Protein AF-J3DP74-F1 (afdb_monomer_lite)

Sequence (461 aa):
MRAFARVVVLDDQKKHLDIIVRALGKAGFGAISYLVEDGAVTPEVREPCNGLRLIFSDIHLTPTSGISGIDNIGILGPFLRSITSDGPYGLIFWSKFAEDEAEIVQTLKDRADDLGIQLPVFFGFIDKKAVLTDLDDEAEEVEETTPDNFKNLILAEVAKCPTLRAVMEWEERAFLAANSVSNSLFKISANPQGDISTADSWLNLISYLAQEAVGRENAKNDPLRAIDNALLPILEDQFRYSLLGNASDAFDQIKEKLSGGKLSLPVGVSAAKLHSYYLVENLTDTANTHHLRGTISAINEQEFDEFFSRCFASKWRNLMLDEFIVQGPDRSTFQEARKTPDLPSRISPCLISLSPECDDVQGKVVTQRYLLGVILNPEDSRFCESEGKLARDALHSIGTVEHQGAEKLIIVSCRRFLAIPTVAIRNMPLTPILRLRRTMIDELSHQYTTYTRRPGVMRFS

Structure (mmCIF, N/CA/C/O backbone):
data_AF-J3DP74-F1
#
_entry.id   AF-J3DP74-F1
#
loop_
_atom_site.group_PDB
_atom_site.id
_atom_site.type_symbol
_atom_site.label_atom_id
_atom_site.label_alt_id
_atom_site.label_comp_id
_atom_site.label_asym_id
_atom_site.label_entity_id
_atom_site.label_seq_id
_atom_site.pdbx_PDB_ins_code
_atom_site.Cartn_x
_atom_site.Cartn_y
_atom_site.Cartn_z
_atom_site.occupancy
_atom_site.B_iso_or_equiv
_atom_site.auth_seq_id
_atom_site.auth_comp_id
_atom_site.auth_asym_id
_atom_site.auth_atom_id
_atom_site.pdbx_PDB_model_num
ATOM 1 N N . MET A 1 1 ? -6.287 16.942 7.601 1.00 59.28 1 MET A N 1
ATOM 2 C CA . MET A 1 1 ? -6.084 15.512 7.918 1.00 59.28 1 MET A CA 1
ATOM 3 C C . MET A 1 1 ? -7.454 14.853 7.824 1.00 59.28 1 MET A C 1
ATOM 5 O O . MET A 1 1 ? -8.393 15.455 8.331 1.00 59.28 1 MET A O 1
ATOM 9 N N . ARG A 1 2 ? -7.611 13.729 7.111 1.00 72.50 2 ARG A N 1
ATOM 10 C CA . ARG A 1 2 ? -8.888 12.985 7.111 1.00 72.50 2 ARG A CA 1
ATOM 11 C C . ARG A 1 2 ? -9.106 12.342 8.485 1.00 72.50 2 ARG A C 1
ATOM 13 O O . ARG A 1 2 ? -8.131 12.154 9.213 1.00 72.50 2 ARG A O 1
ATOM 20 N N . ALA A 1 3 ? -10.349 12.008 8.830 1.00 75.75 3 ALA A N 1
ATOM 21 C CA . ALA A 1 3 ? -10.630 11.276 10.062 1.00 75.75 3 ALA A CA 1
ATOM 22 C C . ALA A 1 3 ? -9.880 9.930 10.060 1.00 75.75 3 ALA A C 1
ATOM 24 O O . ALA A 1 3 ? -9.873 9.215 9.050 1.00 75.75 3 ALA A O 1
ATOM 25 N N . PHE A 1 4 ? -9.224 9.622 11.179 1.00 85.25 4 PHE A N 1
ATOM 26 C CA . PHE A 1 4 ? -8.460 8.397 11.391 1.00 85.25 4 PHE A CA 1
ATOM 27 C C . PHE A 1 4 ? -8.837 7.811 12.748 1.00 85.25 4 PHE A C 1
ATOM 29 O O . PHE A 1 4 ? -8.645 8.465 13.773 1.00 85.25 4 PHE A O 1
ATOM 36 N N . ALA A 1 5 ? -9.352 6.586 12.753 1.00 90.56 5 ALA A N 1
ATOM 37 C CA . ALA A 1 5 ? -9.591 5.824 13.968 1.00 90.56 5 ALA A CA 1
ATOM 38 C C . ALA A 1 5 ? -9.525 4.331 13.672 1.00 90.56 5 ALA A C 1
ATOM 40 O O . ALA A 1 5 ? -9.989 3.863 12.636 1.00 90.56 5 ALA A O 1
ATOM 41 N N . ARG A 1 6 ? -8.962 3.576 14.618 1.00 92.69 6 ARG A N 1
ATOM 42 C CA . ARG A 1 6 ? -8.921 2.109 14.545 1.00 92.69 6 ARG A CA 1
ATOM 43 C C . ARG A 1 6 ? -10.200 1.462 15.056 1.00 92.69 6 ARG A C 1
ATOM 45 O O . ARG A 1 6 ? -10.494 0.332 14.669 1.00 92.69 6 ARG A O 1
ATOM 52 N N . VAL A 1 7 ? -10.925 2.171 15.920 1.00 95.75 7 VAL A N 1
ATOM 53 C CA . VAL A 1 7 ? -12.113 1.681 16.611 1.00 95.75 7 VAL A CA 1
ATOM 54 C C . VAL A 1 7 ? -13.266 2.656 16.421 1.00 95.75 7 VAL A C 1
ATOM 56 O O . VAL A 1 7 ? -13.104 3.867 16.593 1.00 95.75 7 VAL A O 1
ATOM 59 N N . VAL A 1 8 ? -14.429 2.112 16.085 1.00 95.88 8 VAL A N 1
ATOM 60 C CA . VAL A 1 8 ? -15.693 2.841 15.986 1.00 95.88 8 VAL A CA 1
ATOM 61 C C . VAL A 1 8 ? -16.748 2.150 16.845 1.00 95.88 8 VAL A C 1
ATOM 63 O O . VAL A 1 8 ? -16.698 0.937 17.023 1.00 95.88 8 VAL A O 1
ATOM 66 N N . VAL A 1 9 ? -17.670 2.931 17.399 1.00 95.75 9 VAL A N 1
ATOM 67 C CA . VAL A 1 9 ? -18.686 2.518 18.375 1.00 95.75 9 VAL A CA 1
ATOM 68 C C . VAL A 1 9 ? -20.045 3.039 17.897 1.00 95.75 9 VAL A C 1
ATOM 70 O O . VAL A 1 9 ? -20.157 4.234 17.629 1.00 95.75 9 VAL A O 1
ATOM 73 N N . LEU A 1 10 ? -21.050 2.168 17.785 1.00 95.31 10 LEU A N 1
ATOM 74 C CA . LEU A 1 10 ? -22.412 2.493 17.351 1.00 95.31 10 LEU A CA 1
ATOM 75 C C . LEU A 1 10 ? -23.444 1.966 18.357 1.00 95.31 10 LEU A C 1
ATOM 77 O O . LEU A 1 10 ? -23.550 0.759 18.553 1.00 95.31 10 LEU A O 1
ATOM 81 N N . ASP A 1 11 ? -24.222 2.852 18.967 1.00 93.06 11 ASP A N 1
ATOM 82 C CA . ASP A 1 11 ? -25.281 2.493 19.923 1.00 93.06 11 ASP A CA 1
ATOM 83 C C . ASP A 1 11 ? -26.470 3.448 19.741 1.00 93.06 11 ASP A C 1
ATOM 85 O O . ASP A 1 11 ? -26.291 4.558 19.232 1.00 93.06 11 ASP A O 1
ATOM 89 N N . ASP A 1 12 ? -27.673 3.037 20.129 1.00 91.19 12 ASP A N 1
ATOM 90 C CA . ASP A 1 12 ? -28.878 3.876 20.112 1.00 91.19 12 ASP A CA 1
ATOM 91 C C . ASP A 1 12 ? -29.065 4.669 21.416 1.00 91.19 12 ASP A C 1
ATOM 93 O O . ASP A 1 12 ? -29.806 5.650 21.456 1.00 91.19 12 ASP A O 1
ATOM 97 N N . GLN A 1 13 ? -28.344 4.310 22.482 1.00 90.12 13 GLN A N 1
ATOM 98 C CA . GLN A 1 13 ? -28.440 4.974 23.774 1.00 90.12 13 GLN A CA 1
ATOM 99 C C . GLN A 1 13 ? -27.186 5.779 24.094 1.00 90.12 13 GLN A C 1
ATOM 101 O O . GLN A 1 13 ? -26.093 5.256 24.332 1.00 90.12 13 GLN A O 1
ATOM 106 N N . LYS A 1 14 ? -27.358 7.100 24.211 1.00 91.62 14 LYS A N 1
ATOM 107 C CA . LYS A 1 14 ? -26.258 8.033 24.494 1.00 91.62 14 LYS A CA 1
ATOM 108 C C . LYS A 1 14 ? -25.487 7.679 25.769 1.00 91.62 14 LYS A C 1
ATOM 110 O O . LYS A 1 14 ? -24.259 7.761 25.785 1.00 91.62 14 LYS A O 1
ATOM 115 N N . LYS A 1 15 ? -26.190 7.257 26.824 1.00 90.50 15 LYS A N 1
ATOM 116 C CA . LYS A 1 15 ? -25.566 6.888 28.102 1.00 90.50 15 LYS A CA 1
ATOM 117 C C . LYS A 1 15 ? -24.682 5.644 27.964 1.00 90.50 15 LYS A C 1
ATOM 119 O O . LYS A 1 15 ? -23.534 5.673 28.405 1.00 90.50 15 LYS A O 1
ATOM 124 N N . HIS A 1 16 ? -25.180 4.594 27.305 1.00 89.88 16 HIS A N 1
ATOM 125 C CA . HIS A 1 16 ? -24.398 3.390 27.006 1.00 89.88 16 HIS A CA 1
ATOM 126 C C . HIS A 1 16 ? -23.171 3.728 26.166 1.00 89.88 16 HIS A C 1
ATOM 128 O O . HIS A 1 16 ? -22.054 3.366 26.532 1.00 89.88 16 HIS A O 1
ATOM 134 N N . LEU A 1 17 ? -23.373 4.495 25.093 1.00 91.75 17 LEU A N 1
ATOM 135 C CA . LEU A 1 17 ? -22.315 4.941 24.198 1.00 91.75 17 LEU A CA 1
ATOM 136 C C . LEU A 1 17 ? -21.174 5.634 24.960 1.00 91.75 17 LEU A C 1
ATOM 138 O O . LEU A 1 17 ? -20.005 5.298 24.770 1.00 91.75 17 LEU A O 1
ATOM 142 N N . ASP A 1 18 ? -21.498 6.567 25.859 1.00 92.00 18 ASP A N 1
ATOM 143 C CA . ASP A 1 18 ? -20.504 7.322 26.630 1.00 92.00 18 ASP A CA 1
ATOM 144 C C . ASP A 1 18 ? -19.737 6.444 27.634 1.00 92.00 18 ASP A C 1
ATOM 146 O O . ASP A 1 18 ? -18.523 6.613 27.802 1.00 92.00 18 ASP A O 1
ATOM 150 N N . ILE A 1 19 ? -20.416 5.490 28.281 1.00 91.25 19 ILE A N 1
ATOM 151 C CA . ILE A 1 19 ? -19.782 4.533 29.200 1.00 91.25 19 ILE A CA 1
ATOM 152 C C . ILE A 1 19 ? -18.838 3.606 28.430 1.00 91.25 19 ILE A C 1
ATOM 154 O O . ILE A 1 19 ? -17.681 3.441 28.819 1.00 91.25 19 ILE A O 1
ATOM 158 N N . ILE A 1 20 ? -19.284 3.058 27.299 1.00 90.56 20 ILE A N 1
ATOM 159 C CA . ILE A 1 20 ? -18.484 2.121 26.509 1.00 90.56 20 ILE A CA 1
ATOM 160 C C . ILE A 1 20 ? -17.254 2.808 25.906 1.00 90.56 20 ILE A C 1
ATOM 162 O O . ILE A 1 20 ? -16.153 2.262 25.967 1.00 90.56 20 ILE A O 1
ATOM 166 N N . VAL A 1 21 ? -17.392 4.031 25.383 1.00 93.19 21 VAL A N 1
ATOM 167 C CA . VAL A 1 21 ? -16.247 4.815 24.883 1.00 93.19 21 VAL A CA 1
ATOM 168 C C . VAL A 1 21 ? -15.221 5.054 25.987 1.00 93.19 21 VAL A C 1
ATOM 170 O O . VAL A 1 21 ? -14.016 4.948 25.749 1.00 93.19 21 VAL A O 1
ATOM 173 N N . ARG A 1 22 ? -15.675 5.345 27.211 1.00 91.38 22 ARG A N 1
ATOM 174 C CA . ARG A 1 22 ? -14.781 5.514 28.359 1.00 91.38 22 ARG A CA 1
ATOM 175 C C . ARG A 1 22 ? -14.080 4.208 28.728 1.00 91.38 22 ARG A C 1
ATOM 177 O O . ARG A 1 22 ? -12.869 4.233 28.949 1.00 91.38 22 ARG A O 1
ATOM 184 N N . ALA A 1 23 ? -14.804 3.092 28.753 1.00 90.56 23 ALA A N 1
ATOM 185 C CA . ALA A 1 23 ? -14.240 1.773 29.025 1.00 90.56 23 ALA A CA 1
ATOM 186 C C . ALA A 1 23 ? -13.193 1.378 27.967 1.00 90.56 23 ALA A C 1
ATOM 188 O O . ALA A 1 23 ? -12.097 0.935 28.308 1.00 90.56 23 ALA A O 1
ATOM 189 N N . LEU A 1 24 ? -13.472 1.636 26.684 1.00 92.50 24 LEU A N 1
ATOM 190 C CA . LEU A 1 24 ? -12.516 1.456 25.587 1.00 92.50 24 LEU A CA 1
ATOM 191 C C . LEU A 1 24 ? -11.269 2.325 25.779 1.00 92.50 24 LEU A C 1
ATOM 193 O O . LEU A 1 24 ? -10.151 1.828 25.648 1.00 92.50 24 LEU A O 1
ATOM 197 N N . GLY A 1 25 ? -11.450 3.592 26.163 1.00 91.94 25 GLY A N 1
ATOM 198 C CA . GLY A 1 25 ? -10.349 4.501 26.476 1.00 91.94 25 GLY A CA 1
ATOM 199 C C . GLY A 1 25 ? -9.458 3.984 27.609 1.00 91.94 25 GLY A C 1
ATOM 200 O O . GLY A 1 25 ? -8.235 3.995 27.470 1.00 91.94 25 GLY A O 1
ATOM 201 N N . LYS A 1 26 ? -10.052 3.463 28.694 1.00 89.75 26 LYS A N 1
ATOM 202 C CA . LYS A 1 26 ? -9.320 2.812 29.799 1.00 89.75 26 LYS A CA 1
ATOM 203 C C . LYS A 1 26 ? -8.569 1.559 29.335 1.00 89.75 26 LYS A C 1
ATOM 205 O O . LYS A 1 26 ? -7.434 1.349 29.747 1.00 89.75 26 LYS A O 1
ATOM 210 N N . ALA A 1 27 ? -9.158 0.787 28.422 1.00 89.56 27 ALA A N 1
ATOM 211 C CA . ALA A 1 27 ? -8.535 -0.382 27.802 1.00 89.56 27 ALA A CA 1
ATOM 212 C C . ALA A 1 27 ? -7.434 -0.039 26.770 1.00 89.56 27 ALA A C 1
ATOM 214 O O . ALA A 1 27 ? -6.776 -0.943 26.250 1.00 89.56 27 ALA A O 1
ATOM 215 N N . GLY A 1 28 ? -7.204 1.249 26.478 1.00 89.56 28 GLY A N 1
ATOM 216 C CA . GLY A 1 28 ? -6.173 1.723 25.548 1.00 89.56 28 GLY A CA 1
ATOM 217 C C . GLY A 1 28 ? -6.641 1.893 24.099 1.00 89.56 28 GLY A C 1
ATOM 218 O O . GLY A 1 28 ? -5.814 2.090 23.209 1.00 89.56 28 GLY A O 1
ATOM 219 N N . PHE A 1 29 ? -7.950 1.843 23.843 1.00 91.38 29 PHE A N 1
ATOM 220 C CA . PHE A 1 29 ? -8.540 2.015 22.518 1.00 91.38 29 PHE A CA 1
ATOM 221 C C . PHE A 1 29 ? -9.163 3.408 22.368 1.00 91.38 29 PHE A C 1
ATOM 223 O O . PHE A 1 29 ? -10.151 3.743 23.016 1.00 91.38 29 PHE A O 1
ATOM 230 N N . GLY A 1 30 ? -8.609 4.222 21.466 1.00 91.12 30 GLY A N 1
ATOM 231 C CA . GLY A 1 30 ? -9.244 5.471 21.039 1.00 91.12 30 GLY A CA 1
ATOM 232 C C . GLY A 1 30 ? -10.381 5.188 20.056 1.00 91.12 30 GLY A C 1
ATOM 233 O O . GLY A 1 30 ? -10.117 4.717 18.947 1.00 91.12 30 GLY A O 1
ATOM 234 N N . ALA A 1 31 ? -11.621 5.473 20.459 1.00 93.44 31 ALA A N 1
ATOM 235 C CA . ALA A 1 31 ? -12.819 5.191 19.673 1.00 93.44 31 ALA A CA 1
ATOM 236 C C . ALA A 1 31 ? -13.547 6.466 19.221 1.00 93.44 31 ALA A C 1
ATOM 238 O O . ALA A 1 31 ? -13.650 7.432 19.978 1.00 93.44 31 ALA A O 1
ATOM 239 N N . ILE A 1 32 ? -14.083 6.445 17.997 1.00 93.75 32 ILE A N 1
ATOM 240 C CA . ILE A 1 32 ? -15.074 7.425 17.527 1.00 93.75 32 ILE A CA 1
ATOM 241 C C . ILE A 1 32 ? -16.464 6.829 17.743 1.00 93.75 32 ILE A C 1
ATOM 243 O O . ILE A 1 32 ? -16.716 5.695 17.334 1.00 93.75 32 ILE A O 1
ATOM 247 N N . SER A 1 33 ? -17.360 7.588 18.367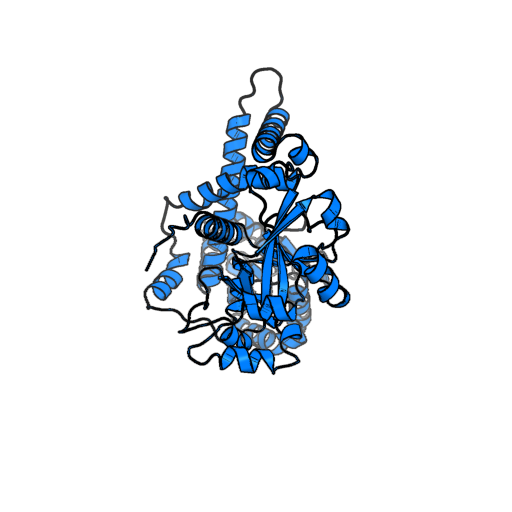 1.00 94.69 33 SER A N 1
ATOM 248 C CA . SER A 1 33 ? -18.722 7.148 18.648 1.00 94.69 33 SER A CA 1
ATOM 249 C C . SER A 1 33 ? -19.757 7.768 17.720 1.00 94.69 33 SER A C 1
ATOM 251 O O . SER A 1 33 ? -19.646 8.925 17.310 1.00 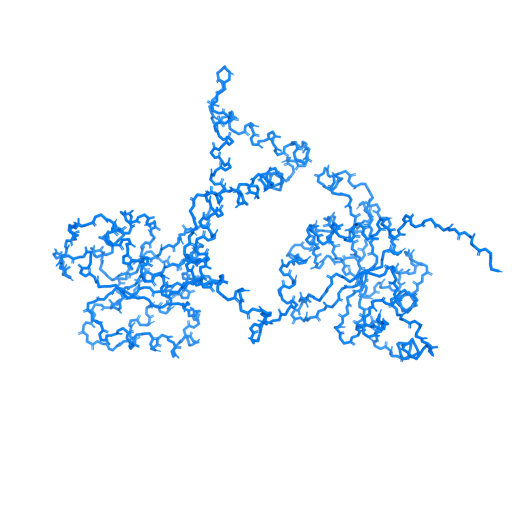94.69 33 SER A O 1
ATOM 253 N N . TYR A 1 34 ? -20.774 6.970 17.424 1.00 95.31 34 TYR A N 1
ATOM 254 C CA . TYR A 1 34 ? -21.931 7.320 16.625 1.00 95.31 34 TYR A CA 1
ATOM 255 C C . TYR A 1 34 ? -23.187 6.899 17.379 1.00 95.31 34 TYR A C 1
ATOM 257 O O . TYR A 1 34 ? -23.286 5.769 17.853 1.00 95.31 34 TYR A O 1
ATOM 265 N N . LEU A 1 35 ? -24.121 7.831 17.507 1.00 94.94 35 LEU A N 1
ATOM 266 C CA . LEU A 1 35 ? -25.402 7.621 18.159 1.00 94.94 35 LEU A CA 1
ATOM 267 C C . LEU A 1 35 ? -26.480 7.392 17.103 1.00 94.94 35 LEU A C 1
ATOM 269 O O . LEU A 1 35 ? -26.520 8.121 16.109 1.00 94.94 35 LEU A O 1
ATOM 273 N N . VAL A 1 36 ? -27.349 6.413 17.323 1.00 92.75 36 VAL A N 1
ATOM 274 C CA . VAL A 1 36 ? -28.555 6.218 16.517 1.00 92.75 36 VAL A CA 1
ATOM 275 C C . VAL A 1 36 ? -29.743 6.868 17.218 1.00 92.75 36 VAL A C 1
ATOM 277 O O . VAL A 1 36 ? -30.159 6.423 18.277 1.00 92.75 36 VAL A O 1
ATOM 280 N N . GLU A 1 37 ? -30.308 7.907 16.612 1.00 88.12 37 GLU A N 1
ATOM 281 C CA . GLU A 1 37 ? -31.512 8.594 17.094 1.00 88.12 37 GLU A CA 1
ATOM 282 C C . GLU A 1 37 ? -32.534 8.644 15.959 1.00 88.12 37 GLU A C 1
ATOM 284 O O . GLU A 1 37 ? -32.212 9.061 14.846 1.00 88.12 37 GLU A O 1
ATOM 289 N N . ASP A 1 38 ? -33.759 8.177 16.216 1.00 83.25 38 ASP A N 1
ATOM 290 C CA . ASP A 1 38 ? -34.857 8.154 15.236 1.00 83.25 38 ASP A CA 1
ATOM 291 C C . ASP A 1 38 ? -34.479 7.509 13.883 1.00 83.25 38 ASP A C 1
ATOM 293 O O . ASP A 1 38 ? -34.921 7.927 12.811 1.00 83.25 38 ASP A O 1
ATOM 297 N N . GLY A 1 39 ? -33.631 6.475 13.926 1.00 81.19 39 GLY A N 1
ATOM 298 C CA . GLY A 1 39 ? -33.142 5.760 12.742 1.00 81.19 39 GLY A CA 1
ATOM 299 C C . GLY A 1 39 ? -32.032 6.477 11.963 1.00 81.19 39 GLY A C 1
ATOM 300 O O . GLY A 1 39 ? -31.591 5.971 10.929 1.00 81.19 39 GLY A O 1
ATOM 301 N N . ALA A 1 40 ? -31.559 7.630 12.441 1.00 87.19 40 ALA A N 1
ATOM 302 C CA . ALA A 1 40 ? -30.460 8.386 11.856 1.00 87.19 40 ALA A CA 1
ATOM 303 C C . ALA A 1 40 ? -29.180 8.258 12.693 1.00 87.19 40 ALA A C 1
ATOM 305 O O . ALA A 1 40 ? -29.215 8.244 13.920 1.00 87.19 40 ALA A O 1
ATOM 306 N N . VAL A 1 41 ? -28.031 8.198 12.015 1.00 92.38 41 VAL A N 1
ATOM 307 C CA . VAL A 1 41 ? -26.713 8.123 12.659 1.00 92.38 41 VAL A CA 1
ATOM 308 C C . VAL A 1 41 ? -26.128 9.527 12.830 1.00 92.38 41 VAL A C 1
ATOM 310 O O . VAL A 1 41 ? -25.949 10.246 11.844 1.00 92.38 41 VAL A O 1
ATOM 313 N N . THR A 1 42 ? -25.769 9.885 14.064 1.00 91.94 42 THR A N 1
ATOM 314 C CA . THR A 1 42 ? -25.201 11.187 14.436 1.00 91.94 42 THR A CA 1
ATOM 315 C C . THR A 1 42 ? -23.833 11.025 15.122 1.00 91.94 42 THR A C 1
ATOM 317 O O . THR A 1 42 ? -23.726 10.291 16.104 1.00 91.94 42 THR A O 1
ATOM 320 N N . PRO A 1 43 ? -22.778 11.737 14.677 1.00 91.31 43 PRO A N 1
ATOM 321 C CA . PRO A 1 43 ? -22.744 12.604 13.499 1.00 91.31 43 PRO A CA 1
ATOM 322 C C . PRO A 1 43 ? -22.872 11.807 12.191 1.00 91.31 43 PRO A C 1
ATOM 324 O O . PRO A 1 43 ? -22.490 10.643 12.122 1.00 91.31 43 PRO A O 1
ATOM 327 N N . GLU A 1 44 ? -23.366 12.456 11.136 1.00 90.44 44 GLU A N 1
ATOM 328 C CA . GLU A 1 44 ? -23.470 11.836 9.811 1.00 90.44 44 GLU A CA 1
ATOM 329 C C . GLU A 1 44 ? -22.092 11.371 9.301 1.00 90.44 44 GLU A C 1
ATOM 331 O O . GLU A 1 44 ? -21.103 12.116 9.338 1.00 90.44 44 GLU A O 1
ATOM 336 N N . VAL A 1 45 ? -22.030 10.143 8.779 1.00 90.56 45 VAL A N 1
ATOM 337 C CA . VAL A 1 45 ? -20.817 9.584 8.170 1.00 90.56 45 VAL A CA 1
ATOM 338 C C . VAL A 1 45 ? -20.664 10.124 6.749 1.00 90.56 45 VAL A C 1
ATOM 340 O O . VAL A 1 45 ? -21.298 9.641 5.816 1.00 90.56 45 VAL A O 1
ATOM 343 N N . ARG A 1 46 ? -19.811 11.140 6.584 1.00 87.88 46 ARG A N 1
ATOM 344 C CA . ARG A 1 46 ? -19.562 11.780 5.277 1.00 87.88 46 ARG A CA 1
ATOM 345 C C . ARG A 1 46 ? -18.526 11.059 4.423 1.00 87.88 46 ARG A C 1
ATOM 347 O O . ARG A 1 46 ? -18.597 11.112 3.201 1.00 87.88 46 ARG A O 1
ATOM 354 N N . GLU A 1 47 ? -17.544 10.441 5.067 1.00 89.00 47 GLU A N 1
ATOM 355 C CA . GLU A 1 47 ? -16.451 9.716 4.422 1.00 89.00 47 GLU A CA 1
ATOM 356 C C . GLU A 1 47 ? -16.080 8.490 5.271 1.00 89.00 47 GLU A C 1
ATOM 358 O O . GLU A 1 47 ? -16.205 8.554 6.502 1.00 89.00 47 GLU A O 1
ATOM 363 N N . PRO A 1 48 ? -15.564 7.413 4.650 1.00 90.88 48 PRO A N 1
ATOM 364 C CA . PRO A 1 48 ? -15.026 6.269 5.371 1.00 90.88 48 PRO A CA 1
ATOM 365 C C . PRO A 1 48 ? -13.941 6.648 6.380 1.00 90.88 48 PRO A C 1
ATOM 367 O O . PRO A 1 48 ? -13.109 7.533 6.144 1.00 90.88 48 PRO A O 1
ATOM 370 N N . CYS A 1 49 ? -13.907 5.928 7.499 1.00 90.31 49 CYS A N 1
ATOM 371 C CA . CYS A 1 49 ? -12.898 6.125 8.527 1.00 90.31 49 CYS A CA 1
ATOM 372 C C . CYS A 1 49 ? -11.576 5.456 8.120 1.00 90.31 49 CYS A C 1
ATOM 374 O O . CYS A 1 49 ? -11.514 4.248 7.883 1.00 90.31 49 CYS A O 1
ATOM 376 N N . ASN A 1 50 ? -10.485 6.226 8.058 1.00 88.25 50 ASN A N 1
ATOM 377 C CA . ASN A 1 50 ? -9.184 5.662 7.702 1.00 88.25 50 ASN A CA 1
ATOM 378 C C . ASN A 1 50 ? -8.595 4.873 8.878 1.00 88.25 50 ASN A C 1
ATOM 380 O O . ASN A 1 50 ? -8.581 5.354 10.009 1.00 88.25 50 ASN A O 1
ATOM 384 N N . GLY A 1 51 ? -8.041 3.692 8.590 1.00 89.00 51 GLY A N 1
ATOM 385 C CA . GLY A 1 51 ? -7.382 2.849 9.592 1.00 89.00 51 GLY A CA 1
ATOM 386 C C . GLY A 1 51 ? -8.326 2.002 10.451 1.00 89.00 51 GLY A C 1
ATOM 387 O O . GLY A 1 51 ? -7.852 1.387 11.403 1.00 89.00 51 GLY A O 1
ATOM 388 N N . LEU A 1 52 ? -9.620 1.945 10.120 1.00 94.12 52 LEU A N 1
ATOM 389 C CA . LEU A 1 52 ? -10.627 1.181 10.857 1.00 94.12 52 LEU A CA 1
ATOM 390 C C . LEU A 1 52 ? -10.305 -0.320 10.883 1.00 94.12 52 LEU A C 1
ATOM 392 O O . LEU A 1 52 ? -10.061 -0.935 9.845 1.00 94.12 52 LEU A O 1
ATOM 396 N N . ARG A 1 53 ? -10.316 -0.920 12.077 1.00 95.12 53 ARG A N 1
ATOM 397 C CA . ARG A 1 53 ? -10.072 -2.358 12.284 1.00 95.12 53 ARG A CA 1
ATOM 398 C C . ARG A 1 53 ? -11.153 -3.028 13.112 1.00 95.12 53 ARG A C 1
ATOM 400 O O . ARG A 1 53 ? -11.413 -4.203 12.880 1.00 95.12 53 ARG A O 1
ATOM 407 N N . LEU A 1 54 ? -11.782 -2.301 14.032 1.00 96.50 54 LEU A N 1
ATOM 408 C CA . LEU A 1 54 ? -12.854 -2.816 14.876 1.00 96.50 54 LEU A CA 1
ATOM 409 C C . LEU A 1 54 ? -14.044 -1.863 14.858 1.00 96.50 54 LEU A C 1
ATOM 411 O O . LEU A 1 54 ? -13.896 -0.659 15.062 1.00 96.50 54 LEU A O 1
ATOM 415 N N . ILE A 1 55 ? -15.222 -2.426 14.651 1.00 96.50 55 ILE A N 1
ATOM 416 C CA . ILE A 1 55 ? -16.495 -1.747 14.852 1.00 96.50 55 ILE A CA 1
ATOM 417 C C . ILE A 1 55 ? -17.171 -2.454 16.006 1.00 96.50 55 ILE A C 1
ATOM 419 O O . ILE A 1 55 ? -17.298 -3.675 15.978 1.00 96.50 55 ILE A O 1
ATOM 423 N N . PHE A 1 56 ? -17.602 -1.694 16.998 1.00 95.50 56 PHE A N 1
ATOM 424 C CA . PHE A 1 56 ? -18.486 -2.187 18.027 1.00 95.50 56 PHE A CA 1
ATOM 425 C C . PHE A 1 56 ? -19.892 -1.648 17.787 1.00 95.50 56 PHE A C 1
ATOM 427 O O . PHE A 1 56 ? -20.042 -0.454 17.526 1.00 95.50 56 PHE A O 1
ATOM 434 N N . SER A 1 57 ? -20.900 -2.512 17.843 1.00 93.94 57 SER A N 1
ATOM 435 C CA . SER A 1 57 ? -22.288 -2.136 17.565 1.00 93.94 57 SER A CA 1
ATOM 436 C C . SER A 1 57 ? -23.241 -2.783 18.552 1.00 93.94 57 SER A C 1
ATOM 438 O O . SER A 1 57 ? -23.067 -3.955 18.893 1.00 93.94 57 SER A O 1
ATOM 440 N N . ASP A 1 58 ? -24.304 -2.069 18.915 1.00 89.81 58 ASP A N 1
ATOM 441 C CA . ASP A 1 58 ? -25.484 -2.734 19.461 1.00 89.81 58 ASP A CA 1
ATOM 442 C C . ASP A 1 58 ? -26.145 -3.590 18.378 1.00 89.81 58 ASP A C 1
ATOM 444 O O . ASP A 1 58 ? -26.057 -3.288 17.181 1.00 89.81 58 ASP A O 1
ATOM 448 N N . ILE A 1 59 ? -26.795 -4.669 18.805 1.00 85.06 59 ILE A N 1
ATOM 449 C CA . ILE A 1 59 ? -27.698 -5.452 17.962 1.00 85.06 59 ILE A CA 1
ATOM 450 C C . ILE A 1 59 ? -29.019 -4.694 17.786 1.00 85.06 59 ILE A C 1
ATOM 452 O O . ILE A 1 59 ? -29.584 -4.706 16.692 1.00 85.06 59 ILE A O 1
ATOM 456 N N . HIS A 1 60 ? -29.501 -4.011 18.829 1.00 84.31 60 HIS A N 1
ATOM 457 C CA . HIS A 1 60 ? -30.787 -3.311 18.813 1.00 84.31 60 HIS A CA 1
ATOM 458 C C . HIS A 1 60 ? -30.597 -1.811 18.594 1.00 84.31 60 HIS A C 1
ATOM 460 O O . HIS A 1 60 ? -30.559 -1.037 19.533 1.00 84.31 60 HIS A O 1
ATOM 466 N N . LEU A 1 61 ? -30.507 -1.393 17.333 1.00 84.25 61 LEU A N 1
ATOM 467 C CA . LEU A 1 61 ? -30.311 0.017 16.969 1.00 84.25 61 LEU A CA 1
ATOM 468 C C . LEU A 1 61 ? -31.630 0.796 16.828 1.00 84.25 61 LEU A C 1
ATOM 470 O O . LEU A 1 61 ? -31.632 1.933 16.361 1.00 84.25 61 LEU A O 1
ATOM 474 N N . THR A 1 62 ? -32.764 0.178 17.166 1.00 73.50 62 THR A N 1
ATOM 475 C CA . THR A 1 62 ? -34.087 0.803 17.096 1.00 73.50 62 THR A CA 1
ATOM 476 C C . THR A 1 62 ? -34.834 0.664 18.428 1.00 73.50 62 THR A C 1
ATOM 478 O O . THR A 1 62 ? -34.960 -0.451 18.937 1.00 73.50 62 THR A O 1
ATOM 481 N N . PRO A 1 63 ? -35.433 1.750 18.964 1.00 55.25 63 PRO A N 1
ATOM 482 C CA . PRO A 1 63 ? -36.141 1.719 20.251 1.00 55.25 63 PRO A CA 1
ATOM 483 C C . PRO A 1 63 ? -37.419 0.862 20.265 1.00 55.25 63 PRO A C 1
ATOM 485 O O . PRO A 1 63 ? -38.029 0.655 21.317 1.00 55.25 63 PRO A O 1
ATOM 488 N N . THR A 1 64 ? -37.884 0.387 19.103 1.00 53.62 64 THR A N 1
ATOM 489 C CA . THR A 1 64 ? -39.178 -0.299 18.994 1.00 53.62 64 THR A CA 1
ATOM 490 C C . THR A 1 64 ? -38.999 -1.781 19.293 1.00 53.62 64 THR A C 1
ATOM 492 O O . THR A 1 64 ? -38.835 -2.616 18.406 1.00 53.62 64 THR A O 1
ATOM 495 N N . SER A 1 65 ? -39.032 -2.092 20.586 1.00 42.81 65 SER A N 1
ATOM 496 C CA . SER A 1 65 ? -39.084 -3.439 21.152 1.00 42.81 65 SER A CA 1
ATOM 497 C C . SER A 1 65 ? -40.260 -4.240 20.569 1.00 42.81 65 SER A C 1
ATOM 499 O O . SER A 1 65 ? -41.374 -4.223 21.084 1.00 42.81 65 SER A O 1
ATOM 501 N N . GLY A 1 66 ? -40.024 -4.933 19.453 1.00 45.44 66 GLY A N 1
ATOM 502 C CA . GLY A 1 66 ? -41.011 -5.829 18.844 1.00 45.44 66 GLY A CA 1
ATOM 503 C C . GLY A 1 66 ? -40.926 -6.013 17.330 1.00 45.44 66 GLY A C 1
ATOM 504 O O . GLY A 1 66 ? -41.664 -6.847 16.808 1.00 45.44 66 GLY A O 1
ATOM 505 N N . ILE A 1 67 ? -40.065 -5.282 16.614 1.00 42.84 67 ILE A N 1
ATOM 506 C CA . ILE A 1 67 ? -39.944 -5.422 15.156 1.00 42.84 67 ILE A CA 1
ATOM 507 C C . ILE A 1 67 ? -38.679 -6.222 14.817 1.00 42.84 67 ILE A C 1
ATOM 509 O O . ILE A 1 67 ? -37.596 -5.951 15.322 1.00 42.84 67 ILE A O 1
ATOM 513 N N . SER A 1 68 ? -38.875 -7.269 14.012 1.00 50.44 68 SER A N 1
ATOM 514 C CA . SER A 1 68 ? -37.900 -8.260 13.525 1.00 50.44 68 SER A CA 1
ATOM 515 C C . SER A 1 68 ? -36.507 -7.704 13.195 1.00 50.44 68 SER A C 1
ATOM 517 O O . SER A 1 68 ? -36.402 -6.567 12.739 1.00 50.44 68 SER A O 1
ATOM 519 N N . GLY A 1 69 ? -35.460 -8.543 13.260 1.00 53.41 69 GLY A N 1
ATOM 520 C CA . GLY A 1 69 ? -34.053 -8.198 12.960 1.00 53.41 69 GLY A CA 1
ATOM 521 C C . GLY A 1 69 ? -33.763 -7.524 11.601 1.00 53.41 69 GLY A C 1
ATOM 522 O O . GLY A 1 69 ? -32.652 -7.054 11.363 1.00 53.41 69 GLY A O 1
ATOM 523 N N . ILE A 1 70 ? -34.765 -7.411 10.725 1.00 56.66 70 ILE A N 1
ATOM 524 C CA . ILE A 1 70 ? -34.741 -6.674 9.456 1.00 56.66 70 ILE A CA 1
ATOM 525 C C . ILE A 1 70 ? -34.495 -5.166 9.660 1.00 56.66 70 ILE A C 1
ATOM 527 O O . ILE A 1 70 ? -33.745 -4.586 8.868 1.00 56.66 70 ILE A O 1
ATOM 531 N N . ASP A 1 71 ? -35.061 -4.547 10.705 1.00 63.41 71 ASP A N 1
ATOM 532 C CA . ASP A 1 71 ? -34.968 -3.089 10.918 1.00 63.41 71 ASP A CA 1
ATOM 533 C C . ASP A 1 71 ? -33.586 -2.663 11.440 1.00 63.41 71 ASP A C 1
ATOM 535 O O . ASP A 1 71 ? -33.017 -1.681 10.959 1.00 63.41 71 ASP A O 1
ATOM 539 N N . ASN A 1 72 ? -32.967 -3.458 12.322 1.00 75.69 72 ASN A N 1
ATOM 540 C CA . ASN A 1 72 ? -31.610 -3.194 12.824 1.00 75.69 72 ASN A CA 1
ATOM 541 C C . ASN A 1 72 ? -30.561 -3.254 11.701 1.00 75.69 72 ASN A C 1
ATOM 543 O O . ASN A 1 72 ? -29.643 -2.434 11.637 1.00 75.69 72 ASN A O 1
ATOM 547 N N . ILE A 1 73 ? -30.735 -4.175 10.750 1.00 82.62 73 ILE A N 1
ATOM 548 C CA . ILE A 1 73 ? -29.872 -4.286 9.564 1.00 82.62 73 ILE A CA 1
ATOM 549 C C . ILE A 1 73 ? -30.094 -3.121 8.596 1.00 82.62 73 ILE A C 1
ATOM 551 O O . ILE A 1 73 ? -29.156 -2.707 7.911 1.00 82.62 73 ILE A O 1
ATOM 555 N N . GLY A 1 74 ? -31.306 -2.561 8.569 1.00 83.81 74 GLY A N 1
ATOM 556 C CA . GLY A 1 74 ? -31.632 -1.351 7.817 1.00 83.81 74 GLY A CA 1
ATOM 557 C C . GLY A 1 74 ? -30.803 -0.132 8.230 1.00 83.81 74 GLY A C 1
ATOM 558 O O . GLY A 1 74 ? -30.571 0.733 7.392 1.00 83.81 74 GLY A O 1
ATOM 559 N N . ILE A 1 75 ? -30.301 -0.093 9.468 1.00 89.62 75 ILE A N 1
ATOM 560 C CA . ILE A 1 75 ? -29.419 0.970 9.976 1.00 89.62 75 ILE A CA 1
ATOM 561 C C . ILE A 1 75 ? -27.950 0.542 9.897 1.00 89.62 75 ILE A C 1
ATOM 563 O O . ILE A 1 75 ? -27.116 1.265 9.345 1.00 89.62 75 ILE A O 1
ATOM 567 N N . LEU A 1 76 ? -27.634 -0.658 10.395 1.00 92.12 76 LEU A N 1
ATOM 568 C CA . LEU A 1 76 ? -26.264 -1.163 10.453 1.00 92.12 76 LEU A CA 1
ATOM 569 C C . LEU A 1 76 ? -25.645 -1.324 9.059 1.00 92.12 76 LEU A C 1
ATOM 571 O O . LEU A 1 76 ? -24.501 -0.939 8.854 1.00 92.12 76 LEU A O 1
ATOM 575 N N . GLY A 1 77 ? -26.390 -1.839 8.077 1.00 92.19 77 GLY A N 1
ATOM 576 C CA . GLY A 1 77 ? -25.900 -2.021 6.708 1.00 92.19 77 GLY A CA 1
ATOM 577 C C . GLY A 1 77 ? -25.431 -0.709 6.064 1.00 92.19 77 GLY A C 1
ATOM 578 O O . GLY A 1 77 ? -24.264 -0.604 5.678 1.00 92.19 77 GLY A O 1
ATOM 579 N N . PRO A 1 78 ? -26.292 0.324 5.972 1.00 91.88 78 PRO A N 1
ATOM 580 C CA . PRO A 1 78 ? -25.887 1.645 5.500 1.00 91.88 78 PRO A CA 1
ATOM 581 C C . PRO A 1 78 ? -24.739 2.265 6.290 1.00 91.88 78 PRO A C 1
ATOM 583 O O . PRO A 1 78 ? -23.865 2.880 5.682 1.00 91.88 78 PRO A O 1
ATOM 586 N N . PHE A 1 79 ? -24.708 2.081 7.612 1.00 94.38 79 PHE A N 1
ATOM 587 C CA . PHE A 1 79 ? -23.597 2.548 8.431 1.00 94.38 79 PHE A CA 1
ATOM 588 C C . PHE A 1 79 ? -22.276 1.875 8.038 1.00 94.38 79 PHE A C 1
ATOM 590 O O . PHE A 1 79 ? -21.310 2.575 7.738 1.00 94.38 79 PHE A O 1
ATOM 597 N N . LEU A 1 80 ? -22.247 0.538 7.964 1.00 95.12 80 LEU A N 1
ATOM 598 C CA . LEU A 1 80 ? -21.072 -0.238 7.559 1.00 95.12 80 LEU A CA 1
ATOM 599 C C . LEU A 1 80 ? -20.578 0.189 6.175 1.00 95.12 80 LEU A C 1
ATOM 601 O O . LEU A 1 80 ? -19.388 0.449 6.009 1.00 95.12 80 LEU A O 1
ATOM 605 N N . ARG A 1 81 ? -21.486 0.341 5.204 1.00 93.12 81 ARG A N 1
ATOM 606 C CA . ARG A 1 81 ? -21.150 0.802 3.847 1.00 93.12 81 ARG A CA 1
ATOM 607 C C . ARG A 1 81 ? -20.471 2.173 3.846 1.00 93.12 81 ARG A C 1
ATOM 609 O O . ARG A 1 81 ? -19.564 2.396 3.054 1.00 93.12 81 ARG A O 1
ATOM 616 N N . SER A 1 82 ? -20.921 3.091 4.697 1.00 92.94 82 SER A N 1
ATOM 617 C CA . SER A 1 82 ? -20.402 4.462 4.733 1.00 92.94 82 SER A CA 1
ATOM 618 C C . SER A 1 82 ? -19.116 4.599 5.550 1.00 92.94 82 SER A C 1
ATOM 620 O O . SER A 1 82 ? -18.275 5.432 5.219 1.00 92.94 82 SER A O 1
ATOM 622 N N . ILE A 1 83 ? -18.964 3.824 6.631 1.00 93.81 83 ILE A N 1
ATOM 623 C CA . ILE A 1 83 ? -17.840 3.967 7.569 1.00 93.81 83 ILE A CA 1
ATOM 624 C C . ILE A 1 83 ? -16.618 3.137 7.172 1.00 93.81 83 ILE A C 1
ATOM 626 O O . ILE A 1 83 ? -15.494 3.511 7.514 1.00 93.81 83 ILE A O 1
ATOM 630 N N . THR A 1 84 ? -16.820 2.020 6.470 1.00 92.44 84 THR A N 1
ATOM 631 C CA . THR A 1 84 ? -15.738 1.113 6.070 1.00 92.44 84 THR A CA 1
ATOM 632 C C . THR A 1 84 ? -15.110 1.539 4.746 1.00 92.44 84 THR A C 1
ATOM 634 O O . THR A 1 84 ? -15.759 2.106 3.870 1.00 92.44 84 THR A O 1
ATOM 637 N N . SER A 1 85 ? -13.809 1.290 4.618 1.00 85.50 85 SER A N 1
ATOM 638 C CA . SER A 1 85 ? -13.069 1.361 3.358 1.00 85.50 85 SER A CA 1
ATOM 639 C C . SER A 1 85 ? -12.641 -0.044 2.931 1.00 85.50 85 SER A C 1
ATOM 641 O O . SER A 1 85 ? -12.831 -1.001 3.682 1.00 85.50 85 SER A O 1
ATOM 643 N N . ASP A 1 86 ? -12.026 -0.165 1.753 1.00 84.12 86 ASP A N 1
ATOM 644 C CA . ASP A 1 86 ? -11.480 -1.434 1.270 1.00 84.12 86 ASP A CA 1
ATOM 645 C C . ASP A 1 86 ? -10.414 -1.969 2.246 1.00 84.12 86 ASP A C 1
ATOM 647 O O . ASP A 1 86 ? -9.284 -1.471 2.313 1.00 84.12 86 ASP A O 1
ATOM 651 N N . GLY A 1 87 ? -10.765 -2.983 3.040 1.00 87.50 87 GLY A N 1
ATOM 652 C CA . GLY A 1 87 ? -9.838 -3.564 4.008 1.00 87.50 87 GLY A CA 1
ATOM 653 C C . GLY A 1 87 ? -10.484 -4.504 5.027 1.00 87.50 87 GLY A C 1
ATOM 654 O O . GLY A 1 87 ? -11.702 -4.526 5.186 1.00 87.50 87 GLY A O 1
ATOM 655 N N . PRO A 1 88 ? -9.677 -5.320 5.728 1.00 93.31 88 PRO A N 1
ATOM 656 C CA . PRO A 1 88 ? -10.191 -6.220 6.749 1.00 93.31 88 PRO A CA 1
ATOM 657 C C . PRO A 1 88 ? -10.580 -5.445 8.014 1.00 93.31 88 PRO A C 1
ATOM 659 O O . PRO A 1 88 ? -9.794 -4.658 8.545 1.00 93.31 88 PRO A O 1
ATOM 662 N N . TYR A 1 89 ? -11.773 -5.726 8.530 1.00 96.06 89 TYR A N 1
ATOM 663 C CA . TYR A 1 89 ? -12.246 -5.240 9.824 1.00 96.06 89 TYR A CA 1
ATOM 664 C C . TYR A 1 89 ? -13.033 -6.335 10.554 1.00 96.06 89 TYR A C 1
ATOM 666 O O . TYR A 1 89 ? -13.546 -7.267 9.929 1.00 96.06 89 TYR A O 1
ATOM 674 N N . GLY A 1 90 ? -13.098 -6.238 11.879 1.00 96.38 90 GLY A N 1
ATOM 675 C CA . GLY A 1 90 ? -13.961 -7.051 12.730 1.00 96.38 90 GLY A CA 1
ATOM 676 C C . GLY A 1 90 ? -15.188 -6.262 13.181 1.00 96.38 90 GLY A C 1
ATOM 677 O O . GLY A 1 90 ? -15.084 -5.063 13.446 1.00 96.38 90 GLY A O 1
ATOM 678 N N . LEU A 1 91 ? -16.329 -6.939 13.289 1.00 96.44 91 LEU A N 1
ATOM 679 C CA . LEU A 1 91 ? -17.550 -6.397 13.883 1.00 96.44 91 LEU A CA 1
ATOM 680 C C . LEU A 1 91 ? -17.812 -7.115 15.206 1.00 96.44 91 LEU A C 1
ATOM 682 O O . LEU A 1 91 ? -18.049 -8.318 15.216 1.00 96.44 91 LEU A O 1
ATOM 686 N N . ILE A 1 92 ? -17.738 -6.393 16.316 1.00 95.06 92 ILE A N 1
ATOM 687 C CA . ILE A 1 92 ? -18.012 -6.911 17.652 1.00 95.06 92 ILE A CA 1
ATOM 688 C C . ILE A 1 92 ? -19.379 -6.391 18.075 1.00 95.06 92 ILE A C 1
ATOM 690 O O . ILE A 1 92 ? -19.571 -5.192 18.256 1.00 95.06 92 ILE A O 1
ATOM 694 N N . PHE A 1 93 ? -20.338 -7.287 18.233 1.00 92.81 93 PHE A N 1
ATOM 695 C CA . PHE A 1 93 ? -21.610 -6.925 18.823 1.00 92.81 93 PHE A CA 1
ATOM 696 C C . PHE A 1 93 ? -21.476 -6.878 20.335 1.00 92.81 93 PHE A C 1
ATOM 698 O O . PHE A 1 93 ? -20.888 -7.777 20.942 1.00 92.81 93 PHE A O 1
ATOM 705 N N . TRP A 1 94 ? -22.047 -5.850 20.949 1.00 86.75 94 TRP A N 1
ATOM 706 C CA . TRP A 1 94 ? -22.395 -5.930 22.357 1.00 86.75 94 TRP A CA 1
ATOM 707 C C . TRP A 1 94 ? -23.874 -6.265 22.484 1.00 86.75 94 TRP A C 1
ATOM 709 O O . TRP A 1 94 ? -24.715 -5.674 21.816 1.00 86.75 94 TRP A O 1
ATOM 719 N N . SER A 1 95 ? -24.217 -7.257 23.294 1.00 77.56 95 SER A N 1
ATOM 720 C CA . SER A 1 95 ? -25.616 -7.660 23.448 1.00 77.56 95 SER A CA 1
ATOM 721 C C . SER A 1 95 ? -25.873 -8.265 24.816 1.00 77.56 95 SER A C 1
ATOM 723 O O . SER A 1 95 ? -24.957 -8.727 25.492 1.00 77.56 95 SER A O 1
ATOM 725 N N . LYS A 1 96 ? -27.147 -8.248 25.211 1.00 68.44 96 LYS A N 1
ATOM 726 C CA . LYS A 1 96 ? -27.682 -8.985 26.363 1.00 68.44 96 LYS A CA 1
ATOM 727 C C . LYS A 1 96 ? -28.275 -10.344 25.976 1.00 68.44 96 LYS A C 1
ATOM 729 O O . LYS A 1 96 ? -28.510 -11.168 26.857 1.00 68.44 96 LYS A O 1
ATOM 734 N N . PHE A 1 97 ? -28.550 -10.568 24.690 1.00 67.88 97 PHE A N 1
ATOM 735 C CA . PHE A 1 97 ? -29.210 -11.769 24.187 1.00 67.88 97 PHE A CA 1
ATOM 736 C C . PHE A 1 97 ? -28.256 -12.553 23.293 1.00 67.88 97 PHE A C 1
ATOM 738 O O . PHE A 1 97 ? -28.099 -12.251 22.112 1.00 67.88 97 PHE A O 1
ATOM 745 N N . ALA A 1 98 ? -27.651 -13.594 23.865 1.00 65.75 98 ALA A N 1
ATOM 746 C CA . ALA A 1 98 ? -26.804 -14.524 23.119 1.00 65.75 98 ALA A CA 1
ATOM 747 C C . ALA A 1 98 ? -27.575 -15.260 22.000 1.00 65.75 98 ALA A C 1
ATOM 749 O O . ALA A 1 98 ? -26.982 -15.767 21.053 1.00 65.75 98 ALA A O 1
ATOM 750 N N . GLU A 1 99 ? -28.907 -15.326 22.105 1.00 67.75 99 GLU A N 1
ATOM 751 C CA . GLU A 1 99 ? -29.779 -15.998 21.135 1.00 67.75 99 GLU A CA 1
ATOM 752 C C . GLU A 1 99 ? -29.873 -15.234 19.797 1.00 67.75 99 GLU A C 1
ATOM 754 O O . GLU A 1 99 ? -29.973 -15.868 18.747 1.00 67.75 99 GLU A O 1
ATOM 759 N N . ASP A 1 100 ? -29.722 -13.903 19.813 1.00 73.12 100 ASP A N 1
ATOM 760 C CA . ASP A 1 100 ? -29.836 -13.044 18.621 1.00 73.12 100 ASP A CA 1
ATOM 761 C C . ASP A 1 100 ? -28.534 -12.990 17.793 1.00 73.12 100 ASP A C 1
ATOM 763 O O . ASP A 1 100 ? -28.520 -12.545 16.641 1.00 73.12 100 ASP A O 1
ATOM 767 N N . GLU A 1 101 ? -27.422 -13.469 18.360 1.00 82.38 101 GLU A N 1
ATOM 768 C CA . GLU A 1 101 ? -26.077 -13.394 17.779 1.00 82.38 101 GLU A CA 1
ATOM 769 C C . GLU A 1 101 ? -25.962 -14.139 16.444 1.00 82.38 101 GLU A C 1
ATOM 771 O O . GLU A 1 101 ? -25.404 -13.633 15.466 1.00 82.38 101 GLU A O 1
ATOM 776 N N . ALA A 1 102 ? -26.496 -15.359 16.383 1.00 82.56 102 ALA A N 1
ATOM 777 C CA . ALA A 1 102 ? -26.423 -16.175 15.178 1.00 82.56 102 ALA A CA 1
ATOM 778 C C . ALA A 1 102 ? -27.336 -15.627 14.070 1.00 82.56 102 ALA A C 1
ATOM 780 O O . ALA A 1 102 ? -26.949 -15.620 12.898 1.00 82.56 102 ALA A O 1
ATOM 781 N N . GLU A 1 103 ? -28.524 -15.140 14.441 1.00 85.56 103 GLU A N 1
ATOM 782 C CA . GLU A 1 103 ? -29.516 -14.615 13.503 1.00 85.56 103 GLU A CA 1
ATOM 783 C C . GLU A 1 103 ? -29.030 -13.324 12.833 1.00 85.56 103 GLU A C 1
ATOM 785 O O . GLU A 1 103 ? -29.094 -13.212 11.604 1.00 85.56 103 GLU A O 1
ATOM 790 N N . ILE A 1 104 ? -28.476 -12.375 13.600 1.00 86.69 104 ILE A N 1
ATOM 791 C CA . ILE A 1 104 ? -27.988 -11.105 13.043 1.00 86.69 104 ILE A CA 1
ATOM 792 C C . ILE A 1 104 ? -26.808 -11.328 12.087 1.00 86.69 104 ILE A C 1
ATOM 794 O O . ILE A 1 104 ? -26.770 -10.746 11.001 1.00 86.69 104 ILE A O 1
ATOM 798 N N . VAL A 1 105 ? -25.874 -12.223 12.438 1.00 90.62 105 VAL A N 1
ATOM 799 C CA . VAL A 1 105 ? -24.726 -12.565 11.583 1.00 90.62 105 VAL A CA 1
ATOM 800 C C . VAL A 1 105 ? -25.191 -13.209 10.289 1.00 90.62 105 VAL A C 1
ATOM 802 O O . VAL A 1 105 ? -24.696 -12.855 9.217 1.00 90.62 105 VAL A O 1
ATOM 805 N N . GLN A 1 106 ? -26.117 -14.164 10.376 1.00 90.75 106 GLN A N 1
ATOM 806 C CA . GLN A 1 106 ? -26.616 -14.859 9.197 1.00 90.75 106 GLN A CA 1
ATOM 807 C C . GLN A 1 106 ? -27.358 -13.890 8.274 1.00 90.75 106 GLN A C 1
ATOM 809 O O . GLN A 1 106 ? -27.069 -13.834 7.082 1.00 90.75 106 GLN A O 1
ATOM 814 N N . THR A 1 107 ? -28.211 -13.038 8.835 1.00 89.88 107 THR A N 1
ATOM 815 C CA . THR A 1 107 ? -28.979 -12.071 8.048 1.00 89.88 107 THR A CA 1
ATOM 816 C C . THR A 1 107 ? -28.081 -11.003 7.404 1.00 89.88 107 THR A C 1
ATOM 818 O O . THR A 1 107 ? -28.323 -10.611 6.263 1.00 89.88 107 THR A O 1
ATOM 821 N N . LEU A 1 108 ? -27.008 -10.558 8.074 1.00 91.31 108 LEU A N 1
ATOM 822 C CA . LEU A 1 108 ? -26.007 -9.666 7.468 1.00 91.31 108 LEU A CA 1
ATOM 823 C C . LEU A 1 108 ? -25.263 -10.327 6.306 1.00 91.31 108 LEU A C 1
ATOM 825 O O . LEU A 1 108 ? -25.022 -9.671 5.296 1.00 91.31 108 LEU A O 1
ATOM 829 N N . LYS A 1 109 ? -24.905 -11.610 6.437 1.00 93.81 109 LYS A N 1
ATOM 830 C CA . LYS A 1 109 ? -24.263 -12.374 5.357 1.00 93.81 109 LYS A CA 1
ATOM 831 C C . LYS A 1 109 ? -25.186 -12.516 4.154 1.00 93.81 109 LYS A C 1
ATOM 833 O O . LYS A 1 109 ? -24.751 -12.253 3.039 1.00 93.81 109 LYS A O 1
ATOM 838 N N . ASP A 1 110 ? -26.444 -12.872 4.390 1.00 93.06 110 ASP A N 1
ATOM 839 C CA . ASP A 1 110 ? -27.422 -13.111 3.327 1.00 93.06 110 ASP A CA 1
ATOM 840 C C . ASP A 1 110 ? -27.784 -11.826 2.568 1.00 93.06 110 ASP A C 1
ATOM 842 O O . ASP A 1 110 ? -28.093 -11.877 1.381 1.00 93.06 110 ASP A O 1
ATOM 846 N N . ARG A 1 111 ? -27.709 -10.665 3.232 1.00 91.56 111 ARG A N 1
ATOM 847 C CA . ARG A 1 111 ? -28.041 -9.353 2.649 1.00 91.56 111 ARG A CA 1
ATOM 848 C C . ARG A 1 111 ? -26.821 -8.512 2.265 1.00 91.56 111 ARG A C 1
ATOM 850 O O . ARG A 1 111 ? -26.992 -7.347 1.912 1.00 91.56 111 ARG A O 1
ATOM 857 N N . ALA A 1 112 ? -25.604 -9.049 2.350 1.00 92.44 112 ALA A N 1
ATOM 858 C CA . ALA A 1 112 ? -24.382 -8.267 2.150 1.00 92.44 112 ALA A CA 1
ATOM 859 C C . ALA A 1 112 ? -24.328 -7.595 0.767 1.00 92.44 112 ALA A C 1
ATOM 861 O O . ALA A 1 112 ? -24.065 -6.393 0.673 1.00 92.44 112 ALA A O 1
ATOM 862 N N . ASP A 1 113 ? -24.652 -8.358 -0.280 1.00 92.06 113 ASP A N 1
ATOM 863 C CA . ASP A 1 113 ? -24.672 -7.884 -1.666 1.00 92.06 113 ASP A CA 1
ATOM 864 C C . ASP A 1 113 ? -25.772 -6.831 -1.883 1.00 92.06 113 ASP A C 1
ATOM 866 O O . ASP A 1 113 ? -25.506 -5.770 -2.449 1.00 92.06 113 ASP A O 1
ATOM 870 N N . ASP A 1 114 ? -26.979 -7.071 -1.353 1.00 91.12 114 ASP A N 1
ATOM 871 C CA . ASP A 1 114 ? -28.115 -6.138 -1.437 1.00 91.12 114 ASP A CA 1
ATOM 872 C C . ASP A 1 114 ? -27.820 -4.797 -0.750 1.00 91.12 114 ASP A C 1
ATOM 874 O O . ASP A 1 114 ? -28.263 -3.735 -1.191 1.00 91.12 114 ASP A O 1
ATOM 878 N N . LEU A 1 115 ? -27.077 -4.841 0.357 1.00 89.25 115 LEU A N 1
ATOM 879 C CA . LEU A 1 115 ? -26.683 -3.663 1.126 1.00 89.25 115 LEU A CA 1
ATOM 880 C C . LEU A 1 115 ? -25.432 -2.983 0.556 1.00 89.25 115 LEU A C 1
ATOM 882 O O . LEU A 1 115 ? -25.120 -1.861 0.970 1.00 89.25 115 LEU A O 1
ATOM 886 N N . GLY A 1 116 ? -24.725 -3.633 -0.373 1.00 91.19 116 GLY A N 1
ATOM 887 C CA . GLY A 1 116 ? -23.452 -3.168 -0.915 1.00 91.19 116 GLY A CA 1
ATOM 888 C C . GLY A 1 116 ? -22.371 -3.034 0.158 1.00 91.19 116 GLY A C 1
ATOM 889 O O . GLY A 1 116 ? -21.620 -2.059 0.137 1.00 91.19 116 GLY A O 1
ATOM 890 N N . ILE A 1 117 ? -22.335 -3.952 1.131 1.00 92.38 117 ILE A N 1
ATOM 891 C CA . ILE A 1 117 ? -21.343 -3.947 2.215 1.00 92.38 117 ILE A CA 1
ATOM 892 C C . ILE A 1 117 ? -20.254 -4.988 1.970 1.00 92.38 117 ILE A C 1
ATOM 894 O O . ILE A 1 117 ? -20.522 -6.116 1.562 1.00 92.38 117 ILE A O 1
ATOM 898 N N . GLN A 1 118 ? -19.015 -4.640 2.309 1.00 90.56 118 GLN A N 1
ATOM 899 C CA . GLN A 1 118 ? -17.972 -5.640 2.494 1.00 90.56 118 GLN A CA 1
ATOM 900 C C . GLN A 1 118 ? -18.184 -6.311 3.853 1.00 90.56 118 GLN A C 1
ATOM 902 O O . GLN A 1 118 ? -18.212 -5.634 4.881 1.00 90.56 118 GLN A O 1
ATOM 907 N N . LEU A 1 119 ? -18.310 -7.638 3.876 1.00 93.69 119 LEU A N 1
ATOM 908 C CA . LEU A 1 119 ? -18.435 -8.378 5.131 1.00 93.69 119 LEU A CA 1
ATOM 909 C C . LEU A 1 119 ? -17.160 -8.259 5.987 1.00 93.69 119 LEU A C 1
ATOM 911 O O . LEU A 1 119 ? -16.051 -8.288 5.440 1.00 93.69 119 LEU A O 1
ATOM 915 N N . PRO A 1 120 ? -17.295 -8.177 7.324 1.00 94.81 120 PRO A N 1
ATOM 916 C CA . PRO A 1 120 ? -16.147 -8.232 8.213 1.00 94.81 120 PRO A CA 1
ATOM 917 C C . PRO A 1 120 ? -15.457 -9.595 8.104 1.00 94.81 120 PRO A C 1
ATOM 919 O O . PRO A 1 120 ? -16.086 -10.624 7.847 1.00 94.81 120 PRO A O 1
ATOM 922 N N . VAL A 1 121 ? -14.153 -9.623 8.371 1.00 94.75 121 VAL A N 1
ATOM 923 C CA . VAL A 1 121 ? -13.382 -10.880 8.401 1.00 94.75 121 VAL A CA 1
ATOM 924 C C . VAL A 1 121 ? -13.664 -11.708 9.658 1.00 94.75 121 VAL A C 1
ATOM 926 O O . VAL A 1 121 ? -13.211 -12.848 9.763 1.00 94.75 121 VAL A O 1
ATOM 929 N N . PHE A 1 122 ? -14.390 -11.132 10.621 1.00 94.50 122 PHE A N 1
ATOM 930 C CA . PHE A 1 122 ? -14.741 -11.746 11.895 1.00 94.50 122 PHE A CA 1
ATOM 931 C C . PHE A 1 122 ? -15.930 -11.041 12.564 1.00 94.50 122 PHE A C 1
ATOM 933 O O . PHE A 1 122 ? -16.045 -9.816 12.498 1.00 94.50 122 PHE A O 1
ATOM 940 N N . PHE A 1 123 ? -16.764 -11.832 13.244 1.00 94.75 123 PHE A N 1
ATOM 941 C CA . PHE A 1 123 ? -17.840 -11.368 14.117 1.00 94.75 123 PHE A CA 1
ATOM 942 C C . PHE A 1 123 ? -17.549 -11.784 15.560 1.00 94.75 123 PHE A C 1
ATOM 944 O O . PHE A 1 123 ? -17.362 -12.976 15.817 1.00 94.75 123 PHE A O 1
ATOM 951 N N . GLY A 1 124 ? -17.505 -10.812 16.467 1.00 93.31 124 GLY A N 1
ATOM 952 C CA . GLY A 1 124 ? -17.284 -11.015 17.897 1.00 93.31 124 GLY A CA 1
ATOM 953 C C . GLY A 1 124 ? -18.491 -10.636 18.731 1.00 93.31 124 GLY A C 1
ATOM 954 O O . GLY A 1 124 ? -19.372 -9.923 18.255 1.00 93.31 124 GLY A O 1
ATOM 955 N N . PHE A 1 125 ? -18.502 -11.094 19.978 1.00 92.31 125 PHE A N 1
ATOM 956 C CA . PHE A 1 125 ? -19.612 -10.876 20.900 1.00 92.31 125 PHE A CA 1
ATOM 957 C C . PHE A 1 125 ? -19.096 -10.591 22.304 1.00 92.31 125 PHE A C 1
ATOM 959 O O . PHE A 1 125 ? -18.257 -11.327 22.823 1.00 92.31 125 PHE A O 1
ATOM 966 N N . ILE A 1 126 ? -19.581 -9.509 22.907 1.00 90.88 126 ILE A N 1
ATOM 967 C CA . ILE A 1 126 ? -19.259 -9.121 24.281 1.00 90.88 126 ILE A CA 1
ATOM 968 C C . ILE A 1 126 ? -20.562 -8.821 25.024 1.00 90.88 126 ILE A C 1
ATOM 970 O O . ILE A 1 126 ? -21.392 -8.049 24.553 1.00 90.88 126 ILE A O 1
ATOM 974 N N . ASP A 1 127 ? -20.736 -9.398 26.211 1.00 87.44 127 ASP A N 1
ATOM 975 C CA . ASP A 1 127 ? -21.882 -9.071 27.064 1.00 87.44 127 ASP A CA 1
ATOM 976 C C . ASP A 1 127 ? -21.784 -7.608 27.535 1.00 87.44 127 ASP A C 1
ATOM 978 O O . ASP A 1 127 ? -20.772 -7.208 28.121 1.00 87.44 127 ASP A O 1
ATOM 982 N N . LYS A 1 128 ? -22.843 -6.810 27.318 1.00 85.31 128 LYS A N 1
ATOM 983 C CA . LYS A 1 128 ? -22.925 -5.414 27.799 1.00 85.31 128 LYS A CA 1
ATOM 984 C C . LYS A 1 128 ? -22.671 -5.310 29.311 1.00 85.31 128 LYS A C 1
ATOM 986 O O . LYS A 1 128 ? -22.093 -4.322 29.765 1.00 85.31 128 LYS A O 1
ATOM 991 N N . LYS A 1 129 ? -23.011 -6.344 30.088 1.00 85.12 129 LYS A N 1
ATOM 992 C CA . LYS A 1 129 ? -22.768 -6.410 31.540 1.00 85.12 129 LYS A CA 1
ATOM 993 C C . LYS A 1 129 ? -21.291 -6.439 31.929 1.00 85.12 129 LYS A C 1
ATOM 995 O O . LYS A 1 129 ? -20.968 -6.276 33.101 1.00 85.12 129 LYS A O 1
ATOM 1000 N N . ALA A 1 130 ? -20.381 -6.626 30.973 1.00 84.31 130 ALA A N 1
ATOM 1001 C CA . ALA A 1 130 ? -18.951 -6.473 31.218 1.00 84.31 130 ALA A CA 1
ATOM 1002 C C . ALA A 1 130 ? -18.557 -5.019 31.537 1.00 84.31 130 ALA A C 1
ATOM 1004 O O . ALA A 1 130 ? -17.500 -4.797 32.124 1.00 84.31 130 ALA A O 1
ATOM 1005 N N . VAL A 1 131 ? -19.379 -4.042 31.135 1.00 83.94 131 VAL A N 1
ATOM 1006 C CA . VAL A 1 131 ? -19.091 -2.604 31.266 1.00 83.94 131 VAL A CA 1
ATOM 1007 C C . VAL A 1 131 ? -20.250 -1.787 31.845 1.00 83.94 131 VAL A C 1
ATOM 1009 O O . VAL A 1 131 ? -20.005 -0.695 32.354 1.00 83.94 131 VAL A O 1
ATOM 1012 N N . LEU A 1 132 ? -21.482 -2.304 31.817 1.00 84.88 132 LEU A N 1
ATOM 1013 C CA . LEU A 1 132 ? -22.692 -1.634 32.308 1.00 84.88 132 LEU A CA 1
ATOM 1014 C C . LEU A 1 132 ? -23.329 -2.403 33.479 1.00 84.88 132 LEU A C 1
ATOM 1016 O O . LEU A 1 132 ? -23.503 -3.619 33.397 1.00 84.88 132 LEU A O 1
ATOM 1020 N N . THR A 1 133 ? -23.660 -1.707 34.573 1.00 80.44 133 THR A N 1
ATOM 1021 C CA . THR A 1 133 ? -24.297 -2.301 35.769 1.00 80.44 133 THR A CA 1
ATOM 1022 C C . THR A 1 133 ? -25.768 -2.634 35.541 1.00 80.44 133 THR A C 1
ATOM 1024 O O . THR A 1 133 ? -26.257 -3.647 36.043 1.00 80.44 133 THR A O 1
ATOM 1027 N N . ASP A 1 134 ? -26.445 -1.795 34.763 1.00 72.31 134 ASP A N 1
ATOM 1028 C CA . ASP A 1 134 ? -27.825 -1.942 34.313 1.00 72.31 134 ASP A CA 1
ATOM 1029 C C . ASP A 1 134 ? -27.940 -1.463 32.854 1.00 72.31 134 ASP A C 1
ATOM 1031 O O . ASP A 1 134 ? -26.957 -0.984 32.289 1.00 72.31 134 ASP A O 1
ATOM 1035 N N . LEU A 1 135 ? -29.102 -1.631 32.222 1.00 65.75 135 LEU A N 1
ATOM 1036 C CA . LEU A 1 135 ? -29.318 -1.395 30.784 1.00 65.75 135 LEU A CA 1
ATOM 1037 C C . LEU A 1 135 ? -30.423 -0.368 30.481 1.00 65.75 135 LEU A C 1
ATOM 1039 O O . LEU A 1 135 ? -30.830 -0.230 29.325 1.00 65.75 135 LEU A O 1
ATOM 1043 N N . ASP A 1 136 ? -30.892 0.318 31.519 1.00 68.69 136 ASP A N 1
ATOM 1044 C CA . ASP A 1 136 ? -31.903 1.372 31.454 1.00 68.69 136 ASP A CA 1
ATOM 1045 C C . ASP A 1 136 ? -31.237 2.755 31.626 1.00 68.69 136 ASP A C 1
ATOM 1047 O O . ASP A 1 136 ? -30.016 2.870 31.759 1.00 68.69 136 ASP A O 1
ATOM 1051 N N . ASP A 1 137 ? -32.021 3.835 31.713 1.00 66.19 137 ASP A N 1
ATOM 1052 C CA . ASP A 1 137 ? -31.505 5.193 31.969 1.00 66.19 137 ASP A CA 1
ATOM 1053 C C . ASP A 1 137 ? -30.686 5.306 33.273 1.00 66.19 137 ASP A C 1
ATOM 1055 O O . ASP A 1 137 ? -29.952 6.280 33.473 1.00 66.19 137 ASP A O 1
ATOM 1059 N N . GLU A 1 138 ? -30.760 4.306 34.155 1.00 75.44 138 GLU A N 1
ATOM 1060 C CA . GLU A 1 138 ? -29.975 4.187 35.387 1.00 75.44 138 GLU A CA 1
ATOM 1061 C C . GLU A 1 138 ? -28.617 3.489 35.198 1.00 75.44 138 GLU A C 1
ATOM 1063 O O . GLU A 1 138 ? -27.814 3.511 36.121 1.00 75.44 138 GLU A O 1
ATOM 1068 N N . ALA A 1 139 ? -28.278 2.997 33.999 1.00 78.19 139 ALA A N 1
ATOM 1069 C CA . ALA A 1 139 ? -27.026 2.289 33.715 1.00 78.19 139 ALA A CA 1
ATOM 1070 C C . ALA A 1 139 ? -25.778 3.043 34.206 1.00 78.19 139 ALA A C 1
ATOM 1072 O O . ALA A 1 139 ? -25.545 4.192 33.817 1.00 78.19 139 ALA A O 1
ATOM 1073 N N . GLU A 1 140 ? -24.955 2.408 35.036 1.00 82.50 140 GLU A N 1
ATOM 1074 C CA . GLU A 1 140 ? -23.673 2.952 35.486 1.00 82.50 140 GLU A CA 1
ATOM 1075 C C . GLU A 1 140 ? -22.512 2.115 34.945 1.00 82.50 140 GLU A C 1
ATOM 1077 O O . GLU A 1 140 ? -22.679 0.985 34.487 1.00 82.50 140 GLU A O 1
ATOM 1082 N N . GLU A 1 141 ? -21.313 2.693 34.965 1.00 82.81 141 GLU A N 1
ATOM 1083 C CA . GLU A 1 141 ? -20.098 1.969 34.604 1.00 82.81 141 GLU A CA 1
ATOM 1084 C C . GLU A 1 141 ? -19.795 0.911 35.675 1.00 82.81 141 GLU A C 1
ATOM 1086 O O . GLU A 1 141 ? -19.755 1.227 36.865 1.00 82.81 141 GLU A O 1
ATOM 1091 N N . VAL A 1 142 ? -19.563 -0.337 35.262 1.00 81.75 142 VAL A N 1
ATOM 1092 C CA . VAL A 1 142 ? -19.134 -1.400 36.183 1.00 81.75 142 VAL A CA 1
ATOM 1093 C C . VAL A 1 142 ? -17.760 -1.050 36.740 1.00 81.75 142 VAL A C 1
ATOM 1095 O O . VAL A 1 142 ? -16.820 -0.777 35.990 1.00 81.75 142 VAL A O 1
ATOM 1098 N N . GLU A 1 143 ? -17.624 -1.084 38.065 1.00 77.75 143 GLU A N 1
ATOM 1099 C CA . GLU A 1 143 ? -16.321 -0.933 38.699 1.00 77.75 143 GLU A CA 1
ATOM 1100 C C . GLU A 1 143 ? -15.452 -2.148 38.355 1.00 77.75 143 GLU A C 1
ATOM 1102 O O . GLU A 1 143 ? -15.775 -3.294 38.676 1.00 77.75 143 GLU A O 1
ATOM 1107 N N . GLU A 1 144 ? -14.355 -1.900 37.643 1.00 72.56 144 GLU A N 1
ATOM 1108 C CA . GLU A 1 144 ? -13.505 -2.962 37.128 1.00 72.56 144 GLU A CA 1
ATOM 1109 C C . GLU A 1 144 ? -12.784 -3.665 38.291 1.00 72.56 144 GLU A C 1
ATOM 1111 O O . GLU A 1 144 ? -11.856 -3.132 38.897 1.00 72.56 144 GLU A O 1
ATOM 1116 N N . THR A 1 145 ? -13.204 -4.890 38.617 1.00 66.88 145 THR A N 1
ATOM 1117 C CA . THR A 1 145 ? -12.642 -5.655 39.744 1.00 66.88 145 THR A CA 1
ATOM 1118 C C . THR A 1 145 ? -11.242 -6.198 39.463 1.00 66.88 145 THR A C 1
ATOM 1120 O O . THR A 1 145 ? -10.551 -6.669 40.366 1.00 66.88 145 THR A O 1
ATOM 1123 N N . THR A 1 146 ? -10.823 -6.212 38.198 1.00 68.62 146 THR A N 1
ATOM 1124 C CA . THR A 1 146 ? -9.525 -6.721 37.753 1.00 68.62 146 THR A CA 1
ATOM 1125 C C . THR A 1 146 ? -8.975 -5.783 36.689 1.00 68.62 146 THR A C 1
ATOM 1127 O O . THR A 1 146 ? -9.657 -5.591 35.685 1.00 68.62 146 THR A O 1
ATOM 1130 N N . PRO A 1 147 ? -7.766 -5.219 36.871 1.00 73.50 147 PRO A N 1
ATOM 1131 C CA . PRO A 1 147 ? -7.157 -4.370 35.855 1.00 73.50 147 PRO A CA 1
ATOM 1132 C C . PRO A 1 147 ? -7.124 -5.078 34.499 1.00 73.50 147 PRO A C 1
ATOM 1134 O O . PRO A 1 147 ? -6.789 -6.262 34.432 1.00 73.50 147 PRO A O 1
ATOM 1137 N N . ASP A 1 148 ? -7.451 -4.348 33.434 1.00 83.81 148 ASP A N 1
ATOM 1138 C CA . ASP A 1 148 ? -7.435 -4.832 32.050 1.00 83.81 148 ASP A CA 1
ATOM 1139 C C . ASP A 1 148 ? -8.459 -5.939 31.725 1.00 83.81 148 ASP A C 1
ATOM 1141 O O . ASP A 1 148 ? -8.348 -6.575 30.676 1.00 83.81 148 ASP A O 1
ATOM 1145 N N . ASN A 1 149 ? -9.475 -6.191 32.557 1.00 86.56 149 ASN A N 1
ATOM 1146 C CA . ASN A 1 149 ? -10.486 -7.210 32.264 1.00 86.56 149 ASN A CA 1
ATOM 1147 C C . ASN A 1 149 ? -11.193 -6.934 30.930 1.00 86.56 149 ASN A C 1
ATOM 1149 O O . ASN A 1 149 ? -11.249 -7.807 30.063 1.00 86.56 149 ASN A O 1
ATOM 1153 N N . PHE A 1 150 ? -11.666 -5.702 30.724 1.00 88.94 150 PHE A N 1
ATOM 1154 C CA . PHE A 1 150 ? -12.361 -5.354 29.481 1.00 88.94 150 PHE A CA 1
ATOM 1155 C C . PHE A 1 150 ? -11.430 -5.420 28.263 1.00 88.94 150 PHE A C 1
ATOM 1157 O O . PHE A 1 150 ? -11.796 -5.937 27.206 1.00 88.94 150 PHE A O 1
ATOM 1164 N N . LYS A 1 151 ? -10.178 -4.985 28.433 1.00 91.25 151 LYS A N 1
ATOM 1165 C CA . LYS A 1 151 ? -9.131 -5.124 27.415 1.00 91.25 151 LYS A CA 1
ATOM 1166 C C . LYS A 1 151 ? -8.910 -6.589 27.035 1.00 91.25 151 LYS A C 1
ATOM 1168 O O . LYS A 1 151 ? -8.851 -6.907 25.849 1.00 91.25 151 LYS A O 1
ATOM 1173 N N . ASN A 1 152 ? -8.818 -7.482 28.016 1.00 91.12 152 ASN A N 1
ATOM 1174 C CA . ASN A 1 152 ? -8.607 -8.909 27.789 1.00 91.12 152 ASN A CA 1
ATOM 1175 C C . ASN A 1 152 ? -9.792 -9.560 27.063 1.00 91.12 152 ASN A C 1
ATOM 1177 O O . ASN A 1 152 ? -9.564 -10.404 26.199 1.00 91.12 152 ASN A O 1
ATOM 1181 N N . LEU A 1 153 ? -11.032 -9.134 27.338 1.00 92.19 153 LEU A N 1
ATOM 1182 C CA . LEU A 1 153 ? -12.215 -9.581 26.589 1.00 92.19 153 LEU A CA 1
ATOM 1183 C C . LEU A 1 153 ? -12.130 -9.190 25.109 1.00 92.19 153 LEU A C 1
ATOM 1185 O O . LEU A 1 153 ? -12.297 -10.038 24.236 1.00 92.19 153 LEU A O 1
ATOM 1189 N N . ILE A 1 154 ? -11.789 -7.932 24.814 1.00 92.62 154 ILE A N 1
ATOM 1190 C CA . ILE A 1 154 ? -11.617 -7.463 23.430 1.00 92.62 154 ILE A CA 1
ATOM 1191 C C . ILE A 1 154 ? -10.506 -8.251 22.729 1.00 92.62 154 ILE A C 1
ATOM 1193 O O . ILE A 1 154 ? -10.680 -8.705 21.598 1.00 92.62 154 ILE A O 1
ATOM 1197 N N . LEU A 1 155 ? -9.361 -8.436 23.390 1.00 91.50 155 LEU A N 1
ATOM 1198 C CA . LEU A 1 155 ? -8.241 -9.186 22.823 1.00 91.50 155 LEU A CA 1
ATOM 1199 C C . LEU A 1 155 ? -8.592 -10.661 22.587 1.00 91.50 155 LEU A C 1
ATOM 1201 O O . LEU A 1 155 ? -8.147 -11.226 21.588 1.00 91.50 155 LEU A O 1
ATOM 1205 N N . ALA A 1 156 ? -9.412 -11.269 23.449 1.00 92.19 156 ALA A N 1
ATOM 1206 C CA . ALA A 1 156 ? -9.909 -12.628 23.262 1.00 92.19 156 ALA A CA 1
ATOM 1207 C C . ALA A 1 156 ? -10.826 -12.739 22.034 1.00 92.19 156 ALA A C 1
ATOM 1209 O O . ALA A 1 156 ? -10.679 -13.677 21.250 1.00 92.19 156 ALA A O 1
ATOM 1210 N N . GLU A 1 157 ? -11.710 -11.761 21.814 1.00 94.00 157 GLU A N 1
ATOM 1211 C CA . GLU A 1 157 ? -12.530 -11.689 20.600 1.00 94.00 157 GLU A CA 1
ATOM 1212 C C . GLU A 1 157 ? -11.656 -11.538 19.349 1.00 94.00 157 GLU A C 1
ATOM 1214 O O . GLU A 1 157 ? -11.762 -12.330 18.415 1.00 94.00 157 GLU A O 1
ATOM 1219 N N . VAL A 1 158 ? -10.712 -10.594 19.348 1.00 92.62 158 VAL A N 1
ATOM 1220 C CA . VAL A 1 158 ? -9.793 -10.381 18.217 1.00 92.62 158 VAL A CA 1
ATOM 1221 C C . VAL A 1 158 ? -8.931 -11.621 17.940 1.00 92.62 158 VAL A C 1
ATOM 1223 O O . VAL A 1 158 ? -8.654 -11.933 16.780 1.00 92.62 158 VAL A O 1
ATOM 1226 N N . ALA A 1 159 ? -8.544 -12.376 18.972 1.00 90.44 159 ALA A N 1
ATOM 1227 C CA . ALA A 1 159 ? -7.768 -13.607 18.827 1.00 90.44 159 ALA A CA 1
ATOM 1228 C C . ALA A 1 159 ? -8.517 -14.724 18.076 1.00 90.44 159 ALA A C 1
ATOM 1230 O O . ALA A 1 159 ? -7.864 -15.595 17.497 1.00 90.44 159 ALA A O 1
ATOM 1231 N N . LYS A 1 160 ? -9.857 -14.675 17.996 1.00 90.50 160 LYS A N 1
ATOM 1232 C CA . LYS A 1 160 ? -10.652 -15.577 17.140 1.00 90.50 160 LYS A CA 1
ATOM 1233 C C . LYS A 1 160 ? -10.364 -15.369 15.648 1.00 90.50 160 LYS A C 1
ATOM 1235 O O . LYS A 1 160 ? -10.619 -16.271 14.853 1.00 90.50 160 LYS A O 1
ATOM 1240 N N . CYS A 1 161 ? -9.792 -14.221 15.266 1.00 93.25 161 CYS A N 1
ATOM 1241 C CA . CYS A 1 161 ? -9.300 -13.934 13.918 1.00 93.25 161 CYS A CA 1
ATOM 1242 C C . CYS A 1 161 ? -7.783 -13.642 13.918 1.00 93.25 161 CYS A C 1
ATOM 1244 O O . CYS A 1 161 ? -7.353 -12.485 13.869 1.00 93.25 161 CYS A O 1
ATOM 1246 N N . PRO A 1 162 ? -6.943 -14.689 13.915 1.00 91.19 162 PRO A N 1
ATOM 1247 C CA . PRO A 1 162 ? -5.483 -14.583 13.983 1.00 91.19 162 PRO A CA 1
ATOM 1248 C C . PRO A 1 162 ? -4.879 -13.698 12.890 1.00 91.19 162 PRO A C 1
ATOM 1250 O O . PRO A 1 162 ? -3.935 -12.956 13.139 1.00 91.19 162 PRO A O 1
ATOM 1253 N N . THR A 1 163 ? -5.443 -13.726 11.680 1.00 91.62 163 THR A N 1
ATOM 1254 C CA . THR A 1 163 ? -4.972 -12.897 10.563 1.00 91.62 163 THR A CA 1
ATOM 1255 C C . THR A 1 163 ? -5.261 -11.415 10.775 1.00 91.62 163 THR A C 1
ATOM 1257 O O . THR A 1 163 ? -4.398 -10.593 10.479 1.00 91.62 163 THR A O 1
ATOM 1260 N N . LEU A 1 164 ? -6.434 -11.058 11.315 1.00 93.00 164 LEU A N 1
ATOM 1261 C CA . LEU A 1 164 ? -6.744 -9.668 11.657 1.00 93.00 164 LEU A CA 1
ATOM 1262 C C . LEU A 1 164 ? -5.836 -9.187 12.792 1.00 93.00 164 LEU A C 1
ATOM 1264 O O . LEU A 1 164 ? -5.242 -8.117 12.680 1.00 93.00 164 LEU A O 1
ATOM 1268 N N . ARG A 1 165 ? -5.654 -10.014 13.831 1.00 92.38 165 ARG A N 1
ATOM 1269 C CA . ARG A 1 165 ? -4.735 -9.734 14.942 1.00 92.38 165 ARG A CA 1
ATOM 1270 C C . ARG A 1 165 ? -3.308 -9.468 14.449 1.00 92.38 165 ARG A C 1
ATOM 1272 O O . ARG A 1 165 ? -2.716 -8.456 14.812 1.00 92.38 165 ARG A O 1
ATOM 1279 N N . ALA A 1 166 ? -2.779 -10.332 13.582 1.00 92.06 166 ALA A N 1
ATOM 1280 C CA . ALA A 1 166 ? -1.440 -10.184 13.014 1.00 92.06 166 ALA A CA 1
ATOM 1281 C C . ALA A 1 166 ? -1.283 -8.896 12.186 1.00 92.06 166 ALA A C 1
ATOM 1283 O O . ALA A 1 166 ? -0.249 -8.232 12.270 1.00 92.06 166 ALA A O 1
ATOM 1284 N N . VAL A 1 167 ? -2.303 -8.525 11.400 1.00 92.38 167 VAL A N 1
ATOM 1285 C CA . VAL A 1 167 ? -2.309 -7.269 10.630 1.00 92.38 167 VAL A CA 1
ATOM 1286 C C . VAL A 1 167 ? -2.333 -6.061 11.564 1.00 92.38 167 VAL A C 1
ATOM 1288 O O . VAL A 1 167 ? -1.501 -5.171 11.411 1.00 92.38 167 VAL A O 1
ATOM 1291 N N . MET A 1 168 ? -3.219 -6.048 12.563 1.00 91.69 168 MET A N 1
ATOM 1292 C CA . MET A 1 168 ? -3.301 -4.961 13.545 1.00 91.69 168 MET A CA 1
ATOM 1293 C C . MET A 1 168 ? -1.975 -4.761 14.289 1.00 91.69 168 MET A C 1
ATOM 1295 O O . MET A 1 168 ? -1.530 -3.626 14.458 1.00 91.69 168 MET A O 1
ATOM 1299 N N . GLU A 1 169 ? -1.309 -5.850 14.683 1.00 90.56 169 GLU A N 1
ATOM 1300 C CA . GLU A 1 169 ? -0.004 -5.773 15.341 1.00 90.56 169 GLU A CA 1
ATOM 1301 C C . GLU A 1 169 ? 1.104 -5.315 14.380 1.00 90.56 169 GLU A C 1
ATOM 1303 O O . GLU A 1 169 ? 1.964 -4.516 14.749 1.00 90.56 169 GLU A O 1
ATOM 1308 N N . TRP A 1 170 ? 1.098 -5.770 13.123 1.00 91.81 170 TRP A N 1
ATOM 1309 C CA . TRP A 1 170 ? 2.029 -5.268 12.107 1.00 91.81 170 TRP A CA 1
ATOM 1310 C C . TRP A 1 170 ? 1.875 -3.751 11.896 1.00 91.81 170 TRP A C 1
ATOM 1312 O O . TRP A 1 170 ? 2.876 -3.032 11.848 1.00 91.81 170 TRP A O 1
ATOM 1322 N N . GLU A 1 171 ? 0.639 -3.248 11.853 1.00 92.38 171 GLU A N 1
ATOM 1323 C CA . GLU A 1 171 ? 0.331 -1.816 11.743 1.00 92.38 171 GLU A CA 1
ATOM 1324 C C . GLU A 1 171 ? 0.729 -1.028 12.991 1.00 92.38 171 GLU A C 1
ATOM 1326 O O . GLU A 1 171 ? 1.202 0.104 12.894 1.00 92.38 171 GLU A O 1
ATOM 1331 N N . GLU A 1 172 ? 0.522 -1.589 14.181 1.00 90.25 172 GLU A N 1
ATOM 1332 C CA . GLU A 1 172 ? 1.009 -1.010 15.432 1.00 90.25 172 GLU A CA 1
ATOM 1333 C C . GLU A 1 172 ? 2.533 -0.896 15.436 1.00 90.25 172 GLU A C 1
ATOM 1335 O O . GLU A 1 172 ? 3.055 0.177 15.726 1.00 90.25 172 GLU A O 1
ATOM 1340 N N . ARG A 1 173 ? 3.258 -1.939 15.018 1.00 90.75 173 ARG A N 1
ATOM 1341 C CA . ARG A 1 173 ? 4.723 -1.881 14.896 1.00 90.75 173 ARG A CA 1
ATOM 1342 C C . ARG A 1 173 ? 5.180 -0.804 13.918 1.00 90.75 173 ARG A C 1
ATOM 1344 O O . ARG A 1 173 ? 6.142 -0.098 14.208 1.00 90.75 173 ARG A O 1
ATOM 1351 N N . ALA A 1 174 ? 4.488 -0.642 12.790 1.00 92.44 174 ALA A N 1
ATOM 1352 C CA . ALA A 1 174 ? 4.793 0.414 11.825 1.00 92.44 174 ALA A CA 1
ATOM 1353 C C . ALA A 1 174 ? 4.591 1.808 12.439 1.00 92.44 174 ALA A C 1
ATOM 1355 O O . ALA A 1 174 ? 5.452 2.679 12.314 1.00 92.44 174 ALA A O 1
ATOM 1356 N N . PHE A 1 175 ? 3.490 1.995 13.172 1.00 91.88 175 PHE A N 1
ATOM 1357 C CA . PHE A 1 175 ? 3.203 3.236 13.885 1.00 91.88 175 PHE A CA 1
ATOM 1358 C C . PHE A 1 175 ? 4.234 3.535 14.984 1.00 91.88 175 PHE A C 1
ATOM 1360 O O . PHE A 1 175 ? 4.750 4.650 15.063 1.00 91.88 175 PHE A O 1
ATOM 1367 N N . LEU A 1 176 ? 4.578 2.544 15.810 1.00 91.38 176 LEU A N 1
ATOM 1368 C CA . LEU A 1 176 ? 5.569 2.687 16.877 1.00 91.38 176 LEU A CA 1
ATOM 1369 C C . LEU A 1 176 ? 6.966 2.981 16.323 1.00 91.38 176 LEU A C 1
ATOM 1371 O O . LEU A 1 176 ? 7.676 3.807 16.894 1.00 91.38 176 LEU A O 1
ATOM 1375 N N . ALA A 1 177 ? 7.343 2.376 15.194 1.00 93.19 177 ALA A N 1
ATOM 1376 C CA . ALA A 1 177 ? 8.588 2.697 14.503 1.00 93.19 177 ALA A CA 1
ATOM 1377 C C . ALA A 1 177 ? 8.608 4.163 14.043 1.00 93.19 177 ALA A C 1
ATOM 1379 O O . ALA A 1 177 ? 9.561 4.881 14.340 1.00 93.19 177 ALA A O 1
ATOM 1380 N N . ALA A 1 178 ? 7.534 4.645 13.408 1.00 94.56 178 ALA A N 1
ATOM 1381 C CA . ALA A 1 178 ? 7.422 6.045 12.993 1.00 94.56 178 ALA A CA 1
ATOM 1382 C C . ALA A 1 178 ? 7.480 7.017 14.182 1.00 94.56 178 ALA A C 1
ATOM 1384 O O . ALA A 1 178 ? 8.193 8.020 14.129 1.00 94.56 178 ALA A O 1
ATOM 1385 N N . ASN A 1 179 ? 6.802 6.682 15.282 1.00 94.12 179 ASN A N 1
ATOM 1386 C CA . ASN A 1 179 ? 6.835 7.459 16.520 1.00 94.12 179 ASN A CA 1
ATOM 1387 C C . ASN A 1 179 ? 8.240 7.463 17.157 1.00 94.12 179 ASN A C 1
ATOM 1389 O O . ASN A 1 179 ? 8.721 8.488 17.640 1.00 94.12 179 ASN A O 1
ATOM 1393 N N . SER A 1 180 ? 8.944 6.328 17.117 1.00 93.12 180 SER A N 1
ATOM 1394 C CA . SER A 1 180 ? 10.340 6.229 17.555 1.00 93.12 180 SER A CA 1
ATOM 1395 C C . SER A 1 180 ? 11.246 7.166 16.751 1.00 93.12 180 SER A C 1
ATOM 1397 O O . SER A 1 180 ? 12.030 7.908 17.349 1.00 93.12 180 SER A O 1
ATOM 1399 N N . VAL A 1 181 ? 11.099 7.210 15.418 1.00 93.88 181 VAL A N 1
ATOM 1400 C CA . VAL A 1 181 ? 11.833 8.155 14.556 1.00 93.88 181 VAL A CA 1
ATOM 1401 C C . VAL A 1 181 ? 11.553 9.601 14.961 1.00 93.88 181 VAL A C 1
ATOM 1403 O O . VAL A 1 181 ? 12.498 10.337 15.252 1.00 93.88 181 VAL A O 1
ATOM 1406 N N . SER A 1 182 ? 10.282 10.014 15.034 1.00 94.25 182 SER A N 1
ATOM 1407 C CA . SER A 1 182 ? 9.941 11.403 15.368 1.00 94.25 182 SER A CA 1
ATOM 1408 C C . SER A 1 182 ? 10.443 11.801 16.754 1.00 94.25 182 SER A C 1
ATOM 1410 O O . SER A 1 182 ? 11.044 12.862 16.903 1.00 94.25 182 SER A O 1
ATOM 1412 N N . ASN A 1 183 ? 10.284 10.936 17.759 1.00 93.31 183 ASN A N 1
ATOM 1413 C CA . ASN A 1 183 ? 10.747 11.210 19.119 1.00 93.31 183 ASN A CA 1
ATOM 1414 C C . ASN A 1 183 ? 12.272 11.275 19.211 1.00 93.31 183 ASN A C 1
ATOM 1416 O O . ASN A 1 183 ? 12.808 12.093 19.957 1.00 93.31 183 ASN A O 1
ATOM 1420 N N . SER A 1 184 ? 12.978 10.415 18.477 1.00 91.44 184 SER A N 1
ATOM 1421 C CA . SER A 1 184 ? 14.442 10.380 18.484 1.00 91.44 184 SER A CA 1
ATOM 1422 C C . SER A 1 184 ? 15.021 11.631 17.833 1.00 91.44 184 SER A C 1
ATOM 1424 O O . SER A 1 184 ? 15.896 12.273 18.413 1.00 91.44 184 SER A O 1
ATOM 1426 N N . LEU A 1 185 ? 14.483 12.040 16.681 1.00 92.56 185 LEU A N 1
ATOM 1427 C CA . LEU A 1 185 ? 14.885 13.285 16.030 1.00 92.56 185 LEU A CA 1
ATOM 1428 C C . LEU A 1 185 ? 14.505 14.507 16.883 1.00 92.56 185 LEU A C 1
ATOM 1430 O O . LEU A 1 185 ? 15.313 15.424 17.032 1.00 92.56 185 LEU A O 1
ATOM 1434 N N . PHE A 1 186 ? 13.321 14.511 17.505 1.00 93.31 186 PHE A N 1
ATOM 1435 C CA . PHE A 1 186 ? 12.914 15.602 18.391 1.00 93.31 186 PHE A CA 1
ATOM 1436 C C . PHE A 1 186 ? 13.878 15.743 19.574 1.00 93.31 186 PHE A C 1
ATOM 1438 O O . PHE A 1 186 ? 14.349 16.846 19.846 1.00 93.31 186 PHE A O 1
ATOM 1445 N N . LYS A 1 187 ? 14.268 14.631 20.214 1.00 91.31 187 LYS A N 1
ATOM 1446 C CA . LYS A 1 187 ? 15.283 14.613 21.284 1.00 91.31 187 LYS A CA 1
ATOM 1447 C C . LYS A 1 187 ? 16.631 15.180 20.833 1.00 91.31 187 LYS A C 1
ATOM 1449 O O . LYS A 1 187 ? 17.253 15.902 21.605 1.00 91.31 187 LYS A O 1
ATOM 1454 N N . ILE A 1 188 ? 17.065 14.892 19.603 1.00 89.88 188 ILE A N 1
ATOM 1455 C CA . ILE A 1 188 ? 18.291 15.475 19.028 1.00 89.88 188 ILE A CA 1
ATOM 1456 C C . ILE A 1 188 ? 18.155 17.002 18.913 1.00 89.88 188 ILE A C 1
ATOM 1458 O O . ILE A 1 188 ? 19.090 17.726 19.247 1.00 89.88 188 ILE A O 1
ATOM 1462 N N . SER A 1 189 ? 16.984 17.501 18.504 1.00 88.19 189 SER A N 1
ATOM 1463 C CA . SER A 1 189 ? 16.719 18.943 18.365 1.00 88.19 189 SER A CA 1
ATOM 1464 C C . SER A 1 189 ? 16.436 19.683 19.683 1.00 88.19 189 SER A C 1
ATOM 1466 O O . SER A 1 189 ? 16.513 20.912 19.725 1.00 88.19 189 SER A O 1
ATOM 1468 N N . ALA A 1 190 ? 16.118 18.960 20.763 1.00 80.12 190 ALA A N 1
ATOM 1469 C CA . ALA A 1 190 ? 15.605 19.517 22.017 1.00 80.12 190 ALA A CA 1
ATOM 1470 C C . ALA A 1 190 ? 16.660 20.202 22.908 1.00 80.12 190 ALA A C 1
ATOM 1472 O O . ALA A 1 190 ? 16.287 20.801 23.914 1.00 80.12 190 ALA A O 1
ATOM 1473 N N . ASN A 1 191 ? 17.943 20.179 22.525 1.00 69.38 191 ASN A N 1
ATOM 1474 C CA . ASN A 1 191 ? 19.031 20.897 23.202 1.00 69.38 191 ASN A CA 1
ATOM 1475 C C . ASN A 1 191 ? 19.562 22.071 22.350 1.00 69.38 191 ASN A C 1
ATOM 1477 O O . ASN A 1 191 ? 20.726 22.040 21.936 1.00 69.38 191 ASN A O 1
ATOM 1481 N N . PRO A 1 192 ? 18.745 23.096 22.039 1.00 66.12 192 PRO A N 1
ATOM 1482 C CA . PRO A 1 192 ? 19.232 24.247 21.293 1.00 66.12 192 PRO A CA 1
ATOM 1483 C C . PRO A 1 192 ? 20.285 25.001 22.121 1.00 66.12 192 PRO A C 1
ATOM 1485 O O . PRO A 1 192 ? 20.091 25.272 23.305 1.00 66.12 192 PRO A O 1
ATOM 1488 N N . GLN A 1 193 ? 21.416 25.348 21.504 1.00 66.62 193 GLN A N 1
ATOM 1489 C CA . GLN A 1 193 ? 22.331 26.340 22.071 1.00 66.62 193 GLN A CA 1
ATOM 1490 C C . GLN A 1 193 ? 21.799 27.745 21.740 1.00 66.62 193 GLN A C 1
ATOM 1492 O O . GLN A 1 193 ? 21.564 28.047 20.570 1.00 66.62 193 GLN A O 1
ATOM 1497 N N . GLY A 1 194 ? 21.639 28.609 22.749 1.00 70.06 194 GLY A N 1
ATOM 1498 C CA . GLY A 1 194 ? 21.181 29.999 22.586 1.00 70.06 194 GLY A CA 1
ATOM 1499 C C . GLY A 1 194 ? 19.659 30.190 22.674 1.00 70.06 194 GLY A C 1
ATOM 1500 O O . GLY A 1 194 ? 18.952 29.326 23.180 1.00 70.06 194 GLY A O 1
ATOM 1501 N N . ASP A 1 195 ? 19.161 31.327 22.173 1.00 76.81 195 ASP A N 1
ATOM 1502 C CA . ASP A 1 195 ? 17.753 31.773 22.287 1.00 76.81 195 ASP A CA 1
ATOM 1503 C C . ASP A 1 195 ? 16.788 31.135 21.258 1.00 76.81 195 ASP A C 1
ATOM 1505 O O . ASP A 1 195 ? 15.685 31.635 21.030 1.00 76.81 195 ASP A O 1
ATOM 1509 N N . ILE A 1 196 ? 17.181 30.047 20.587 1.00 81.69 196 ILE A N 1
ATOM 1510 C CA . ILE A 1 196 ? 16.332 29.394 19.578 1.00 81.69 196 ILE A CA 1
ATOM 1511 C C . ILE A 1 196 ? 15.262 28.554 20.281 1.00 81.69 196 ILE A C 1
ATOM 1513 O O . ILE A 1 196 ? 15.574 27.720 21.133 1.00 81.69 196 ILE A O 1
ATOM 1517 N N . SER A 1 197 ? 13.997 28.729 19.892 1.00 87.44 197 SER A N 1
ATOM 1518 C CA . SER A 1 197 ? 12.905 27.926 20.440 1.00 87.44 197 SER A CA 1
ATOM 1519 C C . SER A 1 197 ? 13.048 26.447 20.049 1.00 87.44 197 SER A C 1
ATOM 1521 O O . SER A 1 197 ? 13.528 26.110 18.965 1.00 87.44 197 SER A O 1
ATOM 1523 N N . THR A 1 198 ? 12.585 25.530 20.903 1.00 87.31 198 THR A N 1
ATOM 1524 C CA . THR A 1 198 ? 12.585 24.089 20.591 1.00 87.31 198 THR A CA 1
ATOM 1525 C C . THR A 1 198 ? 11.813 23.777 19.305 1.00 87.31 198 THR A C 1
ATOM 1527 O O . THR A 1 198 ? 12.219 22.901 18.546 1.00 87.31 198 THR A O 1
ATOM 1530 N N . ALA A 1 199 ? 10.729 24.511 19.029 1.00 89.38 199 ALA A N 1
ATOM 1531 C CA . ALA A 1 199 ? 9.938 24.342 17.813 1.00 89.38 199 ALA A CA 1
ATOM 1532 C C . ALA A 1 199 ? 10.720 24.744 16.552 1.00 89.38 199 ALA A C 1
ATOM 1534 O O . ALA A 1 199 ? 10.705 24.011 15.563 1.00 89.38 199 ALA A O 1
ATOM 1535 N N . ASP A 1 200 ? 11.455 25.857 16.600 1.00 90.56 200 ASP A N 1
ATOM 1536 C CA . ASP A 1 200 ? 12.288 26.298 15.477 1.00 90.56 200 ASP A CA 1
ATOM 1537 C C . ASP A 1 200 ? 13.487 25.367 15.275 1.00 90.56 200 ASP A C 1
ATOM 1539 O O . ASP A 1 200 ? 13.829 25.031 14.143 1.00 90.56 200 ASP A O 1
ATOM 1543 N N . SER A 1 201 ? 14.097 24.888 16.364 1.00 90.94 201 SER A N 1
ATOM 1544 C CA . SER A 1 201 ? 15.157 23.872 16.314 1.00 90.94 201 SER A CA 1
ATOM 1545 C C . SER A 1 201 ? 14.670 22.582 15.639 1.00 90.94 201 SER A C 1
ATOM 1547 O O . SER A 1 201 ? 15.339 22.045 14.753 1.00 90.94 201 SER A O 1
ATOM 1549 N N . TRP A 1 202 ? 13.466 22.123 15.996 1.00 92.69 202 TRP A N 1
ATOM 1550 C CA . TRP A 1 202 ? 12.825 20.958 15.388 1.00 92.69 202 TRP A CA 1
ATOM 1551 C C . TRP A 1 202 ? 12.576 21.145 13.887 1.00 92.69 202 TRP A C 1
ATOM 1553 O O . TRP A 1 202 ? 12.974 20.305 13.075 1.00 92.69 202 TRP A O 1
ATOM 1563 N N . LEU A 1 203 ? 11.975 22.276 13.504 1.00 93.69 203 LEU A N 1
ATOM 1564 C CA . LEU A 1 203 ? 11.717 22.611 12.104 1.00 93.69 203 LEU A CA 1
ATOM 1565 C C . LEU A 1 203 ? 13.017 22.694 11.289 1.00 93.69 203 LEU A C 1
ATOM 1567 O O . LEU A 1 203 ? 13.077 22.187 10.164 1.00 93.69 203 LEU A O 1
ATOM 1571 N N . ASN A 1 204 ? 14.061 23.299 11.861 1.00 92.94 204 ASN A N 1
ATOM 1572 C CA . ASN A 1 204 ? 15.370 23.423 11.228 1.00 92.94 204 ASN A CA 1
ATOM 1573 C C . ASN A 1 204 ? 16.018 22.058 10.991 1.00 92.94 204 ASN A C 1
ATOM 1575 O O . ASN A 1 204 ? 16.540 21.831 9.903 1.00 92.94 204 ASN A O 1
ATOM 1579 N N . LEU A 1 205 ? 15.948 21.134 11.957 1.00 93.75 205 LEU A N 1
ATOM 1580 C CA . LEU A 1 205 ? 16.496 19.786 11.796 1.00 93.75 205 LEU A CA 1
ATOM 1581 C C . LEU A 1 205 ? 15.801 19.026 10.659 1.00 93.75 205 LEU A C 1
ATOM 1583 O O . LEU A 1 205 ? 16.477 18.484 9.787 1.00 93.75 205 LEU A O 1
ATOM 1587 N N . ILE A 1 206 ? 14.465 19.014 10.627 1.00 94.81 206 ILE A N 1
ATOM 1588 C CA . ILE A 1 206 ? 13.713 18.328 9.563 1.00 94.81 206 ILE A CA 1
ATOM 1589 C C . ILE A 1 206 ? 14.001 18.950 8.193 1.00 94.81 206 ILE A C 1
ATOM 1591 O O . ILE A 1 206 ? 14.244 18.232 7.223 1.00 94.81 206 ILE A O 1
ATOM 1595 N N . SER A 1 207 ? 14.051 20.282 8.121 1.00 95.06 207 SER A N 1
ATOM 1596 C CA . SER A 1 207 ? 14.386 20.998 6.886 1.00 95.06 207 SER A CA 1
ATOM 1597 C C . SER A 1 207 ? 15.814 20.702 6.421 1.00 95.06 207 SER A C 1
ATOM 1599 O O . SER A 1 207 ? 16.049 20.543 5.225 1.00 95.06 207 SER A O 1
ATOM 1601 N N . TYR A 1 208 ? 16.764 20.603 7.355 1.00 95.44 208 TYR A N 1
ATOM 1602 C CA . TYR A 1 208 ? 18.153 20.255 7.071 1.00 95.44 208 TYR A CA 1
ATOM 1603 C C . TYR A 1 208 ? 18.267 18.839 6.497 1.00 95.44 208 TYR A C 1
ATOM 1605 O O . TYR A 1 208 ? 18.847 18.662 5.430 1.00 95.44 208 TYR A O 1
ATOM 1613 N N . LEU A 1 209 ? 17.633 17.847 7.131 1.00 95.25 209 LEU A N 1
ATOM 1614 C CA . LEU A 1 209 ? 17.627 16.465 6.641 1.00 95.25 209 LEU A CA 1
ATOM 1615 C C . LEU A 1 209 ? 17.016 16.350 5.236 1.00 95.25 209 LEU A C 1
ATOM 1617 O O . LEU A 1 209 ? 17.572 15.669 4.378 1.00 95.25 209 LEU A O 1
ATOM 1621 N N . ALA A 1 210 ? 15.915 17.060 4.974 1.00 93.44 210 ALA A N 1
ATOM 1622 C CA . ALA A 1 210 ? 15.300 17.109 3.650 1.00 93.44 210 ALA A CA 1
ATOM 1623 C C . ALA A 1 210 ? 16.248 17.714 2.593 1.00 93.44 210 ALA A C 1
ATOM 1625 O O . ALA A 1 210 ? 16.358 17.191 1.483 1.00 93.44 210 ALA A O 1
ATOM 1626 N N . GLN A 1 211 ? 16.972 18.790 2.931 1.00 93.50 211 GLN A N 1
ATOM 1627 C CA . GLN A 1 211 ? 17.962 19.397 2.032 1.00 93.50 211 GLN A CA 1
ATOM 1628 C C . GLN A 1 211 ? 19.154 18.480 1.762 1.00 93.50 211 GLN A C 1
ATOM 1630 O O . GLN A 1 211 ? 19.602 18.417 0.620 1.00 93.50 211 GLN A O 1
ATOM 1635 N N . GLU A 1 212 ? 19.652 17.762 2.765 1.00 92.50 212 GLU A N 1
ATOM 1636 C CA . GLU A 1 212 ? 20.743 16.800 2.578 1.00 92.50 212 GLU A CA 1
ATOM 1637 C C . GLU A 1 212 ? 20.299 15.597 1.733 1.00 92.50 212 GLU A C 1
ATOM 1639 O O . GLU A 1 212 ? 21.066 15.099 0.908 1.00 92.50 212 GLU A O 1
ATOM 1644 N N . ALA A 1 213 ? 19.040 15.166 1.865 1.00 87.75 213 ALA A N 1
ATOM 1645 C CA . ALA A 1 213 ? 18.511 14.037 1.108 1.00 87.75 213 ALA A CA 1
ATOM 1646 C C . ALA A 1 213 ? 18.384 14.323 -0.399 1.00 87.75 213 ALA A C 1
ATOM 1648 O O . ALA A 1 213 ? 18.667 13.440 -1.208 1.00 87.75 213 ALA A O 1
ATOM 1649 N N . VAL A 1 214 ? 17.949 15.531 -0.796 1.00 83.69 214 VAL A N 1
ATOM 1650 C CA . VAL A 1 214 ? 17.600 15.827 -2.207 1.00 83.69 214 VAL A CA 1
ATOM 1651 C C . VAL A 1 214 ? 18.235 17.093 -2.800 1.00 83.69 214 VAL A C 1
ATOM 1653 O O . VAL A 1 214 ? 18.072 17.389 -3.986 1.00 83.69 214 VAL A O 1
ATOM 1656 N N . GLY A 1 215 ? 18.978 17.857 -2.005 1.00 87.50 215 GLY A N 1
ATOM 1657 C CA . GLY A 1 215 ? 19.514 19.170 -2.363 1.00 87.50 215 GLY A CA 1
ATOM 1658 C C . GLY A 1 215 ? 18.525 20.324 -2.141 1.00 87.50 215 GLY A C 1
ATOM 1659 O O . GLY A 1 215 ? 17.307 20.160 -2.189 1.00 87.50 215 GLY A O 1
ATOM 1660 N N . ARG A 1 216 ? 19.066 21.535 -1.938 1.00 88.38 216 ARG A N 1
ATOM 1661 C CA . ARG A 1 216 ? 18.311 22.741 -1.540 1.00 88.38 216 ARG A CA 1
ATOM 1662 C C . ARG A 1 216 ? 17.148 23.106 -2.469 1.00 88.38 216 ARG A C 1
ATOM 1664 O O . ARG A 1 216 ? 16.050 23.365 -1.986 1.00 88.38 216 ARG A O 1
ATOM 1671 N N . GLU A 1 217 ? 17.383 23.143 -3.780 1.00 85.56 217 GLU A N 1
ATOM 1672 C CA . GLU A 1 217 ? 16.356 23.553 -4.751 1.00 85.56 217 GLU A CA 1
ATOM 1673 C C . GLU A 1 217 ? 15.214 22.531 -4.841 1.00 85.56 217 GLU A C 1
ATOM 1675 O O . GLU A 1 217 ? 14.046 22.913 -4.829 1.00 85.56 217 GLU A O 1
ATOM 1680 N N . ASN A 1 218 ? 15.515 21.227 -4.846 1.00 81.69 218 ASN A N 1
ATOM 1681 C CA . ASN A 1 218 ? 14.468 20.202 -4.919 1.00 81.69 218 ASN A CA 1
ATOM 1682 C C . ASN A 1 218 ? 13.685 20.089 -3.617 1.00 81.69 218 ASN A C 1
ATOM 1684 O O . ASN A 1 218 ? 12.474 19.926 -3.673 1.00 81.69 218 ASN A O 1
ATOM 1688 N N . ALA A 1 219 ? 14.344 20.241 -2.464 1.00 88.25 219 ALA A N 1
ATOM 1689 C CA . ALA A 1 219 ? 13.659 20.257 -1.174 1.00 88.25 219 ALA A CA 1
ATOM 1690 C C . ALA A 1 219 ? 12.651 21.412 -1.076 1.00 88.25 219 ALA A C 1
ATOM 1692 O O . ALA A 1 219 ? 11.619 21.282 -0.427 1.00 88.25 219 ALA A O 1
ATOM 1693 N N . LYS A 1 220 ? 12.926 22.537 -1.747 1.00 90.31 220 LYS A N 1
ATOM 1694 C CA . LYS A 1 220 ? 11.996 23.665 -1.839 1.00 90.31 220 LYS A CA 1
ATOM 1695 C C . LYS A 1 220 ? 10.844 23.402 -2.816 1.00 90.31 220 LYS A C 1
ATOM 1697 O O . LYS A 1 220 ? 9.720 23.807 -2.533 1.00 90.31 220 LYS A O 1
ATOM 1702 N N . ASN A 1 221 ? 11.123 22.771 -3.957 1.00 86.56 221 ASN A N 1
ATOM 1703 C CA . ASN A 1 221 ? 10.126 22.521 -5.003 1.00 86.56 221 ASN A CA 1
ATOM 1704 C C . ASN A 1 221 ? 9.181 21.354 -4.665 1.00 86.56 221 ASN A C 1
ATOM 1706 O O . ASN A 1 221 ? 8.015 21.400 -5.043 1.00 86.56 221 ASN A O 1
ATOM 1710 N N . ASP A 1 222 ? 9.672 20.335 -3.955 1.00 85.31 222 ASP A N 1
ATOM 1711 C CA . ASP A 1 222 ? 8.915 19.156 -3.519 1.00 85.31 222 ASP A CA 1
ATOM 1712 C C . ASP A 1 222 ? 9.324 18.748 -2.085 1.00 85.31 222 ASP A C 1
ATOM 1714 O O . ASP A 1 222 ? 10.106 17.809 -1.881 1.00 85.31 222 ASP A O 1
ATOM 1718 N N . PRO A 1 223 ? 8.839 19.483 -1.065 1.00 90.06 223 PRO A N 1
ATOM 1719 C CA . PRO A 1 223 ? 9.222 19.251 0.325 1.00 90.06 223 PRO A CA 1
ATOM 1720 C C . PRO A 1 223 ? 8.727 17.906 0.864 1.00 90.06 223 PRO A C 1
ATOM 1722 O O . PRO A 1 223 ? 9.387 17.326 1.722 1.00 90.06 223 PRO A O 1
ATOM 1725 N N . LEU A 1 224 ? 7.600 17.390 0.360 1.00 89.88 224 LEU A N 1
ATOM 1726 C CA . LEU A 1 224 ? 7.054 16.108 0.805 1.00 89.88 224 LEU A CA 1
ATOM 1727 C C . LEU A 1 224 ? 7.992 14.965 0.409 1.00 89.88 224 LEU A C 1
ATOM 1729 O O . LEU A 1 224 ? 8.468 14.243 1.282 1.00 89.88 224 LEU A O 1
ATOM 1733 N N . ARG A 1 225 ? 8.355 14.868 -0.880 1.00 85.44 225 ARG A N 1
ATOM 1734 C CA . ARG A 1 225 ? 9.304 13.848 -1.355 1.00 85.44 225 ARG A CA 1
ATOM 1735 C C . ARG A 1 225 ? 10.666 13.974 -0.675 1.00 85.44 225 ARG A C 1
ATOM 1737 O O . ARG A 1 225 ? 11.330 12.970 -0.427 1.00 85.44 225 ARG A O 1
ATOM 1744 N N . ALA A 1 226 ? 11.100 15.200 -0.388 1.00 89.38 226 ALA A N 1
ATOM 1745 C CA . ALA A 1 226 ? 12.362 15.452 0.296 1.00 89.38 226 ALA A CA 1
ATOM 1746 C C . ALA A 1 226 ? 12.371 14.913 1.732 1.00 89.38 226 ALA A C 1
ATOM 1748 O O . ALA A 1 226 ? 13.334 14.260 2.136 1.00 89.38 226 ALA A O 1
ATOM 1749 N N . ILE A 1 227 ? 11.288 15.150 2.477 1.00 93.62 227 ILE A N 1
ATOM 1750 C CA . ILE A 1 227 ? 11.104 14.609 3.826 1.00 93.62 227 ILE A CA 1
ATOM 1751 C C . ILE A 1 227 ? 10.997 13.082 3.775 1.00 93.62 227 ILE A C 1
ATOM 1753 O O . ILE A 1 227 ? 11.676 12.412 4.549 1.00 93.62 227 ILE A O 1
ATOM 1757 N N . ASP A 1 228 ? 10.226 12.523 2.840 1.00 92.19 228 ASP A N 1
ATOM 1758 C CA . ASP A 1 228 ? 10.089 11.070 2.692 1.00 92.19 228 ASP A CA 1
ATOM 1759 C C . ASP A 1 228 ? 11.446 10.408 2.413 1.00 92.19 228 ASP A C 1
ATOM 1761 O O . ASP A 1 228 ? 11.824 9.457 3.096 1.00 92.19 228 ASP A O 1
ATOM 1765 N N . ASN A 1 229 ? 12.239 10.950 1.484 1.00 88.88 229 ASN A N 1
ATOM 1766 C CA . ASN A 1 229 ? 13.583 10.440 1.193 1.00 88.88 229 ASN A CA 1
ATOM 1767 C C . ASN A 1 229 ? 14.528 10.518 2.402 1.00 88.88 229 ASN A C 1
ATOM 1769 O O . ASN A 1 229 ? 15.400 9.661 2.549 1.00 88.88 229 ASN A O 1
ATOM 1773 N N . ALA A 1 230 ? 14.365 11.529 3.257 1.00 92.44 230 ALA A N 1
ATOM 1774 C CA . ALA A 1 230 ? 15.166 11.686 4.464 1.00 92.44 230 ALA A CA 1
ATOM 1775 C C . ALA A 1 230 ? 14.746 10.720 5.586 1.00 92.44 230 ALA A C 1
ATOM 1777 O O . ALA A 1 230 ? 15.602 10.172 6.281 1.00 92.44 230 ALA A O 1
ATOM 1778 N N . LEU A 1 231 ? 13.439 10.513 5.781 1.00 94.81 231 LEU A N 1
ATOM 1779 C CA . LEU A 1 231 ? 12.902 9.790 6.938 1.00 94.81 231 LEU A CA 1
ATOM 1780 C C . LEU A 1 231 ? 12.653 8.301 6.680 1.00 94.81 231 LEU A C 1
ATOM 1782 O O . LEU A 1 231 ? 12.798 7.508 7.611 1.00 94.81 231 LEU A O 1
ATOM 1786 N N . LEU A 1 232 ? 12.313 7.896 5.451 1.00 92.88 232 LEU A N 1
ATOM 1787 C CA . LEU A 1 232 ? 12.016 6.495 5.118 1.00 92.88 232 LEU A CA 1
ATOM 1788 C C . LEU A 1 232 ? 13.153 5.523 5.474 1.00 92.88 232 LEU A C 1
ATOM 1790 O O . LEU A 1 232 ? 12.842 4.483 6.051 1.00 92.88 232 LEU A O 1
ATOM 1794 N N . PRO A 1 233 ? 14.446 5.822 5.219 1.00 91.31 233 PRO A N 1
ATOM 1795 C CA . PRO A 1 233 ? 15.528 4.913 5.601 1.00 91.31 233 PRO A CA 1
ATOM 1796 C C . PRO A 1 233 ? 15.606 4.690 7.117 1.00 91.31 233 PRO A C 1
ATOM 1798 O O . PRO A 1 233 ? 15.852 3.577 7.573 1.00 91.31 233 PRO A O 1
ATOM 1801 N N . ILE A 1 234 ? 15.358 5.743 7.903 1.00 92.81 234 ILE A N 1
ATOM 1802 C CA . ILE A 1 234 ? 15.379 5.684 9.370 1.00 92.81 234 ILE A CA 1
ATOM 1803 C C . ILE A 1 234 ? 14.157 4.906 9.873 1.00 92.81 234 ILE A C 1
ATOM 1805 O O . ILE A 1 234 ? 14.275 4.074 10.768 1.00 92.81 234 ILE A O 1
ATOM 1809 N N . LEU A 1 235 ? 12.985 5.140 9.274 1.00 94.31 235 LEU A N 1
ATOM 1810 C CA . LEU A 1 235 ? 11.764 4.389 9.565 1.00 94.31 235 LEU A CA 1
ATOM 1811 C C . LEU A 1 235 ? 11.939 2.898 9.274 1.00 94.31 235 LEU A C 1
ATOM 1813 O O . LEU A 1 235 ? 11.553 2.072 10.097 1.00 94.31 235 LEU A O 1
ATOM 1817 N N . GLU A 1 236 ? 12.510 2.553 8.121 1.00 92.56 236 GLU A N 1
ATOM 1818 C CA . GLU A 1 236 ? 12.747 1.168 7.725 1.00 92.56 236 GLU A CA 1
ATOM 1819 C C . GLU A 1 236 ? 13.670 0.455 8.721 1.00 92.56 236 GLU A C 1
ATOM 1821 O O . GLU A 1 236 ? 13.367 -0.661 9.146 1.00 92.56 236 GLU A O 1
ATOM 1826 N N . ASP A 1 237 ? 14.751 1.114 9.138 1.00 91.19 237 ASP A N 1
ATOM 1827 C CA . ASP A 1 237 ? 15.665 0.606 10.159 1.00 91.19 237 ASP A CA 1
ATOM 1828 C C . ASP A 1 237 ? 14.945 0.374 11.500 1.00 91.19 237 ASP A C 1
ATOM 1830 O O . ASP A 1 237 ? 14.946 -0.741 12.031 1.00 91.19 237 ASP A O 1
ATOM 1834 N N . GLN A 1 238 ? 14.215 1.379 12.001 1.00 90.94 238 GLN A N 1
ATOM 1835 C CA . GLN A 1 238 ? 13.434 1.246 13.237 1.00 90.94 238 GLN A CA 1
ATOM 1836 C C . GLN A 1 238 ? 12.395 0.124 13.143 1.00 90.94 238 GLN A C 1
ATOM 1838 O O . GLN A 1 238 ? 12.231 -0.654 14.082 1.00 90.94 238 GLN A O 1
ATOM 1843 N N . PHE A 1 239 ? 11.701 -0.002 12.013 1.00 90.81 239 PHE A N 1
ATOM 1844 C CA . PHE A 1 239 ? 10.691 -1.037 11.815 1.00 90.81 239 PHE A CA 1
ATOM 1845 C C . PHE A 1 239 ? 11.295 -2.446 11.788 1.00 90.81 239 PHE A C 1
ATOM 1847 O O . PHE A 1 239 ? 10.708 -3.380 12.338 1.00 90.81 239 PHE A O 1
ATOM 1854 N N . ARG A 1 240 ? 12.479 -2.607 11.184 1.00 86.44 240 ARG A N 1
ATOM 1855 C CA . ARG A 1 240 ? 13.185 -3.894 11.101 1.00 86.44 240 ARG A CA 1
ATOM 1856 C C . ARG A 1 240 ? 13.773 -4.331 12.443 1.00 86.44 240 ARG A C 1
ATOM 1858 O O . ARG A 1 240 ? 13.728 -5.522 12.747 1.00 86.44 240 ARG A O 1
ATOM 1865 N N . TYR A 1 241 ? 14.309 -3.401 13.235 1.00 81.00 241 TYR A N 1
ATOM 1866 C CA . TYR A 1 241 ? 15.119 -3.729 14.417 1.00 81.00 241 TYR A CA 1
ATOM 1867 C C . TYR A 1 241 ? 14.460 -3.440 15.773 1.00 81.00 241 TYR A C 1
ATOM 1869 O O . TYR A 1 241 ? 15.001 -3.835 16.804 1.00 81.00 241 TYR A O 1
ATOM 1877 N N . SER A 1 242 ? 13.267 -2.839 15.808 1.00 70.88 242 SER A N 1
ATOM 1878 C CA . SER A 1 242 ? 12.503 -2.629 17.055 1.00 70.88 242 SER A CA 1
ATOM 1879 C C . SER A 1 242 ? 12.020 -3.926 17.734 1.00 70.88 242 SER A C 1
ATOM 1881 O O . SER A 1 242 ? 11.569 -3.897 18.877 1.00 70.88 242 SER A O 1
ATOM 1883 N N . LEU A 1 243 ? 12.159 -5.083 17.079 1.00 61.12 243 LEU A N 1
ATOM 1884 C CA . LEU A 1 243 ? 11.642 -6.390 17.508 1.00 61.12 243 LEU A CA 1
ATOM 1885 C C . LEU A 1 243 ? 12.630 -7.249 18.323 1.00 61.12 243 LEU A C 1
ATOM 1887 O O . LEU A 1 243 ? 12.743 -8.453 18.109 1.00 61.12 243 LEU A O 1
ATOM 1891 N N . LEU A 1 244 ? 13.332 -6.665 19.294 1.00 54.00 244 LEU A N 1
ATOM 1892 C CA . LEU A 1 244 ? 14.196 -7.440 20.206 1.00 54.00 244 LEU A CA 1
ATOM 1893 C C . LEU A 1 244 ? 13.532 -7.778 21.557 1.00 54.00 244 LEU A C 1
ATOM 1895 O O . LEU A 1 244 ? 14.181 -8.345 22.429 1.00 54.00 244 LEU A O 1
ATOM 1899 N N . GLY A 1 245 ? 12.248 -7.440 21.735 1.00 52.72 245 GLY A N 1
ATOM 1900 C CA . GLY A 1 245 ? 11.590 -7.427 23.047 1.00 52.72 245 GLY A CA 1
ATOM 1901 C C . GLY A 1 245 ? 10.834 -8.688 23.461 1.00 52.72 245 GLY A C 1
ATOM 1902 O O . GLY A 1 245 ? 11.160 -9.255 24.490 1.00 52.72 245 GLY A O 1
ATOM 1903 N N . ASN A 1 246 ? 9.812 -9.120 22.717 1.00 53.34 246 ASN A N 1
ATOM 1904 C CA . ASN A 1 246 ? 8.963 -10.263 23.077 1.00 53.34 246 ASN A CA 1
ATOM 1905 C C . ASN A 1 246 ? 8.369 -10.871 21.800 1.00 53.34 246 ASN A C 1
ATOM 1907 O O . ASN A 1 246 ? 7.844 -10.141 20.960 1.00 53.34 246 ASN A O 1
ATOM 1911 N N . ALA A 1 247 ? 8.461 -12.191 21.633 1.00 61.91 247 ALA A N 1
ATOM 1912 C CA . ALA A 1 247 ? 7.777 -12.879 20.543 1.00 61.91 247 ALA A CA 1
ATOM 1913 C C . ALA A 1 247 ? 6.265 -12.822 20.804 1.00 61.91 247 ALA A C 1
ATOM 1915 O O . ALA A 1 247 ? 5.787 -13.454 21.743 1.00 61.91 247 ALA A O 1
ATOM 1916 N N . SER A 1 248 ? 5.532 -12.034 20.017 1.00 78.31 248 SER A N 1
ATOM 1917 C CA . SER A 1 248 ? 4.069 -12.056 20.038 1.00 78.31 248 SER A CA 1
ATOM 1918 C C . SER A 1 248 ? 3.551 -13.363 19.441 1.00 78.31 248 SER A C 1
ATOM 1920 O O . SER A 1 248 ? 4.010 -13.794 18.380 1.00 78.31 248 SER A O 1
ATOM 1922 N N . ASP A 1 249 ? 2.555 -13.951 20.098 1.00 85.56 249 ASP A N 1
ATOM 1923 C CA . ASP A 1 249 ? 1.795 -15.116 19.638 1.00 85.56 249 ASP A CA 1
ATOM 1924 C C . ASP A 1 249 ? 0.837 -14.777 18.480 1.00 85.56 249 ASP A C 1
ATOM 1926 O O . ASP A 1 249 ? 0.317 -15.673 17.814 1.00 85.56 249 ASP A O 1
ATOM 1930 N N . ALA A 1 250 ? 0.628 -13.492 18.160 1.00 86.31 250 ALA A N 1
ATOM 1931 C CA . ALA A 1 250 ? -0.239 -13.079 17.052 1.00 86.31 250 ALA A CA 1
ATOM 1932 C C . ALA A 1 250 ? 0.186 -13.663 15.692 1.00 86.31 250 ALA A C 1
ATOM 1934 O O . ALA A 1 250 ? -0.645 -13.823 14.798 1.00 86.31 250 ALA A O 1
ATOM 1935 N N . PHE A 1 251 ? 1.469 -14.003 15.531 1.00 88.69 251 PHE A N 1
ATOM 1936 C CA . PHE A 1 251 ? 2.020 -14.575 14.301 1.00 88.69 251 PHE A CA 1
ATOM 1937 C C . PHE A 1 251 ? 2.148 -16.106 14.337 1.00 88.69 251 P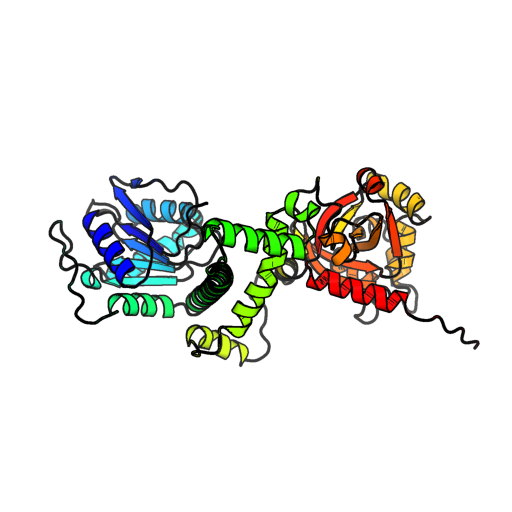HE A C 1
ATOM 1939 O O . PHE A 1 251 ? 2.604 -16.686 13.350 1.00 88.69 251 PHE A O 1
ATOM 1946 N N . ASP A 1 252 ? 1.739 -16.785 15.414 1.00 90.06 252 ASP A N 1
ATOM 1947 C CA . ASP A 1 252 ? 1.973 -18.226 15.578 1.00 90.06 252 ASP A CA 1
ATOM 1948 C C . ASP A 1 252 ? 1.284 -19.067 14.500 1.00 90.06 252 ASP A C 1
ATOM 1950 O O . ASP A 1 252 ? 1.908 -19.957 13.922 1.00 90.06 252 ASP A O 1
ATOM 1954 N N . GLN A 1 253 ? 0.046 -18.737 14.125 1.00 87.19 253 GLN A N 1
ATOM 1955 C CA . GLN A 1 253 ? -0.635 -19.450 13.035 1.00 87.19 253 GLN A CA 1
ATOM 1956 C C . GLN A 1 253 ? 0.009 -19.196 11.669 1.00 87.19 253 GLN A C 1
ATOM 1958 O O . GLN A 1 253 ? 0.059 -20.088 10.821 1.00 87.19 253 GLN A O 1
ATOM 1963 N N . ILE A 1 254 ? 0.542 -17.990 11.447 1.00 88.06 254 ILE A N 1
ATOM 1964 C CA . ILE A 1 254 ? 1.302 -17.682 10.231 1.00 88.06 254 ILE A CA 1
ATOM 1965 C C . ILE A 1 254 ? 2.585 -18.518 10.222 1.00 88.06 254 ILE A C 1
ATOM 1967 O O . ILE A 1 254 ? 2.910 -19.138 9.211 1.00 88.06 254 ILE A O 1
ATOM 1971 N N . LYS A 1 255 ? 3.285 -18.604 11.355 1.00 88.69 255 LYS A N 1
ATOM 1972 C CA . LYS A 1 255 ? 4.492 -19.420 11.522 1.00 88.69 255 LYS A CA 1
ATOM 1973 C C . LYS A 1 255 ? 4.219 -20.910 11.305 1.00 88.69 255 LYS A C 1
ATOM 1975 O O . LYS A 1 255 ? 5.007 -21.579 10.634 1.00 88.69 255 LYS A O 1
ATOM 1980 N N . GLU A 1 256 ? 3.105 -21.425 11.815 1.00 90.31 256 GLU A N 1
ATOM 1981 C CA . GLU A 1 256 ? 2.674 -22.805 11.587 1.00 90.31 256 GLU A CA 1
ATOM 1982 C C . GLU A 1 256 ? 2.428 -23.060 10.093 1.00 90.31 256 GLU A C 1
ATOM 1984 O O . GLU A 1 256 ? 2.985 -23.998 9.521 1.00 90.31 256 GLU A O 1
ATOM 1989 N N . LYS A 1 257 ? 1.687 -22.168 9.419 1.00 89.25 257 LYS A N 1
ATOM 1990 C CA . LYS A 1 257 ? 1.443 -22.256 7.970 1.00 89.25 257 LYS A CA 1
ATOM 1991 C C . LYS A 1 257 ? 2.732 -22.211 7.151 1.00 89.25 257 LYS A C 1
ATOM 1993 O O . LYS A 1 257 ? 2.869 -22.995 6.217 1.00 89.25 257 LYS A O 1
ATOM 1998 N N . LEU A 1 258 ? 3.683 -21.348 7.509 1.00 88.94 258 LEU A N 1
ATOM 1999 C CA . LEU A 1 258 ? 4.994 -21.262 6.850 1.00 88.94 258 LEU A CA 1
ATOM 2000 C C . LEU A 1 258 ? 5.838 -22.532 7.041 1.00 88.94 258 LEU A C 1
ATOM 2002 O O . LEU A 1 258 ? 6.656 -22.864 6.187 1.00 88.94 258 LEU A O 1
ATOM 2006 N N . SER A 1 259 ? 5.623 -23.258 8.138 1.00 90.50 259 SER A N 1
ATOM 2007 C CA . SER A 1 259 ? 6.318 -24.517 8.428 1.00 90.50 259 SER A CA 1
ATOM 2008 C C . SER A 1 259 ? 5.766 -25.699 7.614 1.00 90.50 259 SER A C 1
ATOM 2010 O O . SER A 1 259 ? 6.448 -26.709 7.458 1.00 90.50 259 SER A O 1
ATOM 2012 N N . GLY A 1 260 ? 4.554 -25.576 7.059 1.00 82.88 260 GLY A N 1
ATOM 2013 C CA . GLY A 1 260 ? 3.832 -26.634 6.338 1.00 82.88 260 GLY A CA 1
ATOM 2014 C C . GLY A 1 260 ? 4.271 -26.904 4.890 1.00 82.88 260 GLY A C 1
ATOM 2015 O O . GLY A 1 260 ? 3.583 -27.639 4.184 1.00 82.88 260 GLY A O 1
ATOM 2016 N N . GLY A 1 261 ? 5.389 -26.336 4.423 1.00 82.94 261 GLY A N 1
ATOM 2017 C CA . GLY A 1 261 ? 5.909 -26.530 3.062 1.00 82.94 261 GLY A CA 1
ATOM 2018 C C . GLY A 1 261 ? 5.520 -25.423 2.073 1.00 82.94 261 GLY A C 1
ATOM 2019 O O . GLY A 1 261 ? 5.201 -24.301 2.459 1.00 82.94 261 GLY A O 1
ATOM 2020 N N . LYS A 1 262 ? 5.608 -25.707 0.763 1.00 89.75 262 LYS A N 1
ATOM 2021 C CA . LYS A 1 262 ? 5.364 -24.704 -0.290 1.00 89.75 262 LYS A CA 1
ATOM 2022 C C . LYS A 1 262 ? 3.885 -24.307 -0.324 1.00 89.75 262 LYS A C 1
ATOM 2024 O O . LYS A 1 262 ? 3.028 -25.133 -0.620 1.00 89.75 262 LYS A O 1
ATOM 2029 N N . LEU A 1 263 ? 3.613 -23.027 -0.093 1.00 91.31 263 LEU A N 1
ATOM 2030 C CA . LEU A 1 263 ? 2.272 -22.454 -0.175 1.00 91.31 263 LEU A CA 1
ATOM 2031 C C . LEU A 1 263 ? 1.877 -22.169 -1.632 1.00 91.31 263 LEU A C 1
ATOM 2033 O O . LEU A 1 263 ? 2.720 -21.835 -2.470 1.00 91.31 263 LEU A O 1
ATOM 2037 N N . SER A 1 264 ? 0.583 -22.289 -1.925 1.00 90.75 264 SER A N 1
ATOM 2038 C CA . SER A 1 264 ? -0.027 -21.868 -3.188 1.00 90.75 264 SER A CA 1
ATOM 2039 C C . SER A 1 264 ? -0.845 -20.596 -2.991 1.00 90.75 264 SER A C 1
ATOM 2041 O O . SER A 1 264 ? -1.321 -20.319 -1.890 1.00 90.75 264 SER A O 1
ATOM 2043 N N . LEU A 1 265 ? -1.043 -19.837 -4.070 1.00 91.00 265 LEU A N 1
ATOM 2044 C CA . LEU A 1 265 ? -1.956 -18.697 -4.047 1.00 91.00 265 LEU A CA 1
ATOM 2045 C C . LEU A 1 265 ? -3.402 -19.162 -3.791 1.00 91.00 265 LEU A C 1
ATOM 2047 O O . LEU A 1 265 ? -3.778 -20.242 -4.260 1.00 91.00 265 LEU A O 1
ATOM 2051 N N . PRO A 1 266 ? -4.218 -18.368 -3.071 1.00 90.75 266 PRO A N 1
ATOM 2052 C CA . PRO A 1 266 ? -5.646 -18.629 -2.948 1.00 90.75 266 PRO A CA 1
ATOM 2053 C C . PRO A 1 266 ? -6.347 -18.619 -4.311 1.00 90.75 266 PRO A C 1
ATOM 2055 O O . PRO A 1 266 ? -5.941 -17.910 -5.235 1.00 90.75 266 PRO A O 1
ATOM 2058 N N . VAL A 1 267 ? -7.434 -19.384 -4.427 1.00 90.56 267 VAL A N 1
ATOM 2059 C CA . VAL A 1 267 ? -8.261 -19.419 -5.641 1.00 90.56 267 VAL A CA 1
ATOM 2060 C C . VAL A 1 267 ? -8.789 -18.012 -5.945 1.00 90.56 267 VAL A C 1
ATOM 2062 O O . VAL A 1 267 ? -9.280 -17.326 -5.055 1.00 90.56 267 VAL A O 1
ATOM 2065 N N . GLY A 1 268 ? -8.671 -17.579 -7.202 1.00 86.94 268 GLY A N 1
ATOM 2066 C CA . GLY A 1 268 ? -9.111 -16.253 -7.654 1.00 86.94 268 GLY A CA 1
ATOM 2067 C C . GLY A 1 268 ? -8.090 -15.124 -7.460 1.00 86.94 268 GLY A C 1
ATOM 2068 O O . GLY A 1 268 ? -8.292 -14.035 -7.994 1.00 86.94 268 GLY A O 1
ATOM 2069 N N . VAL A 1 269 ? -6.969 -15.365 -6.766 1.00 89.38 269 VAL A N 1
ATOM 2070 C CA . VAL A 1 269 ? -5.890 -14.374 -6.627 1.00 89.38 269 VAL A CA 1
ATOM 2071 C C . VAL A 1 269 ? -4.899 -14.515 -7.783 1.00 89.38 269 VAL A C 1
ATOM 2073 O O . VAL A 1 269 ? -4.203 -15.522 -7.904 1.00 89.38 269 VAL A O 1
ATOM 2076 N N . SER A 1 270 ? -4.808 -13.483 -8.626 1.00 89.94 270 SER A N 1
ATOM 2077 C CA . SER A 1 270 ? -3.830 -13.428 -9.720 1.00 89.94 270 SER A CA 1
ATOM 2078 C C . SER A 1 270 ? -2.432 -13.083 -9.197 1.00 89.94 270 SER A C 1
ATOM 2080 O O . SER A 1 270 ? -2.243 -12.115 -8.454 1.00 89.94 270 SER A O 1
ATOM 2082 N N . ALA A 1 271 ? -1.428 -13.844 -9.642 1.00 91.31 271 ALA A N 1
ATOM 2083 C CA . ALA A 1 271 ? -0.024 -13.522 -9.400 1.00 91.31 271 ALA A CA 1
ATOM 2084 C C . ALA A 1 271 ? 0.365 -12.177 -10.033 1.00 91.31 271 ALA A C 1
ATOM 2086 O O . ALA A 1 271 ? 1.118 -11.420 -9.429 1.00 91.31 271 ALA A O 1
ATOM 2087 N N . ALA A 1 272 ? -0.186 -11.846 -11.207 1.00 90.69 272 ALA A N 1
ATOM 2088 C CA . ALA A 1 272 ? 0.084 -10.587 -11.895 1.00 90.69 272 ALA A CA 1
ATOM 2089 C C . ALA A 1 272 ? -0.412 -9.376 -11.092 1.00 90.69 272 ALA A C 1
ATOM 2091 O O . ALA A 1 272 ? 0.281 -8.363 -11.024 1.00 90.69 272 ALA A O 1
ATOM 2092 N N . LYS A 1 273 ? -1.561 -9.502 -10.413 1.00 90.56 273 LYS A N 1
ATOM 2093 C CA . LYS A 1 273 ? -2.050 -8.474 -9.480 1.00 90.56 273 LYS A CA 1
ATOM 2094 C C . LYS A 1 273 ? -1.078 -8.249 -8.327 1.00 90.56 273 LYS A C 1
ATOM 2096 O O . LYS A 1 273 ? -0.727 -7.111 -8.038 1.00 90.56 273 LYS A O 1
ATOM 2101 N N . LEU A 1 274 ? -0.598 -9.322 -7.696 1.00 90.62 274 LEU A N 1
ATOM 2102 C CA . LEU A 1 274 ? 0.385 -9.220 -6.611 1.00 90.62 274 LEU A CA 1
ATOM 2103 C C . LEU A 1 274 ? 1.699 -8.613 -7.104 1.00 90.62 274 LEU A C 1
ATOM 2105 O O . LEU A 1 274 ? 2.227 -7.695 -6.484 1.00 90.62 274 LEU A O 1
ATOM 2109 N N . HIS A 1 275 ? 2.199 -9.071 -8.249 1.00 92.62 275 HIS A N 1
ATOM 2110 C CA . HIS A 1 275 ? 3.371 -8.492 -8.891 1.00 92.62 275 HIS A CA 1
ATOM 2111 C C . HIS A 1 275 ? 3.192 -7.000 -9.172 1.00 92.62 275 HIS A C 1
ATOM 2113 O O . HIS A 1 275 ? 4.128 -6.243 -8.939 1.00 92.62 275 HIS A O 1
ATOM 2119 N N . SER A 1 276 ? 2.005 -6.536 -9.576 1.00 91.69 276 SER A N 1
ATOM 2120 C CA . SER A 1 276 ? 1.759 -5.100 -9.729 1.00 91.69 276 SER A CA 1
ATOM 2121 C C . SER A 1 276 ? 2.021 -4.320 -8.442 1.00 91.69 276 SER A C 1
ATOM 2123 O O . SER A 1 276 ? 2.593 -3.240 -8.518 1.00 91.69 276 SER A O 1
ATOM 2125 N N . TYR A 1 277 ? 1.707 -4.862 -7.261 1.00 89.50 277 TYR A N 1
ATOM 2126 C CA . TYR A 1 277 ? 2.031 -4.202 -5.989 1.00 89.50 277 TYR A CA 1
ATOM 2127 C C . TYR A 1 277 ? 3.535 -4.151 -5.690 1.00 89.50 277 TYR A C 1
ATOM 2129 O O . TYR A 1 277 ? 3.984 -3.194 -5.065 1.00 89.50 277 TYR A O 1
ATOM 2137 N N . TYR A 1 278 ? 4.318 -5.139 -6.132 1.00 89.50 278 TYR A N 1
ATOM 2138 C CA . TYR A 1 278 ? 5.753 -5.233 -5.823 1.00 89.50 278 TYR A CA 1
ATOM 2139 C C . TYR A 1 278 ? 6.673 -4.624 -6.883 1.00 89.50 278 TYR A C 1
ATOM 2141 O O . TYR A 1 278 ? 7.757 -4.147 -6.551 1.00 89.50 278 TYR A O 1
ATOM 2149 N N . LEU A 1 279 ? 6.268 -4.649 -8.151 1.00 92.19 279 LEU A N 1
ATOM 2150 C CA . LEU A 1 279 ? 7.146 -4.349 -9.280 1.00 92.19 279 LEU A CA 1
ATOM 2151 C C . LEU A 1 279 ? 6.885 -2.964 -9.868 1.00 92.19 279 LEU A C 1
ATOM 2153 O O . LEU A 1 279 ? 7.825 -2.291 -10.297 1.00 92.19 279 LEU A O 1
ATOM 2157 N N . VAL A 1 280 ? 5.622 -2.529 -9.882 1.00 92.94 280 VAL A N 1
ATOM 2158 C CA . VAL A 1 280 ? 5.194 -1.296 -10.551 1.00 92.94 280 VAL A CA 1
ATOM 2159 C C . VAL A 1 280 ? 4.274 -0.438 -9.681 1.00 92.94 280 VAL A C 1
ATOM 2161 O O . VAL A 1 280 ? 3.837 -0.807 -8.593 1.00 92.94 280 VAL A O 1
ATOM 2164 N N . GLU A 1 281 ? 4.004 0.760 -10.165 1.00 90.62 281 GLU A N 1
ATOM 2165 C CA . GLU A 1 281 ? 3.016 1.687 -9.646 1.00 90.62 281 GLU A CA 1
ATOM 2166 C C . GLU A 1 281 ? 2.232 2.272 -10.817 1.00 90.62 281 GLU A C 1
ATOM 2168 O O . GLU A 1 281 ? 2.814 2.630 -11.845 1.00 90.62 281 GLU A O 1
ATOM 2173 N N . ASN A 1 282 ? 0.911 2.359 -10.659 1.00 87.00 282 ASN A N 1
ATOM 2174 C CA . ASN A 1 282 ? 0.048 3.014 -11.632 1.00 87.00 282 ASN A CA 1
ATOM 2175 C C . ASN A 1 282 ? 0.184 4.531 -11.492 1.00 87.00 282 ASN A C 1
ATOM 2177 O O . ASN A 1 282 ? 0.021 5.074 -10.401 1.00 87.00 282 ASN A O 1
ATOM 2181 N N . LEU A 1 283 ? 0.463 5.211 -12.601 1.00 83.44 283 LEU A N 1
ATOM 2182 C CA . LEU A 1 283 ? 0.557 6.667 -12.627 1.00 83.44 283 LEU A CA 1
ATOM 2183 C C . LEU A 1 283 ? -0.844 7.262 -12.793 1.00 83.44 283 LEU A C 1
ATOM 2185 O O . LEU A 1 283 ? -1.514 7.002 -13.788 1.00 83.44 283 LEU A O 1
ATOM 2189 N N . THR A 1 284 ? -1.288 8.051 -11.814 1.00 70.62 284 THR A N 1
ATOM 2190 C CA . THR A 1 284 ? -2.593 8.738 -11.838 1.00 70.62 284 THR A CA 1
ATOM 2191 C C . THR A 1 284 ? -2.524 10.116 -12.496 1.00 70.62 284 THR A C 1
ATOM 2193 O O . THR A 1 284 ? -3.506 10.552 -13.089 1.00 70.62 284 THR A O 1
ATOM 2196 N N . ASP A 1 285 ? -1.365 10.780 -12.442 1.00 68.25 285 ASP A N 1
ATOM 2197 C CA . ASP A 1 285 ? -1.077 12.020 -13.170 1.00 68.25 285 ASP A CA 1
ATOM 2198 C C . ASP A 1 285 ? -0.031 11.754 -14.261 1.00 68.25 285 ASP A C 1
ATOM 2200 O O . ASP A 1 285 ? 1.158 11.557 -13.996 1.00 68.25 285 ASP A O 1
ATOM 2204 N N . THR A 1 286 ? -0.469 11.724 -15.515 1.00 65.75 286 THR A N 1
ATOM 2205 C CA . THR A 1 286 ? 0.401 11.468 -16.669 1.00 65.75 286 THR A CA 1
ATOM 2206 C C . THR A 1 286 ? 1.074 12.734 -17.199 1.00 65.75 286 THR A C 1
ATOM 2208 O O . THR A 1 286 ? 2.042 12.627 -17.946 1.00 65.75 286 THR A O 1
ATOM 2211 N N . ALA A 1 287 ? 0.607 13.933 -16.826 1.00 60.84 287 ALA A N 1
ATOM 2212 C CA . ALA A 1 287 ? 1.056 15.186 -17.438 1.00 60.84 287 ALA A CA 1
ATOM 2213 C C . ALA A 1 287 ? 2.455 15.613 -16.964 1.00 60.84 287 ALA A C 1
ATOM 2215 O O . ALA A 1 287 ? 3.207 16.236 -17.714 1.00 60.84 287 ALA A O 1
ATOM 2216 N N . ASN A 1 288 ? 2.829 15.247 -15.734 1.00 61.00 288 ASN A N 1
ATOM 2217 C CA . ASN A 1 288 ? 4.095 15.657 -15.126 1.00 61.00 288 ASN A CA 1
ATOM 2218 C C . ASN A 1 288 ? 5.071 14.507 -14.856 1.00 61.00 288 ASN A C 1
ATOM 2220 O O . ASN A 1 288 ? 6.163 14.758 -14.367 1.00 61.00 288 ASN A O 1
ATOM 2224 N N . THR A 1 289 ? 4.757 13.257 -15.190 1.00 66.38 289 THR A N 1
ATOM 2225 C CA . THR A 1 289 ? 5.527 12.096 -14.695 1.00 66.38 289 THR A CA 1
ATOM 2226 C C . THR A 1 289 ? 6.577 11.547 -15.662 1.00 66.38 289 THR A C 1
ATOM 2228 O O . THR A 1 289 ? 7.382 10.707 -15.271 1.00 66.38 289 THR A O 1
ATOM 2231 N N . HIS A 1 290 ? 6.671 12.078 -16.887 1.00 66.75 290 HIS A N 1
ATOM 2232 C CA . HIS A 1 290 ? 7.628 11.622 -17.913 1.00 66.75 290 HIS A CA 1
ATOM 2233 C C . HIS A 1 290 ? 9.096 11.599 -17.473 1.00 66.75 290 HIS A C 1
ATOM 2235 O O . HIS A 1 290 ? 9.896 10.844 -18.027 1.00 66.75 290 HIS A O 1
ATOM 2241 N N . HIS A 1 291 ? 9.455 12.467 -16.527 1.00 67.44 291 HIS A N 1
ATOM 2242 C CA . HIS A 1 291 ? 10.831 12.669 -16.101 1.00 67.44 291 HIS A CA 1
ATOM 2243 C C . HIS A 1 291 ? 11.227 11.811 -14.898 1.00 67.44 291 HIS A C 1
ATOM 2245 O O . HIS A 1 291 ? 12.415 11.762 -14.583 1.00 67.44 291 HIS A O 1
ATOM 2251 N N . LEU A 1 292 ? 10.273 11.137 -14.247 1.00 78.31 292 LEU A N 1
ATOM 2252 C CA . LEU A 1 292 ? 10.562 10.325 -13.073 1.00 78.31 292 LEU A CA 1
ATOM 2253 C C . LEU A 1 292 ? 11.356 9.080 -13.472 1.00 78.31 292 LEU A C 1
ATOM 2255 O O . LEU A 1 292 ? 11.022 8.386 -14.442 1.00 78.31 292 LEU A O 1
ATOM 2259 N N . ARG A 1 293 ? 12.389 8.766 -12.692 1.00 85.69 293 ARG A N 1
ATOM 2260 C CA . ARG A 1 293 ? 13.128 7.507 -12.800 1.00 85.69 293 ARG A CA 1
ATOM 2261 C C . ARG A 1 293 ? 12.189 6.291 -12.784 1.00 85.69 293 ARG A C 1
ATOM 2263 O O . ARG A 1 293 ? 11.251 6.222 -11.995 1.00 85.69 293 ARG A O 1
ATOM 2270 N N . GLY A 1 294 ? 12.462 5.316 -13.654 1.00 90.94 294 GLY A N 1
ATOM 2271 C CA . GLY A 1 294 ? 11.704 4.064 -13.741 1.00 90.94 294 GLY A CA 1
ATOM 2272 C C . GLY A 1 294 ? 10.364 4.175 -14.467 1.00 90.94 294 GLY A C 1
ATOM 2273 O O . GLY A 1 294 ? 9.663 3.173 -14.587 1.00 90.94 294 GLY A O 1
ATOM 2274 N N . THR A 1 295 ? 9.997 5.356 -14.970 1.00 92.50 295 THR A N 1
ATOM 2275 C CA . THR A 1 295 ? 8.757 5.543 -15.734 1.00 92.50 295 THR A CA 1
ATOM 2276 C C . THR A 1 295 ? 8.770 4.708 -17.006 1.00 92.50 295 THR A C 1
ATOM 2278 O O . THR A 1 295 ? 9.681 4.824 -17.827 1.00 92.50 295 THR A O 1
ATOM 2281 N N . ILE A 1 296 ? 7.730 3.898 -17.173 1.00 93.88 296 ILE A N 1
ATOM 2282 C CA . ILE A 1 296 ? 7.400 3.164 -18.387 1.00 93.88 296 ILE A CA 1
ATOM 2283 C C . ILE A 1 296 ? 6.431 4.035 -19.180 1.00 93.88 296 ILE A C 1
ATOM 2285 O O . ILE A 1 296 ? 5.350 4.377 -18.699 1.00 93.88 296 ILE A O 1
ATOM 2289 N N . SER A 1 297 ? 6.827 4.400 -20.393 1.00 92.56 297 SER A N 1
ATOM 2290 C CA . SER A 1 297 ? 6.011 5.184 -21.312 1.00 92.56 297 SER A CA 1
ATOM 2291 C C . SER A 1 297 ? 5.621 4.351 -22.523 1.00 92.56 297 SER A C 1
ATOM 2293 O O . SER A 1 297 ? 6.490 3.782 -23.188 1.00 92.56 297 SER A O 1
ATOM 2295 N N . ALA A 1 298 ? 4.327 4.305 -22.821 1.00 91.75 298 ALA A N 1
ATOM 2296 C CA . ALA A 1 298 ? 3.835 3.840 -24.109 1.00 91.75 298 ALA A CA 1
ATOM 2297 C C . ALA A 1 298 ? 4.172 4.874 -25.189 1.00 91.75 298 ALA A C 1
ATOM 2299 O O . ALA A 1 298 ? 4.298 6.066 -24.901 1.00 91.75 298 ALA A O 1
ATOM 2300 N N . ILE A 1 299 ? 4.324 4.414 -26.426 1.00 90.62 299 ILE A N 1
ATOM 2301 C CA . ILE A 1 299 ? 4.465 5.288 -27.592 1.00 90.62 299 ILE A CA 1
ATOM 2302 C C . ILE A 1 299 ? 3.075 5.418 -28.237 1.00 90.62 299 ILE A C 1
ATOM 2304 O O . ILE A 1 299 ? 2.287 4.475 -28.188 1.00 90.62 299 ILE A O 1
ATOM 2308 N N . ASN A 1 300 ? 2.743 6.568 -28.822 1.00 86.62 300 ASN A N 1
ATOM 2309 C CA . ASN A 1 300 ? 1.504 6.714 -29.590 1.00 86.62 300 ASN A CA 1
ATOM 2310 C C . ASN A 1 300 ? 1.538 5.809 -30.838 1.00 86.62 300 ASN A C 1
ATOM 2312 O O . ASN A 1 300 ? 2.444 5.937 -31.664 1.00 86.62 300 ASN A O 1
ATOM 2316 N N . GLU A 1 301 ? 0.547 4.924 -30.996 1.00 84.06 301 GLU A N 1
ATOM 2317 C CA . GLU A 1 301 ? 0.468 3.969 -32.115 1.00 84.06 301 GLU A CA 1
ATOM 2318 C C . GLU A 1 301 ? 0.516 4.652 -33.485 1.00 84.06 301 GLU A C 1
ATOM 2320 O O . GLU A 1 301 ? 1.151 4.150 -34.413 1.00 84.06 301 GLU A O 1
ATOM 2325 N N . GLN A 1 302 ? -0.100 5.833 -33.599 1.00 84.56 302 GLN A N 1
ATOM 2326 C CA . GLN A 1 302 ? -0.144 6.605 -34.844 1.00 84.56 302 GLN A CA 1
ATOM 2327 C C . GLN A 1 302 ? 1.242 7.109 -35.273 1.00 84.56 302 GLN A C 1
ATOM 2329 O O . GLN A 1 302 ? 1.470 7.362 -36.453 1.00 84.56 302 GLN A O 1
ATOM 2334 N N . GLU A 1 303 ? 2.175 7.215 -34.328 1.00 85.31 303 GLU A N 1
ATOM 2335 C CA . GLU A 1 303 ? 3.515 7.763 -34.534 1.00 85.31 303 GLU A CA 1
ATOM 2336 C C . GLU A 1 303 ? 4.613 6.694 -34.447 1.00 85.31 303 GLU A C 1
ATOM 2338 O O . GLU A 1 303 ? 5.793 7.028 -34.557 1.00 85.31 303 GLU A O 1
ATOM 2343 N N . PHE A 1 304 ? 4.262 5.408 -34.284 1.00 85.12 304 PHE A N 1
ATOM 2344 C CA . PHE A 1 304 ? 5.227 4.309 -34.148 1.00 85.12 304 PHE A CA 1
ATOM 2345 C C . PHE A 1 304 ? 6.301 4.343 -35.234 1.00 85.12 304 PHE A C 1
ATOM 2347 O O . PHE A 1 304 ? 7.487 4.488 -34.937 1.00 85.12 304 PHE A O 1
ATOM 2354 N N . ASP A 1 305 ? 5.911 4.213 -36.500 1.00 84.81 305 ASP A N 1
ATOM 2355 C CA . ASP A 1 305 ? 6.883 4.061 -37.582 1.00 84.81 305 ASP A CA 1
ATOM 2356 C C . ASP A 1 305 ? 7.751 5.313 -37.767 1.00 84.81 305 ASP A C 1
ATOM 2358 O O . ASP A 1 305 ? 8.948 5.180 -38.039 1.00 84.81 305 ASP A O 1
ATOM 2362 N N . GLU A 1 306 ? 7.196 6.513 -37.571 1.00 89.44 306 GLU A N 1
ATOM 2363 C CA . GLU A 1 306 ? 7.966 7.760 -37.617 1.00 89.44 306 GLU A CA 1
ATOM 2364 C C . GLU A 1 306 ? 8.974 7.825 -36.463 1.00 89.44 306 GLU A C 1
ATOM 2366 O O . GLU A 1 306 ? 10.169 8.046 -36.689 1.00 89.44 306 GLU A O 1
ATOM 2371 N N . PHE A 1 307 ? 8.517 7.565 -35.236 1.00 90.62 307 PHE A N 1
ATOM 2372 C CA . PHE A 1 307 ? 9.351 7.566 -34.041 1.00 90.62 307 PHE A CA 1
ATOM 2373 C C . PHE A 1 307 ? 10.508 6.569 -34.164 1.00 90.62 307 PHE A C 1
ATOM 2375 O O . PHE A 1 307 ? 11.669 6.934 -33.969 1.00 90.62 307 PHE A O 1
ATOM 2382 N N . PHE A 1 308 ? 10.221 5.319 -34.536 1.00 91.25 308 PHE A N 1
ATOM 2383 C CA . PHE A 1 308 ? 11.239 4.276 -34.660 1.00 91.25 308 PHE A CA 1
ATOM 2384 C C . PHE A 1 308 ? 12.210 4.538 -35.812 1.00 91.25 308 PHE A C 1
ATOM 2386 O O . PHE A 1 308 ? 13.419 4.344 -35.646 1.00 91.25 308 PHE A O 1
ATOM 2393 N N . SER A 1 309 ? 11.726 5.055 -36.944 1.00 91.75 309 SER A N 1
ATOM 2394 C CA . SER A 1 309 ? 12.599 5.424 -38.062 1.00 91.75 309 SER A CA 1
ATOM 2395 C C . SER A 1 309 ? 13.556 6.547 -37.662 1.00 91.75 309 SER A C 1
ATOM 2397 O O . SER A 1 309 ? 14.745 6.478 -37.969 1.00 91.75 309 SER A O 1
ATOM 2399 N N . ARG A 1 310 ? 13.069 7.546 -36.915 1.00 90.44 310 ARG A N 1
ATOM 2400 C CA . ARG A 1 310 ? 13.875 8.674 -36.431 1.00 90.44 310 ARG A CA 1
ATOM 2401 C C . ARG A 1 310 ? 14.872 8.271 -35.344 1.00 90.44 310 ARG A C 1
ATOM 2403 O O . ARG A 1 310 ? 16.022 8.695 -35.387 1.00 90.44 310 ARG A O 1
ATOM 2410 N N . CYS A 1 311 ? 14.440 7.486 -34.359 1.00 89.06 311 CYS A N 1
ATOM 2411 C CA . CYS A 1 311 ? 15.227 7.203 -33.155 1.00 89.06 311 CYS A CA 1
ATOM 2412 C C . CYS A 1 311 ? 16.100 5.944 -33.265 1.00 89.06 311 CYS A C 1
ATOM 2414 O O . CYS A 1 311 ? 17.146 5.878 -32.624 1.00 89.06 311 CYS A O 1
ATOM 2416 N N . PHE A 1 312 ? 15.699 4.958 -34.071 1.00 89.25 312 PHE A N 1
ATOM 2417 C CA . PHE A 1 312 ? 16.377 3.660 -34.187 1.00 89.25 312 PHE A CA 1
ATOM 2418 C C . PHE A 1 312 ? 16.753 3.279 -35.626 1.00 89.25 312 PHE A C 1
ATOM 2420 O O . PHE A 1 312 ? 17.277 2.183 -35.834 1.00 89.25 312 PHE A O 1
ATOM 2427 N N . ALA A 1 313 ? 16.498 4.151 -36.611 1.00 91.06 313 ALA A N 1
ATOM 2428 C CA . ALA A 1 313 ? 16.762 3.901 -38.032 1.00 91.06 313 ALA A CA 1
ATOM 2429 C C . ALA A 1 313 ? 16.125 2.596 -38.559 1.00 91.06 313 ALA A C 1
ATOM 2431 O O . ALA A 1 313 ? 16.667 1.935 -39.445 1.00 91.06 313 ALA A O 1
ATOM 2432 N N . SER A 1 314 ? 14.977 2.200 -38.000 1.00 91.81 314 SER A N 1
ATOM 2433 C CA . SER A 1 314 ? 14.249 0.984 -38.375 1.00 91.81 314 SER A CA 1
ATOM 2434 C C . SER A 1 314 ? 12.752 1.160 -38.137 1.00 91.81 314 SER A C 1
ATOM 2436 O O . SER A 1 314 ? 12.350 1.967 -37.308 1.00 91.81 314 SER A O 1
ATOM 2438 N N . LYS A 1 315 ? 11.916 0.387 -38.836 1.00 91.62 315 LYS A N 1
ATOM 2439 C CA . LYS A 1 315 ? 10.475 0.317 -38.547 1.00 91.62 315 LYS A CA 1
ATOM 2440 C C . LYS A 1 315 ? 10.212 -0.541 -37.317 1.00 91.62 315 LYS A C 1
ATOM 2442 O O . LYS A 1 315 ? 10.973 -1.480 -37.062 1.00 91.62 315 LYS A O 1
ATOM 2447 N N . TRP A 1 316 ? 9.094 -0.298 -36.624 1.00 91.25 316 TRP A N 1
ATOM 2448 C CA . TRP A 1 316 ? 8.760 -1.036 -35.399 1.00 91.25 316 TRP A CA 1
ATOM 2449 C C . TRP A 1 316 ? 8.778 -2.551 -35.621 1.00 91.25 316 TRP A C 1
ATOM 2451 O O . TRP A 1 316 ? 9.487 -3.273 -34.926 1.00 91.25 316 TRP A O 1
ATOM 2461 N N . ARG A 1 317 ? 8.081 -3.033 -36.658 1.00 90.88 317 ARG A N 1
ATOM 2462 C CA . ARG A 1 317 ? 7.994 -4.471 -36.962 1.00 90.88 317 ARG A CA 1
ATOM 2463 C C . ARG A 1 317 ? 9.367 -5.124 -37.132 1.00 90.88 317 ARG A C 1
ATOM 2465 O O . ARG A 1 317 ? 9.582 -6.224 -36.631 1.00 90.88 317 ARG A O 1
ATOM 2472 N N . ASN A 1 318 ? 10.285 -4.461 -37.832 1.00 90.44 318 ASN A N 1
ATOM 2473 C CA . ASN A 1 318 ? 11.627 -4.994 -38.060 1.00 90.44 318 ASN A CA 1
ATOM 2474 C C . ASN A 1 318 ? 12.417 -5.019 -36.753 1.00 90.44 318 ASN A C 1
ATOM 2476 O O . ASN A 1 318 ? 13.002 -6.040 -36.420 1.00 90.44 318 ASN A O 1
ATOM 2480 N N . LEU A 1 319 ? 12.372 -3.931 -35.981 1.00 90.94 319 LEU A N 1
ATOM 2481 C CA . LEU A 1 319 ? 13.060 -3.853 -34.696 1.00 90.94 319 LEU A CA 1
ATOM 2482 C C . LEU A 1 319 ? 12.526 -4.881 -33.689 1.00 90.94 319 LEU A C 1
ATOM 2484 O O . LEU A 1 319 ? 13.317 -5.524 -33.009 1.00 90.94 319 LEU A O 1
ATOM 2488 N N . MET A 1 320 ? 11.208 -5.079 -33.632 1.00 92.25 320 MET A N 1
ATOM 2489 C CA . MET A 1 320 ? 10.556 -6.098 -32.810 1.00 92.25 320 MET A CA 1
ATOM 2490 C C . MET A 1 320 ? 11.083 -7.497 -33.151 1.00 92.25 320 MET A C 1
ATOM 2492 O O . MET A 1 320 ? 11.587 -8.196 -32.272 1.00 92.25 320 MET A O 1
ATOM 2496 N N . LEU A 1 321 ? 11.022 -7.880 -34.434 1.00 90.69 321 LEU A N 1
ATOM 2497 C CA . LEU A 1 321 ? 11.509 -9.173 -34.927 1.00 90.69 321 LEU A CA 1
ATOM 2498 C C . LEU A 1 321 ? 13.015 -9.352 -34.678 1.00 90.69 321 LEU A C 1
ATOM 2500 O O . LEU A 1 321 ? 13.459 -10.421 -34.263 1.00 90.69 321 LEU A O 1
ATOM 2504 N N . ASP A 1 322 ? 13.800 -8.303 -34.912 1.00 88.88 322 ASP A N 1
ATOM 2505 C CA . ASP A 1 322 ? 15.255 -8.347 -34.821 1.00 88.88 322 ASP A CA 1
ATOM 2506 C C . ASP A 1 322 ? 15.779 -8.256 -33.396 1.00 88.88 322 ASP A C 1
ATOM 2508 O O . ASP A 1 322 ? 16.923 -8.650 -33.182 1.00 88.88 322 ASP A O 1
ATOM 2512 N N . GLU A 1 323 ? 15.020 -7.732 -32.433 1.00 90.81 323 GLU A N 1
ATOM 2513 C CA . GLU A 1 323 ? 15.459 -7.541 -31.047 1.00 90.81 323 GLU A CA 1
ATOM 2514 C C . GLU A 1 323 ? 14.841 -8.551 -30.083 1.00 90.81 323 GLU A C 1
ATOM 2516 O O . GLU A 1 323 ? 15.585 -9.163 -29.320 1.00 90.81 323 GLU A O 1
ATOM 2521 N N . PHE A 1 324 ? 13.520 -8.728 -30.122 1.00 91.06 324 PHE A N 1
ATOM 2522 C CA . PHE A 1 324 ? 12.776 -9.461 -29.095 1.00 91.06 324 PHE A CA 1
ATOM 2523 C C . PHE A 1 324 ? 12.451 -10.897 -29.499 1.00 91.06 324 PHE A C 1
ATOM 2525 O O . PHE A 1 324 ? 12.345 -11.757 -28.633 1.00 91.06 324 PHE A O 1
ATOM 2532 N N . ILE A 1 325 ? 12.344 -11.180 -30.799 1.00 88.31 325 ILE A N 1
ATOM 2533 C CA . ILE A 1 325 ? 11.888 -12.485 -31.286 1.00 88.31 325 ILE A CA 1
ATOM 2534 C C . ILE A 1 325 ? 13.064 -13.457 -31.487 1.00 88.31 325 ILE A C 1
ATOM 2536 O O . ILE A 1 325 ? 14.150 -13.091 -31.963 1.00 88.31 325 ILE A O 1
ATOM 2540 N N . VAL A 1 326 ? 12.845 -14.720 -31.108 1.00 76.25 326 VAL A N 1
ATOM 2541 C CA . VAL A 1 326 ? 13.832 -15.808 -31.191 1.00 76.25 326 VAL A CA 1
ATOM 2542 C C . VAL A 1 326 ? 14.075 -16.241 -32.633 1.00 76.25 326 VAL A C 1
ATOM 2544 O O . VAL A 1 326 ? 13.138 -16.517 -33.381 1.00 76.25 326 VAL A O 1
ATOM 2547 N N . GLN A 1 327 ? 15.343 -16.435 -32.997 1.00 67.12 327 GLN A N 1
ATOM 2548 C CA . GLN A 1 327 ? 15.714 -17.261 -34.147 1.00 67.12 327 GLN A CA 1
ATOM 2549 C C . GLN A 1 327 ? 15.945 -18.696 -33.649 1.00 67.12 327 GLN A C 1
ATOM 2551 O O . GLN A 1 327 ? 17.059 -19.038 -33.276 1.00 67.12 327 GLN A O 1
ATOM 2556 N N . GLY A 1 328 ? 14.882 -19.503 -33.545 1.00 57.78 328 GLY A N 1
ATOM 2557 C CA . GLY A 1 328 ? 14.983 -20.897 -33.079 1.00 57.78 328 GLY A CA 1
ATOM 2558 C C . GLY A 1 328 ? 15.823 -21.784 -34.018 1.00 57.78 328 GLY A C 1
ATOM 2559 O O . GLY A 1 328 ? 16.207 -21.307 -35.091 1.00 57.78 328 GLY A O 1
ATOM 2560 N N . PRO A 1 329 ? 16.063 -23.069 -33.671 1.00 56.19 329 PRO A N 1
ATOM 2561 C CA . PRO A 1 329 ? 16.897 -23.989 -34.459 1.00 56.19 329 PRO A CA 1
ATOM 2562 C C . PRO A 1 329 ? 16.520 -24.056 -35.951 1.00 56.19 329 PRO A C 1
ATOM 2564 O O . PRO A 1 329 ? 17.413 -24.123 -36.789 1.00 56.19 329 PRO A O 1
ATOM 2567 N N . ASP A 1 330 ? 15.235 -23.877 -36.286 1.00 62.50 330 ASP A N 1
ATOM 2568 C CA . ASP A 1 330 ? 14.737 -23.824 -37.674 1.00 62.50 330 ASP A CA 1
ATOM 2569 C C . ASP A 1 330 ? 14.156 -22.457 -38.087 1.00 62.50 330 ASP A C 1
ATOM 2571 O O . ASP A 1 330 ? 13.467 -22.336 -39.102 1.00 62.50 330 ASP A O 1
ATOM 2575 N N . ARG A 1 331 ? 14.351 -21.404 -37.278 1.00 72.50 331 ARG A N 1
ATOM 2576 C CA . ARG A 1 331 ? 13.664 -20.101 -37.419 1.00 72.50 331 ARG A CA 1
ATOM 2577 C C . ARG A 1 331 ? 12.129 -20.210 -37.524 1.00 72.50 331 ARG A C 1
ATOM 2579 O O . ARG A 1 331 ? 11.490 -19.259 -37.965 1.00 72.50 331 ARG A O 1
ATOM 2586 N N . SER A 1 332 ? 11.518 -21.318 -37.109 1.00 78.69 332 SER A N 1
ATOM 2587 C CA . SER A 1 332 ? 10.072 -21.563 -37.216 1.00 78.69 332 SER A CA 1
ATOM 2588 C C . SER A 1 332 ? 9.253 -20.499 -36.479 1.00 78.69 332 SER A C 1
ATOM 2590 O O . SER A 1 332 ? 8.412 -19.850 -37.097 1.00 78.69 332 SER A O 1
ATOM 2592 N N . THR A 1 333 ? 9.585 -20.221 -35.215 1.00 80.50 333 THR A N 1
ATOM 2593 C CA . THR A 1 333 ? 8.969 -19.165 -34.388 1.00 80.50 333 THR A CA 1
ATOM 2594 C C . THR A 1 333 ? 9.121 -17.776 -35.013 1.00 80.50 333 THR A C 1
ATOM 2596 O O . THR A 1 333 ? 8.181 -16.986 -35.042 1.00 80.50 333 THR A O 1
ATOM 2599 N N . PHE A 1 334 ? 10.293 -17.489 -35.587 1.00 83.81 334 PHE A N 1
ATOM 2600 C CA . PHE A 1 334 ? 10.548 -16.240 -36.305 1.00 83.81 334 PHE A CA 1
ATOM 2601 C C . PHE A 1 334 ? 9.690 -16.125 -37.573 1.00 83.81 334 PHE A C 1
ATOM 2603 O O . PHE A 1 334 ? 9.155 -15.061 -37.874 1.00 83.81 334 PHE A O 1
ATOM 2610 N N . GLN A 1 335 ? 9.549 -17.214 -38.334 1.00 84.88 335 GLN A N 1
ATOM 2611 C CA . GLN A 1 335 ? 8.738 -17.255 -39.552 1.00 84.88 335 GLN A CA 1
ATOM 2612 C C . GLN A 1 335 ? 7.245 -17.136 -39.244 1.00 84.88 335 GLN A C 1
ATOM 2614 O O . GLN A 1 335 ? 6.538 -16.447 -39.978 1.00 84.88 335 GLN A O 1
ATOM 2619 N N . GLU A 1 336 ? 6.772 -17.769 -38.171 1.00 86.81 336 GLU A N 1
ATOM 2620 C CA . GLU A 1 336 ? 5.413 -17.596 -37.655 1.00 86.81 336 GLU A CA 1
ATOM 2621 C C . GLU A 1 336 ? 5.179 -16.128 -37.290 1.00 86.81 336 GLU A C 1
ATOM 2623 O O . GLU A 1 336 ? 4.334 -15.482 -37.904 1.00 86.81 336 GLU A O 1
ATOM 2628 N N . ALA A 1 337 ? 6.008 -15.559 -36.410 1.00 85.38 337 ALA A N 1
ATOM 2629 C CA . ALA A 1 337 ? 5.912 -14.158 -36.000 1.00 85.38 337 ALA A CA 1
ATOM 2630 C C . ALA A 1 337 ? 5.940 -13.185 -37.191 1.00 85.38 337 ALA A C 1
ATOM 2632 O O . ALA A 1 337 ? 5.190 -12.209 -37.245 1.00 85.38 337 ALA A O 1
ATOM 2633 N N . ARG A 1 338 ? 6.778 -13.471 -38.195 1.00 86.00 338 ARG A N 1
ATOM 2634 C CA . ARG A 1 338 ? 6.866 -12.682 -39.427 1.00 86.00 338 ARG A CA 1
ATOM 2635 C C . ARG A 1 338 ? 5.594 -12.765 -40.273 1.00 86.00 338 ARG A C 1
ATOM 2637 O O . ARG A 1 338 ? 5.283 -11.778 -40.942 1.00 86.00 338 ARG A O 1
ATOM 2644 N N . LYS A 1 339 ? 4.889 -13.898 -40.274 1.00 88.00 339 LYS A N 1
ATOM 2645 C CA . LYS A 1 339 ? 3.651 -14.114 -41.041 1.00 88.00 339 LYS A CA 1
ATOM 2646 C C . LYS A 1 339 ? 2.400 -13.635 -40.308 1.00 88.00 339 LYS A C 1
ATOM 2648 O O . LYS A 1 339 ? 1.432 -13.312 -40.982 1.00 88.00 339 LYS A O 1
ATOM 2653 N N . THR A 1 340 ? 2.435 -13.539 -38.981 1.00 86.88 340 THR A N 1
ATOM 2654 C CA . THR A 1 340 ? 1.342 -13.034 -38.140 1.00 86.88 340 THR A CA 1
ATOM 2655 C C . THR A 1 340 ? 1.193 -11.511 -38.314 1.00 86.88 340 THR A C 1
ATOM 2657 O O . THR A 1 340 ? 2.082 -10.752 -37.896 1.00 86.88 340 THR A O 1
ATOM 2660 N N . PRO A 1 341 ? 0.136 -11.013 -38.988 1.00 83.06 341 PRO A N 1
ATOM 2661 C CA . PRO A 1 341 ? 0.014 -9.590 -39.313 1.00 83.06 341 PRO A CA 1
ATOM 2662 C C . PRO A 1 341 ? -0.287 -8.726 -38.085 1.00 83.06 341 PRO A C 1
ATOM 2664 O O . PRO A 1 341 ? 0.256 -7.631 -37.981 1.00 83.06 341 PRO A O 1
ATOM 2667 N N . ASP A 1 342 ? -1.080 -9.250 -37.150 1.00 86.38 342 ASP A N 1
ATOM 2668 C CA . ASP A 1 342 ? -1.568 -8.610 -35.921 1.00 86.38 342 ASP A CA 1
ATOM 2669 C C . ASP A 1 342 ? -0.554 -8.628 -34.764 1.00 86.38 342 ASP A C 1
ATOM 2671 O O . ASP A 1 342 ? -0.751 -7.962 -33.749 1.00 86.38 342 ASP A O 1
ATOM 2675 N N . LEU A 1 343 ? 0.571 -9.334 -34.904 1.00 85.12 343 LEU A N 1
ATOM 2676 C CA . LEU A 1 343 ? 1.572 -9.432 -33.837 1.00 85.12 343 LEU A CA 1
ATOM 2677 C C . LEU A 1 343 ? 2.105 -8.067 -33.346 1.00 85.12 343 LEU A C 1
ATOM 2679 O O . LEU A 1 343 ? 2.198 -7.892 -32.134 1.00 85.12 343 LEU A O 1
ATOM 2683 N N . PRO A 1 344 ? 2.405 -7.071 -34.209 1.00 82.06 344 PRO A N 1
ATOM 2684 C CA . PRO A 1 344 ? 2.872 -5.761 -33.750 1.00 82.06 344 PRO A CA 1
ATOM 2685 C C . PRO A 1 344 ? 1.859 -4.988 -32.903 1.00 82.06 344 PRO A C 1
ATOM 2687 O O . PRO A 1 344 ? 2.279 -4.143 -32.124 1.00 82.06 344 PRO A O 1
ATOM 2690 N N . SER A 1 345 ? 0.554 -5.258 -33.046 1.00 82.62 345 SER A N 1
ATOM 2691 C CA . SER A 1 345 ? -0.477 -4.681 -32.167 1.00 82.62 345 SER A CA 1
ATOM 2692 C C . SER A 1 345 ? -0.612 -5.426 -30.836 1.00 82.62 345 SER A C 1
ATOM 2694 O O . SER A 1 345 ? -1.100 -4.856 -29.869 1.00 82.62 345 SER A O 1
ATOM 2696 N N . ARG A 1 346 ? -0.170 -6.690 -30.760 1.00 87.50 346 ARG A N 1
ATOM 2697 C CA . ARG A 1 346 ? -0.166 -7.477 -29.512 1.00 87.50 346 ARG A CA 1
ATOM 2698 C C . ARG A 1 346 ? 1.120 -7.314 -28.702 1.00 87.50 346 ARG A C 1
ATOM 2700 O O . ARG A 1 346 ? 1.113 -7.561 -27.500 1.00 87.50 346 ARG A O 1
ATOM 2707 N N . ILE A 1 347 ? 2.205 -6.905 -29.363 1.00 91.31 347 ILE A N 1
ATOM 2708 C CA . ILE A 1 347 ? 3.505 -6.589 -28.766 1.00 91.31 347 ILE A CA 1
ATOM 2709 C C . ILE A 1 347 ? 3.739 -5.087 -28.930 1.00 91.31 347 ILE A C 1
ATOM 2711 O O . ILE A 1 347 ? 4.339 -4.630 -29.906 1.00 91.31 347 ILE A O 1
ATOM 2715 N N . SER A 1 348 ? 3.238 -4.316 -27.971 1.00 91.31 348 SER A N 1
ATOM 2716 C CA . SER A 1 348 ? 3.313 -2.858 -27.993 1.00 91.31 348 SER A CA 1
ATOM 2717 C C . SER A 1 348 ? 4.672 -2.389 -27.463 1.00 91.31 348 SER A C 1
ATOM 2719 O O . SER A 1 348 ? 5.108 -2.842 -26.402 1.00 91.31 348 SER A O 1
ATOM 2721 N N . PRO A 1 349 ? 5.366 -1.476 -28.155 1.00 94.44 349 PRO A N 1
ATOM 2722 C CA . PRO A 1 349 ? 6.625 -0.935 -27.675 1.00 94.44 349 PRO A CA 1
ATOM 2723 C C . PRO A 1 349 ? 6.431 0.011 -26.487 1.00 94.44 349 PRO A C 1
ATOM 2725 O O . PRO A 1 349 ? 5.465 0.773 -26.421 1.00 94.44 349 PRO A O 1
ATOM 2728 N N . CYS A 1 350 ? 7.415 0.037 -25.593 1.00 94.50 350 CYS A N 1
ATOM 2729 C CA . CYS A 1 350 ? 7.494 1.011 -24.512 1.00 94.50 350 CYS A CA 1
ATOM 2730 C C . CYS A 1 350 ? 8.931 1.499 -24.290 1.00 94.50 350 CYS A C 1
ATOM 2732 O O . CYS A 1 350 ? 9.901 0.862 -24.706 1.00 94.50 350 CYS A O 1
ATOM 2734 N N . LEU A 1 351 ? 9.074 2.647 -23.630 1.00 94.31 351 LEU A N 1
ATOM 2735 C CA . LEU A 1 351 ? 10.358 3.176 -23.176 1.00 94.31 351 LEU A CA 1
ATOM 2736 C C . LEU A 1 351 ? 10.402 3.233 -21.655 1.00 94.31 351 LEU A C 1
ATOM 2738 O O . LEU A 1 351 ? 9.472 3.735 -21.030 1.00 94.31 351 LEU A O 1
ATOM 2742 N N . ILE A 1 352 ? 11.504 2.772 -21.071 1.00 94.50 352 ILE A N 1
ATOM 2743 C CA . ILE A 1 352 ? 11.718 2.771 -19.624 1.00 94.50 352 ILE A CA 1
ATOM 2744 C C . ILE A 1 352 ? 12.821 3.769 -19.281 1.00 94.50 352 ILE A C 1
ATOM 2746 O O . ILE A 1 352 ? 13.954 3.610 -19.736 1.00 94.50 352 ILE A O 1
ATOM 2750 N N . SER A 1 353 ? 12.495 4.783 -18.479 1.00 91.81 353 SER A N 1
ATOM 2751 C CA . SER A 1 353 ? 13.453 5.786 -18.001 1.00 91.81 353 SER A CA 1
ATOM 2752 C C . SER A 1 353 ? 14.462 5.171 -17.026 1.00 91.81 353 SER A C 1
ATOM 2754 O O . SER A 1 353 ? 14.097 4.638 -15.978 1.00 91.81 353 SER A O 1
ATOM 2756 N N . LEU A 1 354 ? 15.744 5.284 -17.365 1.00 88.25 354 LEU A N 1
ATOM 2757 C CA . LEU A 1 354 ? 16.895 4.781 -16.621 1.00 88.25 354 LEU A CA 1
ATOM 2758 C C . LEU A 1 354 ? 17.799 5.951 -16.198 1.00 88.25 354 LEU A C 1
ATOM 2760 O O . LEU A 1 354 ? 18.940 6.079 -16.650 1.00 88.25 354 LEU A O 1
ATOM 2764 N N . SER A 1 355 ? 17.277 6.838 -15.353 1.00 77.56 355 SER A N 1
ATOM 2765 C CA . SER A 1 355 ? 18.064 7.914 -14.735 1.00 77.56 355 SER A CA 1
ATOM 2766 C C . SER A 1 355 ? 18.858 7.389 -13.526 1.00 77.56 355 SER A C 1
ATOM 2768 O O . SER A 1 355 ? 18.330 6.563 -12.774 1.00 77.56 355 SER A O 1
ATOM 2770 N N . PRO A 1 356 ? 20.109 7.839 -13.299 1.00 71.12 356 PRO A N 1
ATOM 2771 C CA . PRO A 1 356 ? 20.818 7.574 -12.048 1.00 71.12 356 PRO A CA 1
ATOM 2772 C C . PRO A 1 356 ? 20.037 8.127 -10.852 1.00 71.12 356 PRO A C 1
ATOM 2774 O O . PRO A 1 356 ? 19.506 9.233 -10.923 1.00 71.12 356 PRO A O 1
ATOM 2777 N N . GLU A 1 357 ? 19.986 7.377 -9.750 1.00 71.88 357 GLU A N 1
ATOM 2778 C CA . GLU A 1 357 ? 19.219 7.770 -8.560 1.00 71.88 357 GLU A CA 1
ATOM 2779 C C . GLU A 1 357 ? 19.694 9.111 -7.983 1.00 71.88 357 GLU A C 1
ATOM 2781 O O . GLU A 1 357 ? 18.877 9.991 -7.737 1.00 71.88 357 GLU A O 1
ATOM 2786 N N . CYS A 1 358 ? 21.009 9.316 -7.850 1.00 63.91 358 CYS A N 1
ATOM 2787 C CA . CYS A 1 358 ? 21.555 10.568 -7.322 1.00 63.91 358 CYS A CA 1
ATOM 2788 C C . CYS A 1 358 ? 21.202 11.786 -8.191 1.00 63.91 358 CYS A C 1
ATOM 2790 O O . CYS A 1 358 ? 20.930 12.856 -7.651 1.00 63.91 358 CYS A O 1
ATOM 2792 N N . ASP A 1 359 ? 21.173 11.632 -9.518 1.00 66.25 359 ASP A N 1
ATOM 2793 C CA . ASP A 1 359 ? 20.856 12.734 -10.432 1.00 66.25 359 ASP A CA 1
ATOM 2794 C C . ASP A 1 359 ? 19.352 13.040 -10.451 1.00 66.25 359 ASP A C 1
ATOM 2796 O O . ASP A 1 359 ? 18.972 14.209 -10.528 1.00 66.25 359 ASP A O 1
ATOM 2800 N N . ASP A 1 360 ? 18.500 12.012 -10.353 1.00 67.06 360 ASP A N 1
ATOM 2801 C CA . ASP A 1 360 ? 17.036 12.141 -10.258 1.00 67.06 360 ASP A CA 1
ATOM 2802 C C . ASP A 1 360 ? 16.611 12.796 -8.937 1.00 67.06 360 ASP A C 1
ATOM 2804 O O . ASP A 1 360 ? 15.833 13.752 -8.907 1.00 67.06 360 ASP A O 1
ATOM 2808 N N . VAL A 1 361 ? 17.193 12.336 -7.831 1.00 64.31 361 VAL A N 1
ATOM 2809 C CA . VAL A 1 361 ? 16.942 12.885 -6.500 1.00 64.31 361 VAL A CA 1
ATOM 2810 C C . VAL A 1 361 ? 17.408 14.343 -6.414 1.00 64.31 361 VAL A C 1
ATOM 2812 O O . VAL A 1 361 ? 16.691 15.177 -5.865 1.00 64.31 361 VAL A O 1
ATOM 2815 N N . GLN A 1 362 ? 18.543 14.680 -7.036 1.00 65.06 362 GLN A N 1
ATOM 2816 C CA . GLN A 1 362 ? 19.079 16.044 -7.072 1.00 65.06 362 GLN A CA 1
ATOM 2817 C C . GLN A 1 362 ? 18.564 16.909 -8.232 1.00 65.06 362 GLN A C 1
ATOM 2819 O O . GLN A 1 362 ? 19.004 18.055 -8.357 1.00 65.06 362 GLN A O 1
ATOM 2824 N N . GLY A 1 363 ? 17.638 16.427 -9.065 1.00 65.56 363 GLY A N 1
ATOM 2825 C CA . GLY A 1 363 ? 17.071 17.217 -10.166 1.00 65.56 363 GLY A CA 1
ATOM 2826 C C . GLY A 1 363 ? 18.107 17.675 -11.204 1.00 65.56 363 GLY A C 1
ATOM 2827 O O . GLY A 1 363 ? 17.902 18.669 -11.896 1.00 65.56 363 GLY A O 1
ATOM 2828 N N . LYS A 1 364 ? 19.240 16.969 -11.315 1.00 69.38 364 LYS A N 1
ATOM 2829 C CA . LYS A 1 364 ? 20.374 17.316 -12.194 1.00 69.38 364 LYS A CA 1
ATOM 2830 C C . LYS A 1 364 ? 20.351 16.578 -13.532 1.00 69.38 364 LYS A C 1
ATOM 2832 O O . LYS A 1 364 ? 21.319 16.633 -14.290 1.00 69.38 364 LYS A O 1
ATOM 2837 N N . VAL A 1 365 ? 19.258 15.886 -13.855 1.00 67.62 365 VAL A N 1
ATOM 2838 C CA . VAL A 1 365 ? 19.164 15.094 -15.084 1.00 67.62 365 VAL A CA 1
ATOM 2839 C C . VAL A 1 365 ? 18.992 16.005 -16.305 1.00 67.62 365 VAL A C 1
ATOM 2841 O O . VAL A 1 365 ? 17.889 16.424 -16.653 1.00 67.62 365 VAL A O 1
ATOM 2844 N N . VAL A 1 366 ? 20.102 16.300 -16.985 1.00 73.00 366 VAL A N 1
ATOM 2845 C CA . VAL A 1 366 ? 20.117 17.085 -18.237 1.00 73.00 366 VAL A CA 1
ATOM 2846 C C . VAL A 1 366 ? 19.690 16.237 -19.441 1.00 73.00 366 VAL A C 1
ATOM 2848 O O . VAL A 1 366 ? 19.049 16.724 -20.372 1.00 73.00 366 VAL A O 1
ATOM 2851 N N . THR A 1 367 ? 20.059 14.956 -19.441 1.00 82.38 367 THR A N 1
ATOM 2852 C CA . THR A 1 367 ? 19.728 13.988 -20.493 1.00 82.38 367 THR A CA 1
ATOM 2853 C C . THR A 1 367 ? 19.221 12.711 -19.850 1.00 82.38 367 THR A C 1
ATOM 2855 O O . THR A 1 367 ? 19.920 12.111 -19.035 1.00 82.38 367 THR A O 1
ATOM 2858 N N . GLN A 1 368 ? 18.022 12.287 -20.234 1.00 83.69 368 GLN A N 1
ATOM 2859 C CA . GLN A 1 368 ? 17.416 11.054 -19.754 1.00 83.69 368 GLN A CA 1
ATOM 2860 C C . GLN A 1 368 ? 17.788 9.892 -20.659 1.00 83.69 368 GLN A C 1
ATOM 2862 O O . GLN A 1 368 ? 17.710 9.982 -21.887 1.00 83.69 368 GLN A O 1
ATOM 2867 N N . ARG A 1 369 ? 18.194 8.783 -20.046 1.00 89.12 369 ARG A N 1
ATOM 2868 C CA . ARG A 1 369 ? 18.412 7.532 -20.763 1.00 89.12 369 ARG A CA 1
ATOM 2869 C C . ARG A 1 369 ? 17.125 6.727 -20.741 1.00 89.12 369 ARG A C 1
ATOM 2871 O O . ARG A 1 369 ? 16.534 6.565 -19.683 1.00 89.12 369 ARG A O 1
ATOM 2878 N N . TYR A 1 370 ? 16.738 6.184 -21.884 1.00 91.88 370 TYR A N 1
ATOM 2879 C CA . TYR A 1 370 ? 15.603 5.278 -22.004 1.00 91.88 370 TYR A CA 1
ATOM 2880 C C . TYR A 1 370 ? 16.057 3.934 -22.550 1.00 91.88 370 TYR A C 1
ATOM 2882 O O . TYR A 1 370 ? 16.855 3.899 -23.484 1.00 91.88 370 TYR A O 1
ATOM 2890 N N . LEU A 1 371 ? 15.534 2.844 -22.001 1.00 94.75 371 LEU A N 1
ATOM 2891 C CA . LEU A 1 371 ? 15.653 1.505 -22.572 1.00 94.75 371 LEU A CA 1
ATOM 2892 C C . LEU A 1 371 ? 14.406 1.177 -23.384 1.00 94.75 371 LEU A C 1
ATOM 2894 O O . LEU A 1 371 ? 13.297 1.524 -22.979 1.00 94.75 371 LEU A O 1
ATOM 2898 N N . LEU A 1 372 ? 14.588 0.500 -24.514 1.00 95.62 372 LEU A N 1
ATOM 2899 C CA . LEU A 1 372 ? 13.473 -0.018 -25.298 1.00 95.62 372 LEU A CA 1
ATOM 2900 C C . LEU A 1 372 ? 12.941 -1.296 -24.652 1.00 95.62 372 LEU A C 1
ATOM 2902 O O . LEU A 1 372 ? 13.699 -2.238 -24.419 1.00 95.62 372 LEU A O 1
ATOM 2906 N N . GLY A 1 373 ? 11.637 -1.352 -24.430 1.00 96.31 373 GLY A N 1
ATOM 2907 C CA . GLY A 1 373 ? 10.930 -2.546 -24.000 1.00 96.31 373 GLY A CA 1
ATOM 2908 C C . GLY A 1 373 ? 9.702 -2.837 -24.848 1.00 96.31 373 GLY A C 1
ATOM 2909 O O . GLY A 1 373 ? 9.370 -2.111 -25.788 1.00 96.31 373 GLY A O 1
ATOM 2910 N N . VAL A 1 374 ? 9.043 -3.932 -24.497 1.00 95.81 374 VAL A N 1
ATOM 2911 C CA . VAL A 1 374 ? 7.768 -4.374 -25.046 1.00 95.81 374 VAL A CA 1
ATOM 2912 C C . VAL A 1 374 ? 6.821 -4.764 -23.929 1.00 95.81 374 VAL A C 1
ATOM 2914 O O . VAL A 1 374 ? 7.235 -5.313 -22.906 1.00 95.81 374 VAL A O 1
ATOM 2917 N N . ILE A 1 375 ? 5.544 -4.505 -24.169 1.00 95.12 375 ILE A N 1
ATOM 2918 C CA . ILE A 1 375 ? 4.414 -4.957 -23.372 1.00 95.12 375 ILE A CA 1
ATOM 2919 C C . ILE A 1 375 ? 3.636 -5.923 -24.255 1.00 95.12 375 ILE A C 1
ATOM 2921 O O . ILE A 1 375 ? 3.225 -5.563 -25.357 1.00 95.12 375 ILE A O 1
ATOM 2925 N N . LEU A 1 376 ? 3.464 -7.155 -23.792 1.00 94.62 376 LEU A N 1
ATOM 2926 C CA . LEU A 1 376 ? 2.810 -8.208 -24.560 1.00 94.62 376 LEU A CA 1
ATOM 2927 C C . LEU A 1 376 ? 1.868 -9.035 -23.691 1.00 94.62 376 LEU A C 1
ATOM 2929 O O . LEU A 1 376 ? 1.954 -9.026 -22.462 1.00 94.62 376 LEU A O 1
ATOM 2933 N N . ASN A 1 377 ? 0.967 -9.768 -24.338 1.00 92.44 377 ASN A N 1
ATOM 2934 C CA . ASN A 1 377 ? 0.169 -10.776 -23.648 1.00 92.44 377 ASN A CA 1
ATOM 2935 C C . ASN A 1 377 ? 1.072 -11.944 -23.212 1.00 92.44 377 ASN A C 1
ATOM 2937 O O . ASN A 1 377 ? 1.983 -12.303 -23.962 1.00 92.44 377 ASN A O 1
ATOM 2941 N N . PRO A 1 378 ? 0.817 -12.585 -22.056 1.00 90.50 378 PRO A N 1
ATOM 2942 C CA . PRO A 1 378 ? 1.599 -13.739 -21.608 1.00 90.50 378 PRO A CA 1
ATOM 2943 C C . PRO A 1 378 ? 1.695 -14.862 -22.652 1.00 90.50 378 PRO A C 1
ATOM 2945 O O . PRO A 1 378 ? 2.745 -15.471 -22.806 1.00 90.50 378 PRO A O 1
ATOM 2948 N N . GLU A 1 379 ? 0.640 -15.088 -23.437 1.00 89.62 379 GLU A N 1
ATOM 2949 C CA . GLU A 1 379 ? 0.609 -16.097 -24.509 1.00 89.62 379 GLU A CA 1
ATOM 2950 C C . GLU A 1 379 ? 1.636 -15.845 -25.627 1.00 89.62 379 GLU A C 1
ATOM 2952 O O . GLU A 1 379 ? 2.128 -16.784 -26.258 1.00 89.62 379 GLU A O 1
ATOM 2957 N N . ASP A 1 380 ? 1.977 -14.576 -25.864 1.00 90.75 380 ASP A N 1
ATOM 2958 C CA . ASP A 1 380 ? 2.950 -14.161 -26.871 1.00 90.75 380 ASP A CA 1
ATOM 2959 C C . ASP A 1 380 ? 4.402 -14.285 -26.358 1.00 90.75 380 ASP A C 1
ATOM 2961 O O . ASP A 1 380 ? 5.340 -14.142 -27.147 1.00 90.75 380 ASP A O 1
ATOM 2965 N N . SER A 1 381 ? 4.630 -14.609 -25.071 1.00 90.06 381 SER A N 1
ATOM 2966 C CA . SER A 1 381 ? 5.987 -14.746 -24.502 1.00 90.06 381 SER A CA 1
ATOM 2967 C C . SER A 1 381 ? 6.800 -15.845 -25.185 1.00 90.06 381 SER A C 1
ATOM 2969 O O . SER A 1 381 ? 8.017 -15.719 -25.334 1.00 90.06 381 SER A O 1
ATOM 2971 N N . ARG A 1 382 ? 6.116 -16.856 -25.736 1.00 89.25 382 ARG A N 1
ATOM 2972 C CA . ARG A 1 382 ? 6.703 -17.933 -26.546 1.00 89.25 382 ARG A CA 1
ATOM 2973 C C . ARG A 1 382 ? 7.540 -17.430 -27.724 1.00 89.25 382 ARG A C 1
ATOM 2975 O O . ARG A 1 382 ? 8.422 -18.139 -28.195 1.00 89.25 382 ARG A O 1
ATOM 2982 N N . PHE A 1 383 ? 7.260 -16.226 -28.231 1.00 88.38 383 PHE A N 1
ATOM 2983 C CA . PHE A 1 383 ? 8.037 -15.639 -29.320 1.00 88.38 383 PHE A CA 1
ATOM 2984 C C . PHE A 1 383 ? 9.370 -15.043 -28.852 1.00 88.38 383 PHE A C 1
ATOM 2986 O O . PHE A 1 383 ? 10.270 -14.871 -29.674 1.00 88.38 383 PHE A O 1
ATOM 2993 N N . CYS A 1 384 ? 9.499 -14.748 -27.559 1.00 87.88 384 CYS A N 1
ATOM 2994 C CA . CYS A 1 384 ? 10.669 -14.137 -26.928 1.00 87.88 384 CYS A CA 1
ATOM 2995 C C . CYS A 1 384 ? 11.526 -15.148 -26.142 1.00 87.88 384 CYS A C 1
ATOM 2997 O O . CYS A 1 384 ? 12.633 -14.817 -25.707 1.00 87.88 384 CYS A O 1
ATOM 2999 N N . GLU A 1 385 ? 11.032 -16.373 -25.957 1.00 87.88 385 GLU A N 1
ATOM 3000 C CA . GLU A 1 385 ? 11.642 -17.414 -25.129 1.00 87.88 385 GLU A CA 1
ATOM 3001 C C . GLU A 1 385 ? 12.233 -18.573 -25.949 1.00 87.88 385 GLU A C 1
ATOM 3003 O O . GLU A 1 385 ? 11.684 -19.002 -26.961 1.00 87.88 385 GLU A O 1
ATOM 3008 N N . SER A 1 386 ? 13.356 -19.114 -25.478 1.00 82.12 386 SER A N 1
ATOM 3009 C CA . SER A 1 386 ? 13.987 -20.344 -25.958 1.00 82.12 386 SER A CA 1
ATOM 3010 C C . SER A 1 386 ? 14.315 -21.224 -24.754 1.00 82.12 386 SER A C 1
ATOM 3012 O O . SER A 1 386 ? 14.951 -20.759 -23.811 1.00 82.12 386 SER A O 1
ATOM 3014 N N . GLU A 1 387 ? 13.879 -22.487 -24.771 1.00 80.31 387 GLU A N 1
ATOM 3015 C CA . GLU A 1 387 ? 14.117 -23.455 -23.680 1.00 80.31 387 GLU A CA 1
ATOM 3016 C C . GLU A 1 387 ? 13.683 -22.946 -22.284 1.00 80.31 387 GLU A C 1
ATOM 3018 O O . GLU A 1 387 ? 14.332 -23.208 -21.271 1.00 80.31 387 GLU A O 1
ATOM 3023 N N . GLY A 1 388 ? 12.581 -22.186 -22.222 1.00 77.75 388 GLY A N 1
ATOM 3024 C CA . GLY A 1 388 ? 12.026 -21.650 -20.970 1.00 77.75 388 GLY A CA 1
ATOM 3025 C C . GLY A 1 388 ? 12.797 -20.464 -20.376 1.00 77.75 388 GLY A C 1
ATOM 3026 O O . GLY A 1 388 ? 12.588 -20.115 -19.215 1.00 77.75 388 GLY A O 1
ATOM 3027 N N . LYS A 1 389 ? 13.702 -19.846 -21.142 1.00 84.62 389 LYS A N 1
ATOM 3028 C CA . LYS A 1 389 ? 14.391 -18.597 -20.784 1.00 84.62 389 LYS A CA 1
ATOM 3029 C C . LYS A 1 389 ? 14.239 -17.578 -21.901 1.00 84.62 389 LYS A C 1
ATOM 3031 O O . LYS A 1 389 ? 14.012 -17.947 -23.049 1.00 84.62 389 LYS A O 1
ATOM 3036 N N . LEU A 1 390 ? 14.422 -16.294 -21.595 1.00 87.81 390 LEU A N 1
ATOM 3037 C CA . LEU A 1 390 ? 14.512 -15.274 -22.639 1.00 87.81 390 LEU A CA 1
ATOM 3038 C C . LEU A 1 390 ? 15.629 -15.638 -23.616 1.00 87.81 390 LEU A C 1
ATOM 3040 O O . LEU A 1 390 ? 16.751 -15.945 -23.217 1.00 87.81 390 LEU A O 1
ATOM 3044 N N . ALA A 1 391 ? 15.321 -15.590 -24.906 1.00 84.19 391 ALA A N 1
ATOM 3045 C CA . ALA A 1 391 ? 16.195 -16.130 -25.941 1.00 84.19 391 ALA A CA 1
ATOM 3046 C C . ALA A 1 391 ? 17.485 -15.344 -26.172 1.00 84.19 391 ALA A C 1
ATOM 3048 O O . ALA A 1 391 ? 18.332 -15.745 -26.970 1.00 84.19 391 ALA A O 1
ATOM 3049 N N . ARG A 1 392 ? 17.619 -14.185 -25.532 1.00 86.38 392 ARG A N 1
ATOM 3050 C CA . ARG A 1 392 ? 18.796 -13.337 -25.638 1.00 86.38 392 ARG A CA 1
ATOM 3051 C C . ARG A 1 392 ? 19.163 -12.819 -24.266 1.00 86.38 392 ARG A C 1
ATOM 3053 O O . ARG A 1 392 ? 18.335 -12.206 -23.605 1.00 86.38 392 ARG A O 1
ATOM 3060 N N . ASP A 1 393 ? 20.443 -12.924 -23.935 1.00 86.00 393 ASP A N 1
ATOM 3061 C CA . ASP A 1 393 ? 21.038 -12.354 -22.719 1.00 86.00 393 ASP A CA 1
ATOM 3062 C C . ASP A 1 393 ? 20.776 -10.852 -22.535 1.00 86.00 393 ASP A C 1
ATOM 3064 O O . ASP A 1 393 ? 20.844 -10.335 -21.422 1.00 86.00 393 ASP A O 1
ATOM 3068 N N . ALA A 1 394 ? 20.557 -10.136 -23.642 1.00 89.38 394 ALA A N 1
ATOM 3069 C CA . ALA A 1 394 ? 20.270 -8.708 -23.636 1.00 89.38 394 ALA A CA 1
ATOM 3070 C C . ALA A 1 394 ? 18.862 -8.385 -23.129 1.00 89.38 394 ALA A C 1
ATOM 3072 O O . ALA A 1 394 ? 18.595 -7.228 -22.818 1.00 89.38 394 ALA A O 1
ATOM 3073 N N . LEU A 1 395 ? 17.954 -9.360 -23.118 1.00 93.19 395 LEU A N 1
ATOM 3074 C CA . LEU A 1 395 ? 16.579 -9.164 -22.694 1.00 93.19 395 LEU A CA 1
ATOM 3075 C C . LEU A 1 395 ? 16.464 -9.423 -21.194 1.00 93.19 395 LEU A C 1
ATOM 3077 O O . LEU A 1 395 ? 17.059 -10.354 -20.653 1.00 93.19 395 LEU A O 1
ATOM 3081 N N . HIS A 1 396 ? 15.661 -8.604 -20.534 1.00 94.12 396 HIS A N 1
ATOM 3082 C CA . HIS A 1 396 ? 15.345 -8.727 -19.124 1.00 94.12 396 HIS A CA 1
ATOM 3083 C C . HIS A 1 396 ? 13.830 -8.673 -18.945 1.00 94.12 396 HIS A C 1
ATOM 3085 O O . HIS A 1 396 ? 13.171 -7.774 -19.468 1.00 94.12 396 HIS A O 1
ATOM 3091 N N . SER A 1 397 ? 13.274 -9.649 -18.235 1.00 93.94 397 SER A N 1
ATOM 3092 C CA . SER A 1 397 ? 11.848 -9.687 -17.920 1.00 93.94 397 SER A CA 1
ATOM 3093 C C . SER A 1 397 ? 11.626 -8.930 -16.624 1.00 93.94 397 SER A C 1
ATOM 3095 O O . SER A 1 397 ? 12.144 -9.343 -15.593 1.00 93.94 397 SER A O 1
ATOM 3097 N N . ILE A 1 398 ? 10.810 -7.880 -16.666 1.00 94.19 398 ILE A N 1
ATOM 3098 C CA . ILE A 1 398 ? 10.327 -7.228 -15.444 1.00 94.19 398 ILE A CA 1
ATOM 3099 C C . ILE A 1 398 ? 9.352 -8.157 -14.719 1.00 94.19 398 ILE A C 1
ATOM 3101 O O . ILE A 1 398 ? 9.350 -8.210 -13.498 1.00 94.19 398 ILE A O 1
ATOM 3105 N N . GLY A 1 399 ? 8.555 -8.919 -15.474 1.00 92.69 399 GLY A N 1
ATOM 3106 C CA . GLY A 1 399 ? 7.549 -9.842 -14.957 1.00 92.69 399 GLY A CA 1
ATOM 3107 C C . GLY A 1 399 ? 6.157 -9.562 -15.518 1.00 92.69 399 GLY A C 1
ATOM 3108 O O . GLY A 1 399 ? 5.949 -8.614 -16.283 1.00 92.69 399 GLY A O 1
ATOM 3109 N N . THR A 1 400 ? 5.210 -10.421 -15.149 1.00 94.50 400 THR A N 1
ATOM 3110 C CA . THR A 1 400 ? 3.795 -10.264 -15.503 1.00 94.50 400 THR A CA 1
ATOM 3111 C C . THR A 1 400 ? 3.113 -9.371 -14.478 1.00 94.50 400 THR A C 1
ATOM 3113 O O . THR A 1 400 ? 3.137 -9.690 -13.290 1.00 94.50 400 THR A O 1
ATOM 3116 N N . VAL A 1 401 ? 2.501 -8.285 -14.942 1.00 94.38 401 VAL A N 1
ATOM 3117 C CA . VAL A 1 401 ? 1.790 -7.282 -14.140 1.00 94.38 401 VAL A CA 1
ATOM 3118 C C . VAL A 1 401 ? 0.376 -7.085 -14.683 1.00 94.38 401 VAL A C 1
ATOM 3120 O O . VAL A 1 401 ? 0.112 -7.313 -15.862 1.00 94.38 401 VAL A O 1
ATOM 3123 N N . GLU A 1 402 ? -0.549 -6.657 -13.835 1.00 92.00 402 GLU A N 1
ATOM 3124 C CA . GLU A 1 402 ? -1.850 -6.155 -14.274 1.00 92.00 402 GLU A CA 1
ATOM 3125 C C . GLU A 1 402 ? -1.717 -4.728 -14.827 1.00 92.00 402 GLU A C 1
ATOM 3127 O O . GLU A 1 402 ? -1.237 -3.825 -14.138 1.00 92.00 402 GLU A O 1
ATOM 3132 N N .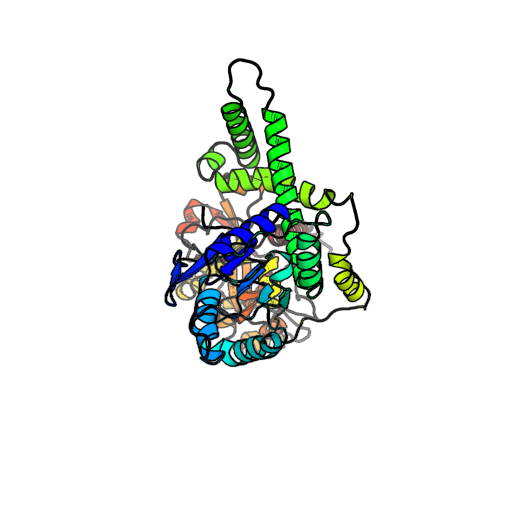 HIS A 1 403 ? -2.172 -4.524 -16.063 1.00 88.25 403 HIS A N 1
ATOM 3133 C CA . HIS A 1 403 ? -2.264 -3.222 -16.713 1.00 88.25 403 HIS A CA 1
ATOM 3134 C C . HIS A 1 403 ? -3.571 -3.135 -17.512 1.00 88.25 403 HIS A C 1
ATOM 3136 O O . HIS A 1 403 ? -3.874 -4.022 -18.308 1.00 88.25 403 HIS A O 1
ATOM 3142 N N . GLN A 1 404 ? -4.356 -2.073 -17.289 1.00 83.75 404 GLN A N 1
ATOM 3143 C CA . GLN A 1 404 ? -5.685 -1.880 -17.900 1.00 83.75 404 GLN A CA 1
ATOM 3144 C C . GLN A 1 404 ? -6.647 -3.070 -17.681 1.00 83.75 404 GLN A C 1
ATOM 3146 O O . GLN A 1 404 ? -7.425 -3.424 -18.561 1.00 83.75 404 GLN A O 1
ATOM 3151 N N . GLY A 1 405 ? -6.581 -3.710 -16.507 1.00 85.69 405 GLY A N 1
ATOM 3152 C CA . GLY A 1 405 ? -7.433 -4.854 -16.153 1.00 85.69 405 GLY A CA 1
ATOM 3153 C C . GLY A 1 405 ? -7.064 -6.174 -16.840 1.00 85.69 405 GLY A C 1
ATOM 3154 O O . GLY A 1 405 ? -7.810 -7.144 -16.728 1.00 85.69 405 GLY A O 1
ATOM 3155 N N . ALA A 1 406 ? -5.931 -6.228 -17.546 1.00 90.25 406 ALA A N 1
ATOM 3156 C CA . ALA A 1 406 ? -5.419 -7.432 -18.187 1.00 90.25 406 ALA A CA 1
ATOM 3157 C C . ALA A 1 406 ? -4.000 -7.754 -17.707 1.00 90.25 406 ALA A C 1
ATOM 3159 O O . ALA A 1 406 ? -3.214 -6.863 -17.380 1.00 90.25 406 ALA A O 1
ATOM 3160 N N . GLU A 1 407 ? -3.647 -9.038 -17.705 1.00 93.69 407 GLU A N 1
ATOM 3161 C CA . GLU A 1 407 ? -2.280 -9.469 -17.427 1.00 93.69 407 GLU A CA 1
ATOM 3162 C C . GLU A 1 407 ? -1.379 -9.175 -18.630 1.00 93.69 407 GLU A C 1
ATOM 3164 O O . GLU A 1 407 ? -1.693 -9.529 -19.769 1.00 93.69 407 GLU A O 1
ATOM 3169 N N . LYS A 1 408 ? -0.248 -8.519 -18.376 1.00 94.06 408 LYS A N 1
ATOM 3170 C CA . LYS A 1 408 ? 0.736 -8.129 -19.383 1.00 94.06 408 LYS A CA 1
ATOM 3171 C C . LYS A 1 408 ? 2.134 -8.481 -18.909 1.00 94.06 408 LYS A C 1
ATOM 3173 O O . LYS A 1 408 ? 2.493 -8.225 -17.765 1.00 94.06 408 LYS A O 1
ATOM 3178 N N . LEU A 1 409 ? 2.937 -9.035 -19.805 1.00 95.19 409 LEU A N 1
ATOM 3179 C CA . LEU A 1 409 ? 4.355 -9.279 -19.585 1.00 95.19 409 LEU A CA 1
ATOM 3180 C C . LEU A 1 409 ? 5.162 -8.102 -20.134 1.00 95.19 409 LEU A C 1
ATOM 3182 O O . LEU A 1 409 ? 4.937 -7.668 -21.266 1.00 95.19 409 LEU A O 1
ATOM 3186 N N . ILE A 1 410 ? 6.114 -7.609 -19.341 1.00 96.12 410 ILE A N 1
ATOM 3187 C CA . ILE A 1 410 ? 7.019 -6.531 -19.747 1.00 96.12 410 ILE A CA 1
ATOM 3188 C C . ILE A 1 410 ? 8.436 -7.084 -19.907 1.00 96.12 410 ILE A C 1
ATOM 3190 O O . ILE A 1 410 ? 9.020 -7.615 -18.959 1.00 96.12 410 ILE A O 1
ATOM 3194 N N . ILE A 1 411 ? 9.003 -6.923 -21.105 1.00 96.25 411 ILE A N 1
ATOM 3195 C CA . ILE A 1 411 ? 10.376 -7.330 -21.436 1.00 96.25 411 ILE A CA 1
ATOM 3196 C C . ILE A 1 411 ? 11.153 -6.107 -21.913 1.00 96.25 411 ILE A C 1
ATOM 3198 O O . ILE A 1 411 ? 10.675 -5.345 -22.746 1.00 96.25 411 ILE A O 1
ATOM 3202 N N . VAL A 1 412 ? 12.376 -5.931 -21.424 1.00 96.31 412 VAL A N 1
ATOM 3203 C CA . VAL A 1 412 ? 13.241 -4.789 -21.737 1.00 96.31 412 VAL A CA 1
ATOM 3204 C C . VAL A 1 412 ? 14.511 -5.269 -22.426 1.00 96.31 412 VAL A C 1
ATOM 3206 O O . VAL A 1 412 ? 15.122 -6.241 -21.994 1.00 96.31 412 VAL A O 1
ATOM 3209 N N . SER A 1 413 ? 14.939 -4.577 -23.481 1.00 95.19 413 SER A N 1
ATOM 3210 C CA . SER A 1 413 ? 16.261 -4.769 -24.075 1.00 95.19 413 SER A CA 1
ATOM 3211 C C . SER A 1 413 ? 17.287 -3.870 -23.387 1.00 95.19 413 SER A C 1
ATOM 3213 O O . SER A 1 413 ? 17.276 -2.649 -23.525 1.00 95.19 413 SER A O 1
ATOM 3215 N N . CYS A 1 414 ? 18.254 -4.485 -22.712 1.00 92.81 414 CYS A N 1
ATOM 3216 C CA . CYS A 1 414 ? 19.438 -3.826 -22.166 1.00 92.81 414 CYS A CA 1
ATOM 3217 C C . CYS A 1 414 ? 20.455 -3.412 -23.247 1.00 92.81 414 CYS A C 1
ATOM 3219 O O . CYS A 1 414 ? 21.471 -2.795 -22.930 1.00 92.81 414 CYS A O 1
ATOM 3221 N N . ARG A 1 415 ? 20.211 -3.752 -24.520 1.00 90.69 415 ARG A N 1
ATOM 3222 C CA . ARG A 1 415 ? 21.071 -3.390 -25.658 1.00 90.69 415 ARG A CA 1
ATOM 3223 C C . ARG A 1 415 ? 20.581 -2.148 -26.400 1.00 90.69 415 ARG A C 1
ATOM 3225 O O . ARG A 1 415 ? 21.389 -1.432 -26.987 1.00 90.69 415 ARG A O 1
ATOM 3232 N N . ARG A 1 416 ? 19.269 -1.907 -26.424 1.00 91.62 416 ARG A N 1
ATOM 3233 C CA . ARG A 1 416 ? 18.646 -0.815 -27.182 1.00 91.62 416 ARG A CA 1
ATOM 3234 C C . ARG A 1 416 ? 18.288 0.327 -26.244 1.00 91.62 416 ARG A C 1
ATOM 3236 O O . ARG A 1 416 ? 17.378 0.198 -25.432 1.00 91.62 416 ARG A O 1
ATOM 3243 N N . PHE A 1 417 ? 18.987 1.449 -26.384 1.00 91.88 417 PHE A N 1
ATOM 3244 C CA . PHE A 1 417 ? 18.749 2.628 -25.563 1.00 91.88 417 PHE A CA 1
ATOM 3245 C C . PHE A 1 417 ? 18.719 3.916 -26.386 1.00 91.88 417 PHE A C 1
ATOM 3247 O O . PHE A 1 417 ? 19.290 3.987 -27.474 1.00 91.88 417 PHE A O 1
ATOM 3254 N N . LEU A 1 418 ? 18.075 4.936 -25.825 1.00 90.94 418 LEU A N 1
ATOM 3255 C CA . LEU A 1 418 ? 18.073 6.312 -26.308 1.00 90.94 418 LEU A CA 1
ATOM 3256 C C . LEU A 1 418 ? 18.598 7.235 -25.212 1.00 90.94 418 LEU A C 1
ATOM 3258 O O . LEU A 1 418 ? 18.434 6.959 -24.024 1.00 90.94 418 LEU A O 1
ATOM 3262 N N . ALA A 1 419 ? 19.210 8.343 -25.612 1.00 89.19 419 ALA A N 1
ATOM 3263 C CA . ALA A 1 419 ? 19.550 9.445 -24.725 1.00 89.19 419 ALA A CA 1
ATOM 3264 C C . ALA A 1 419 ? 18.806 10.686 -25.225 1.00 89.19 419 ALA A C 1
ATOM 3266 O O . ALA A 1 419 ? 19.068 11.163 -26.327 1.00 89.19 419 ALA A O 1
ATOM 3267 N N . ILE A 1 420 ? 17.837 11.160 -24.446 1.00 87.06 420 ILE A N 1
ATOM 3268 C CA . ILE A 1 420 ? 16.921 12.233 -24.834 1.00 87.06 420 ILE A CA 1
ATOM 3269 C C . ILE A 1 420 ? 17.143 13.422 -23.890 1.00 87.06 420 ILE A C 1
ATOM 3271 O O . ILE A 1 420 ? 17.018 13.259 -22.675 1.00 87.06 420 ILE A O 1
ATOM 3275 N N . PRO A 1 421 ? 17.474 14.621 -24.402 1.00 85.50 421 PRO A N 1
ATOM 3276 C CA . PRO A 1 421 ? 17.553 15.824 -23.578 1.00 85.50 421 PRO A CA 1
ATOM 3277 C C . PRO A 1 421 ? 16.219 16.103 -22.885 1.00 85.50 421 PRO A C 1
ATOM 3279 O O . PRO A 1 421 ? 15.172 16.016 -23.525 1.00 85.50 421 PRO A O 1
ATOM 3282 N N . THR A 1 422 ? 16.241 16.509 -21.614 1.00 79.31 422 THR A N 1
ATOM 3283 C CA . THR A 1 422 ? 15.013 16.706 -20.817 1.00 79.31 422 THR A CA 1
ATOM 3284 C C . THR A 1 422 ? 14.031 17.687 -21.470 1.00 79.31 422 THR A C 1
ATOM 3286 O O . THR A 1 422 ? 12.821 17.473 -21.459 1.00 79.31 422 THR A O 1
ATOM 3289 N N . VAL A 1 423 ? 14.551 18.720 -22.142 1.00 81.00 423 VAL A N 1
ATOM 3290 C CA . VAL A 1 423 ? 13.754 19.702 -22.900 1.00 81.00 423 VAL A CA 1
ATOM 3291 C C . VAL A 1 423 ? 13.032 19.112 -24.117 1.00 81.00 423 VAL A C 1
ATOM 3293 O O . VAL A 1 423 ? 11.998 19.632 -24.521 1.00 81.00 423 VAL A O 1
ATOM 3296 N N . ALA A 1 424 ? 13.553 18.029 -24.698 1.00 84.25 424 ALA A N 1
ATOM 3297 C CA . ALA A 1 424 ? 12.991 17.389 -25.884 1.00 84.25 424 ALA A CA 1
ATOM 3298 C C . ALA A 1 424 ? 11.929 16.332 -25.544 1.00 84.25 424 ALA A C 1
ATOM 3300 O O . ALA A 1 424 ? 11.132 15.986 -26.412 1.00 84.25 424 ALA A O 1
ATOM 3301 N N . ILE A 1 425 ? 11.883 15.846 -24.295 1.00 81.69 425 ILE A N 1
ATOM 3302 C CA . ILE A 1 425 ? 10.942 14.801 -23.851 1.00 81.69 425 ILE A CA 1
ATOM 3303 C C . ILE A 1 425 ? 9.490 15.234 -24.062 1.00 81.69 425 ILE A C 1
ATOM 3305 O O . ILE A 1 425 ? 8.682 14.433 -24.516 1.00 81.69 425 ILE A O 1
ATOM 3309 N N . ARG A 1 426 ? 9.168 16.509 -23.801 1.00 77.06 426 ARG A N 1
ATOM 3310 C CA . ARG A 1 426 ? 7.806 17.053 -23.962 1.00 77.06 426 ARG A CA 1
ATOM 3311 C C . ARG A 1 426 ? 7.279 16.989 -25.397 1.00 77.06 426 ARG A C 1
ATOM 3313 O O . ARG A 1 426 ? 6.074 17.030 -25.594 1.00 77.06 426 ARG A O 1
ATOM 3320 N N . ASN A 1 427 ? 8.176 16.895 -26.377 1.00 82.94 427 ASN A N 1
ATOM 3321 C CA . ASN A 1 427 ? 7.831 16.817 -27.795 1.00 82.94 427 ASN A CA 1
ATOM 3322 C C . ASN A 1 427 ? 7.871 15.373 -28.321 1.00 82.94 427 ASN A C 1
ATOM 3324 O O . ASN A 1 427 ? 7.726 15.155 -29.522 1.00 82.94 427 ASN A O 1
ATOM 3328 N N . MET A 1 428 ? 8.145 14.392 -27.456 1.00 84.88 428 MET A N 1
ATOM 3329 C CA . MET A 1 428 ? 8.120 12.985 -27.833 1.00 84.88 428 MET A CA 1
ATOM 3330 C C . MET A 1 428 ? 6.698 12.432 -27.678 1.00 84.88 428 MET A C 1
ATOM 3332 O O . MET A 1 428 ? 6.016 12.797 -26.719 1.00 84.88 428 MET A O 1
ATOM 3336 N N . PRO A 1 429 ? 6.266 11.508 -28.554 1.00 89.38 429 PRO A N 1
ATOM 3337 C CA . PRO A 1 429 ? 4.937 10.902 -28.502 1.00 89.38 429 PRO A CA 1
ATOM 3338 C C . PRO A 1 429 ? 4.859 9.802 -27.442 1.00 89.38 429 PRO A C 1
ATOM 3340 O O . PRO A 1 429 ? 4.558 8.644 -27.731 1.00 89.38 429 PRO A O 1
ATOM 3343 N N . LEU A 1 430 ? 5.223 10.156 -26.213 1.00 88.56 430 LEU A N 1
ATOM 3344 C CA . LEU A 1 430 ? 5.288 9.262 -25.070 1.00 88.56 430 LEU A CA 1
ATOM 3345 C C . LEU A 1 430 ? 4.101 9.524 -24.158 1.00 88.56 430 LEU A C 1
ATOM 3347 O O . LEU A 1 430 ? 3.726 10.667 -23.932 1.00 88.56 430 LEU A O 1
ATOM 3351 N N . THR A 1 431 ? 3.530 8.470 -23.595 1.00 89.75 431 THR A N 1
ATOM 3352 C CA . THR A 1 431 ? 2.497 8.562 -22.562 1.00 89.75 431 THR A CA 1
ATOM 3353 C C . THR A 1 431 ? 2.935 7.709 -21.375 1.00 89.75 431 THR A C 1
ATOM 3355 O O . THR A 1 431 ? 3.061 6.494 -21.534 1.00 89.75 431 THR A O 1
ATOM 3358 N N . PRO A 1 432 ? 3.216 8.302 -20.201 1.00 90.69 432 PRO A N 1
ATOM 3359 C CA . PRO A 1 432 ? 3.554 7.563 -18.994 1.00 90.69 432 PRO A CA 1
ATOM 3360 C C . PRO A 1 432 ? 2.379 6.671 -18.610 1.00 90.69 432 PRO A C 1
ATOM 3362 O O . PRO A 1 432 ? 1.248 7.143 -18.536 1.00 90.69 432 PRO A O 1
ATOM 3365 N N . ILE A 1 433 ? 2.642 5.388 -18.381 1.00 91.88 433 ILE A N 1
ATOM 3366 C CA . ILE A 1 433 ? 1.601 4.406 -18.045 1.00 91.88 433 ILE A CA 1
ATOM 3367 C C . ILE A 1 433 ? 1.832 3.756 -16.683 1.00 91.88 433 ILE A C 1
ATOM 3369 O O . ILE A 1 433 ? 0.884 3.496 -15.950 1.00 91.88 433 ILE A O 1
ATOM 3373 N N . LEU A 1 434 ? 3.090 3.493 -16.335 1.00 93.06 434 LEU A N 1
ATOM 3374 C CA . LEU A 1 434 ? 3.496 2.805 -15.114 1.00 93.06 434 LEU A CA 1
ATOM 3375 C C . LEU A 1 434 ? 4.832 3.382 -14.646 1.00 93.06 434 LEU A C 1
ATOM 3377 O O . LEU A 1 434 ? 5.585 3.946 -15.439 1.00 93.06 434 LEU A O 1
ATOM 3381 N N . ARG A 1 435 ? 5.176 3.176 -13.380 1.00 92.69 435 ARG A N 1
ATOM 3382 C CA . ARG A 1 435 ? 6.521 3.422 -12.850 1.00 92.69 435 ARG A CA 1
ATOM 3383 C C . ARG A 1 435 ? 7.057 2.158 -12.202 1.00 92.69 435 ARG A C 1
ATOM 3385 O O . ARG A 1 435 ? 6.384 1.571 -11.366 1.00 92.69 435 ARG A O 1
ATOM 3392 N N . LEU A 1 436 ? 8.266 1.744 -12.567 1.00 93.38 436 LEU A N 1
ATOM 3393 C CA . LEU A 1 436 ? 8.974 0.678 -11.862 1.00 93.38 436 LEU A CA 1
ATOM 3394 C C . LEU A 1 436 ? 9.285 1.119 -10.432 1.00 93.38 436 LEU A C 1
ATOM 3396 O O . LEU A 1 436 ? 9.790 2.222 -10.209 1.00 93.38 436 LEU A O 1
ATOM 3400 N N 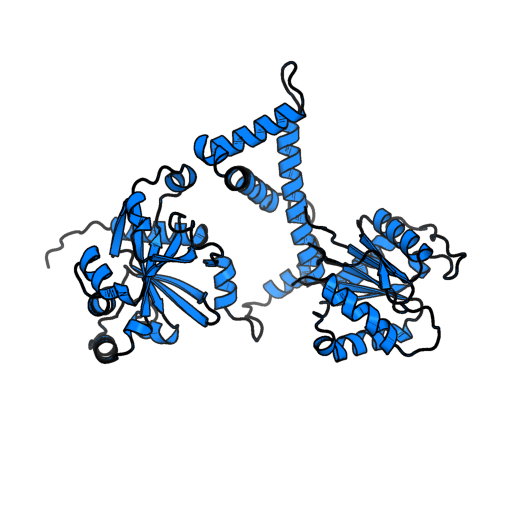. ARG A 1 437 ? 9.027 0.242 -9.461 1.00 91.12 437 ARG A N 1
ATOM 3401 C CA . ARG A 1 437 ? 9.438 0.479 -8.074 1.00 91.12 437 ARG A CA 1
ATOM 3402 C C . ARG A 1 437 ? 10.955 0.409 -7.941 1.00 91.12 437 ARG A C 1
ATOM 3404 O O . ARG A 1 437 ? 11.627 -0.233 -8.747 1.00 91.12 437 ARG A O 1
ATOM 3411 N N . ARG A 1 438 ? 11.480 1.057 -6.894 1.00 86.25 438 ARG A N 1
ATOM 3412 C CA . ARG A 1 438 ? 12.920 1.254 -6.645 1.00 86.25 438 ARG A CA 1
ATOM 3413 C C . ARG A 1 438 ? 13.749 -0.022 -6.833 1.00 86.25 438 ARG A C 1
ATOM 3415 O O . ARG A 1 438 ? 14.681 -0.027 -7.627 1.00 86.25 438 ARG A O 1
ATOM 3422 N N . THR A 1 439 ? 13.357 -1.113 -6.183 1.00 87.69 439 THR A N 1
ATOM 3423 C CA . THR A 1 439 ? 14.056 -2.405 -6.270 1.00 87.69 439 THR A CA 1
ATOM 3424 C C . THR A 1 439 ? 14.161 -2.924 -7.705 1.00 87.69 439 THR A C 1
ATOM 3426 O O . THR A 1 439 ? 15.240 -3.334 -8.126 1.00 87.69 439 THR A O 1
ATOM 3429 N N . MET A 1 440 ? 13.080 -2.838 -8.486 1.00 92.75 440 MET A N 1
ATOM 3430 C CA . MET A 1 440 ? 13.063 -3.306 -9.876 1.00 92.75 440 MET A CA 1
ATOM 3431 C C . MET A 1 440 ? 13.865 -2.418 -10.820 1.00 92.75 440 MET A C 1
ATOM 3433 O O . MET A 1 440 ? 14.551 -2.921 -11.709 1.00 92.75 440 MET A O 1
ATOM 3437 N N . ILE A 1 441 ? 13.809 -1.096 -10.646 1.00 91.94 441 ILE A N 1
ATOM 3438 C CA . ILE A 1 441 ? 14.626 -0.197 -11.468 1.00 91.94 441 ILE A CA 1
ATOM 3439 C C . ILE A 1 441 ? 16.120 -0.327 -11.135 1.00 91.94 441 ILE A C 1
ATOM 3441 O O . ILE A 1 441 ? 16.957 -0.191 -12.030 1.00 91.94 441 ILE A O 1
ATOM 3445 N N . ASP A 1 442 ? 16.472 -0.629 -9.884 1.00 89.88 442 ASP A N 1
ATOM 3446 C CA . ASP A 1 442 ? 17.853 -0.895 -9.473 1.00 89.88 442 ASP A CA 1
ATOM 3447 C C . ASP A 1 442 ? 18.367 -2.217 -10.056 1.00 89.88 442 ASP A C 1
ATOM 3449 O O . ASP A 1 442 ? 19.467 -2.245 -10.617 1.00 89.88 442 ASP A O 1
ATOM 3453 N N . GLU A 1 443 ? 17.553 -3.278 -10.033 1.00 91.56 443 GLU A N 1
ATOM 3454 C CA . GLU A 1 443 ? 17.859 -4.548 -10.703 1.00 91.56 443 GLU A CA 1
ATOM 3455 C C . GLU A 1 443 ? 18.075 -4.347 -12.212 1.00 91.56 443 GLU A C 1
ATOM 3457 O O . GLU A 1 443 ? 19.118 -4.729 -12.754 1.00 91.56 443 GLU A O 1
ATOM 3462 N N . LEU A 1 444 ? 17.147 -3.661 -12.889 1.00 92.81 444 LEU A N 1
ATOM 3463 C CA . LEU A 1 444 ? 17.265 -3.353 -14.315 1.00 92.81 444 LEU A CA 1
ATOM 3464 C C . LEU A 1 444 ? 18.515 -2.510 -14.625 1.00 92.81 444 LEU A C 1
ATOM 3466 O O . LEU A 1 444 ? 19.211 -2.765 -15.611 1.00 92.81 444 LEU A O 1
ATOM 3470 N N . SER A 1 445 ? 18.832 -1.522 -13.781 1.00 90.44 445 SER A N 1
ATOM 3471 C CA . SER A 1 445 ? 20.037 -0.689 -13.915 1.00 90.44 445 SER A CA 1
ATOM 3472 C C . SER A 1 445 ? 21.313 -1.518 -13.788 1.00 90.44 445 SER A C 1
ATOM 3474 O O . SER A 1 445 ? 22.263 -1.318 -14.557 1.00 90.44 445 SER A O 1
ATOM 3476 N N . HIS A 1 446 ? 21.336 -2.470 -12.852 1.00 89.19 446 HIS A N 1
ATOM 3477 C CA . HIS A 1 446 ? 22.442 -3.403 -12.689 1.00 89.19 446 HIS A CA 1
ATOM 3478 C C . HIS A 1 446 ? 22.597 -4.297 -13.923 1.00 89.19 446 HIS A C 1
ATOM 3480 O O . HIS A 1 446 ? 23.686 -4.357 -14.496 1.00 89.19 446 HIS A O 1
ATOM 3486 N N . GLN A 1 447 ? 21.510 -4.913 -14.395 1.00 88.69 447 GLN A N 1
ATOM 3487 C CA . GLN A 1 447 ? 21.520 -5.781 -15.575 1.00 88.69 447 GLN A CA 1
ATOM 3488 C C . GLN A 1 447 ? 21.995 -5.040 -16.831 1.00 88.69 447 GLN A C 1
ATOM 3490 O O . GLN A 1 447 ? 22.866 -5.528 -17.557 1.00 88.69 447 GLN A O 1
ATOM 3495 N N . TYR A 1 448 ? 21.489 -3.825 -17.055 1.00 90.56 448 TYR A N 1
ATOM 3496 C CA . TYR A 1 448 ? 21.940 -2.950 -18.135 1.00 90.56 448 TYR A CA 1
ATOM 3497 C C . TYR A 1 448 ? 23.443 -2.656 -18.048 1.00 90.56 448 TYR A C 1
ATOM 3499 O O . TYR A 1 448 ? 24.174 -2.780 -19.036 1.00 90.56 448 TYR A O 1
ATOM 3507 N N . THR A 1 449 ? 23.932 -2.296 -16.862 1.00 86.56 449 THR A N 1
ATOM 3508 C CA . THR A 1 449 ? 25.347 -1.968 -16.649 1.00 86.56 449 THR A CA 1
ATOM 3509 C C . THR A 1 449 ? 26.243 -3.189 -16.866 1.00 86.56 449 THR A C 1
ATOM 3511 O O . THR A 1 449 ? 27.284 -3.094 -17.514 1.00 86.56 449 THR A O 1
ATOM 3514 N N . THR A 1 450 ? 25.827 -4.356 -16.377 1.00 84.81 450 THR A N 1
ATOM 3515 C CA . THR A 1 450 ? 26.537 -5.626 -16.566 1.00 84.81 450 THR A CA 1
ATOM 3516 C C . THR A 1 450 ? 26.589 -6.025 -18.038 1.00 84.81 450 THR A C 1
ATOM 3518 O O . THR A 1 450 ? 27.641 -6.445 -18.520 1.00 84.81 450 THR A O 1
ATOM 3521 N N . TYR A 1 451 ? 25.494 -5.853 -18.782 1.00 84.25 451 TYR A N 1
ATOM 3522 C CA . TYR A 1 451 ? 25.459 -6.148 -20.214 1.00 84.25 451 TYR A CA 1
ATOM 3523 C C . TYR A 1 451 ? 26.358 -5.199 -21.021 1.00 84.25 451 TYR A C 1
ATOM 3525 O O . TYR A 1 451 ? 27.178 -5.649 -21.820 1.00 84.25 451 TYR A O 1
ATOM 3533 N N . THR A 1 452 ? 26.260 -3.889 -20.777 1.00 78.88 452 THR A N 1
ATOM 3534 C CA . THR A 1 452 ? 27.035 -2.864 -21.501 1.00 78.88 452 THR A CA 1
ATOM 3535 C C . THR A 1 452 ? 28.537 -2.913 -21.231 1.00 78.88 452 THR A C 1
ATOM 3537 O O . THR A 1 452 ? 29.320 -2.498 -22.083 1.00 78.88 452 THR A O 1
ATOM 3540 N N . ARG A 1 453 ? 28.961 -3.438 -20.076 1.00 76.00 453 ARG A N 1
ATOM 3541 C CA . ARG A 1 453 ? 30.378 -3.553 -19.701 1.00 76.00 453 ARG A CA 1
ATOM 3542 C C . ARG A 1 453 ? 31.073 -4.815 -20.210 1.00 76.00 453 ARG A C 1
ATOM 3544 O O . ARG A 1 453 ? 32.271 -4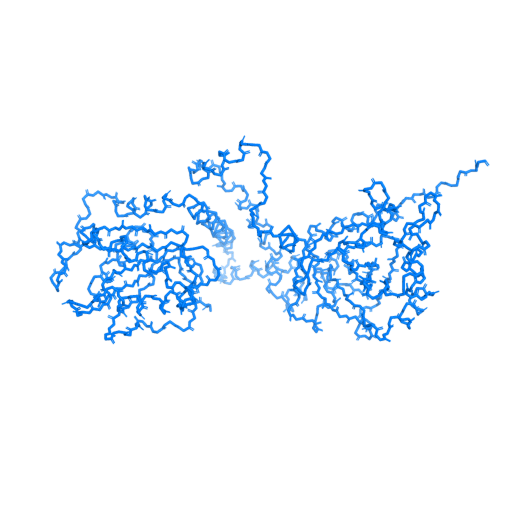.937 -19.971 1.00 76.00 453 ARG A O 1
ATOM 3551 N N . ARG A 1 454 ? 30.384 -5.750 -20.883 1.00 66.38 454 ARG A N 1
ATOM 3552 C CA . ARG A 1 454 ? 31.008 -6.987 -21.392 1.00 66.38 454 ARG A CA 1
ATOM 3553 C C . ARG A 1 454 ? 32.124 -6.628 -22.392 1.00 66.38 454 ARG A C 1
ATOM 3555 O O . ARG A 1 454 ? 31.809 -6.140 -23.479 1.00 66.38 454 ARG A O 1
ATOM 3562 N N . PRO A 1 455 ? 33.416 -6.853 -22.072 1.00 59.00 455 PRO A N 1
ATOM 3563 C CA . PRO A 1 455 ? 34.482 -6.572 -23.016 1.00 59.00 455 PRO A CA 1
ATOM 3564 C C . PRO A 1 455 ? 34.366 -7.545 -24.188 1.00 59.00 455 PRO A C 1
ATOM 3566 O O . PRO A 1 455 ? 34.393 -8.765 -24.013 1.00 59.00 455 PRO A O 1
ATOM 3569 N N . GLY A 1 456 ? 34.224 -7.001 -25.394 1.00 57.06 456 GLY A N 1
ATOM 3570 C CA . GLY A 1 456 ? 34.306 -7.784 -26.617 1.00 57.06 456 GLY A CA 1
ATOM 3571 C C . GLY A 1 456 ? 35.739 -8.263 -26.804 1.00 57.06 456 GLY A C 1
ATOM 3572 O O . GLY A 1 456 ? 36.594 -7.501 -27.244 1.00 57.06 456 GLY A O 1
ATOM 3573 N N . VAL A 1 457 ? 36.020 -9.516 -26.460 1.00 49.50 457 VAL A N 1
ATOM 3574 C CA . VAL A 1 457 ? 37.283 -10.149 -26.844 1.00 49.50 457 VAL A CA 1
ATOM 3575 C C . VAL A 1 457 ? 37.098 -10.683 -28.258 1.00 49.50 457 VAL A C 1
ATOM 3577 O O . VAL A 1 457 ? 36.334 -11.627 -28.462 1.00 49.50 457 VAL A O 1
ATOM 3580 N N . MET A 1 458 ? 37.789 -10.091 -29.236 1.00 44.94 458 MET A N 1
ATOM 3581 C CA . MET A 1 458 ? 37.937 -10.716 -30.550 1.00 44.94 458 MET A CA 1
ATOM 3582 C C . MET A 1 458 ? 38.658 -12.050 -30.358 1.00 44.94 458 MET A C 1
ATOM 3584 O O . MET A 1 458 ? 39.838 -12.088 -30.015 1.00 44.94 458 MET A O 1
ATOM 3588 N N . ARG A 1 459 ? 37.931 -13.150 -30.548 1.00 40.34 459 ARG A N 1
ATOM 3589 C CA . ARG A 1 459 ? 38.510 -14.484 -30.671 1.00 40.34 459 ARG A CA 1
ATOM 3590 C C . ARG A 1 459 ? 38.443 -14.856 -32.142 1.00 40.34 459 ARG A C 1
ATOM 3592 O O . ARG A 1 459 ? 37.354 -14.939 -32.700 1.00 40.34 459 ARG A O 1
ATOM 3599 N N . PHE A 1 460 ? 39.603 -15.021 -32.758 1.00 48.25 460 PHE A N 1
ATOM 3600 C CA . PHE A 1 460 ? 39.705 -15.594 -34.092 1.00 48.25 460 PHE A CA 1
ATOM 3601 C C . PHE A 1 460 ? 39.569 -17.112 -33.944 1.00 48.25 460 PHE A C 1
ATOM 3603 O O . PHE A 1 460 ? 40.304 -17.711 -33.157 1.00 48.25 460 PHE A O 1
ATOM 3610 N N . SER A 1 461 ? 38.579 -17.691 -34.623 1.00 41.25 461 SER A N 1
ATOM 3611 C CA . SER A 1 461 ? 38.428 -19.139 -34.804 1.00 41.25 461 SER A CA 1
ATOM 3612 C C . SER A 1 461 ? 39.183 -19.598 -36.037 1.00 41.25 461 SER A C 1
ATOM 3614 O O . SER A 1 461 ? 38.972 -18.931 -37.079 1.00 41.25 461 SER A O 1
#

Foldseek 3Di:
DPAAFQEEEEAQDPVLQVLVCVVCVLLVGHYDYWHQDPLDTPPDLPAAHHNYAEYEYEQPNDPPPPDDSPSSCVRVLLVQQRHDDPDAHEYEYEDQDPPCQVVNLVVCVVCVVVSVHDDHPYYHYDYSVQFWVDDDPPTDGDDDPDRSPVSVRVVVRVVVPLPSLLVVVLVVLLVVLLVVLLVVLLVVQCDDDPDDDSVNSSVVSLLVLLCVQQHDVVCVVCVPVSSCSRRVVSSVVSSVPVPPPDDDCSCVVVVVVVVPDDDDDDPPDDPQAVLCVVWWDFDPDFPPCLLAAQFKWFFPPVCQQVQCCVFPVDHQLVCCLVFQFDCPPPNPLSVVSVPPPCNCVQWTKIWTWQDDPNCNSHVNPQKTKIWIKTKHAPVCCVRQDDPRHGRDLQKDWSAWHDFPNHTITMITGLVDMGIGGPVCSSVGRITGGMGTDPVSSVVSNVSSVVVVPPDDDDDDD

Secondary structure (DSSP, 8-state):
---B-SEEEEES-HHHHHHHHHHHHHTT--EEEEEEETTEEES---SPPBT--EEEEES--SS-TTS-THHHHHHHHHHHHHH--SS--EEEEEES-TTHHHHHHHHHHHTHHHHTPPPPSEEEEEEGGGTBS-SSTT--BPP-SSTTHHHHHHHHHHHTSHHHHHHHHHHHHHHHHHHHHHHHHHHHHT--SSS--HHHHHHHHHHHHHHHHH-HHHHHH-HHHHHHHHHHHHHHHHHHHS--S---GGGHHHHHHHHTS---PPTT--HHHHHHHHHEEE-S--SS-TTSTTEEEEEPGGGHHHHHHHHHSS-HHHHHHHHTS---TTSHHHHHHHH-SSHHHHEEEEEEE---HHHHHTT--SEEEEEEEEEE-GGGGGGTEETTEESSTTEEEEEEEEETTEEEEEEEEEEEEEEEEHHHHTTS-EEEEEEE-HHHHHHHHHHHHHHHT--------

Radius of gyration: 29.31 Å; chains: 1; bounding box: 81×58×81 Å

pLDDT: mean 85.6, std 10.92, range [40.34, 96.5]